Protein AF-0000000077168593 (afdb_homodimer)

InterPro domains:
  IPR015943 WD40/YVTN repeat-like-containing domain superfamily [G3DSA:2.130.10.10] (2-360)
  IPR019405 Lactonase, 7-bladed beta-propeller [PF10282] (5-291)
  IPR050282 Cycloisomerase 2 [PTHR30344] (2-359)

Secondary structure (DSSP, 8-state):
-EEEEEEEESSSSPEEEEEEEETTTTEEEEEEEEE--TT---SEEEE-TTSSEEEEEEBTEEEEEEEEETTEEEEEEEEE--SSTTTT-TTS--EEEEEEE-SSTT--EEEEEESTT--EEEEEEE-TTS-EEEEEEEEE--TT--EEEEEE-TTSSEEEEEETTTTEEEEEEEPTTT--EEEEEEEE-SSTT--EEEEEE-TTSSEEEEEETTTTEEEEEEEPTTT--EEEEEEEEESS-TT--GGG-EEEEEEEE-TTSSEEEEEEEES-TTS--EEEEEEE-TTS-EEEEEEEEE-SS-BTT---EEE-SS-SSEEEEEETTTTEEEEEEEETTEEEEEEEEE---TTEEEEEEE--/-EEEEEEEESSSSPEEEEEEEETTTTEEEEEEEEE--TT---SEEEE-TTSSEEEEEEBTEEEEEEEEETTEEEEEEEEE--SSTTTT-TTS--EEEEEEE-SSTT--EEEEEESTT--EEEEEEE-TTS-EEEEEEEEE--TT--EEEEEE-TTS-EEEEEETTTTEEEEEEEPTTT--EEEEEEEE-SSTT--EEEEEE-TTSSEEEEEETTTTEEEEEEEPTTT--EEEEEEEEESS-TT--GGG-EEEEEEEE-TTSSEEEEEEEES-TTS--EEEEEEE-TTS-EEEEEEEEE-SS-BTT---EEE-SS-SSEEEEEETTTTEEEEEEEETTEEEEEEEEE---TTEEEEEEE--

Solvent-accessible surface area (backbone atoms only — not comparable to full-atom values): 35058 Å² total; per-residue (Å²): 98,78,27,37,33,41,30,32,10,54,30,70,62,11,36,40,35,20,33,38,36,28,76,73,78,43,42,40,42,82,75,35,80,38,82,45,64,48,84,43,12,23,40,23,66,39,54,40,72,81,59,40,18,40,39,29,7,12,38,46,24,41,33,20,26,41,42,82,44,88,77,41,69,41,83,69,50,74,43,66,46,59,63,41,91,58,19,50,39,86,89,44,75,26,26,29,43,22,51,47,53,38,75,50,78,61,41,31,35,40,35,24,24,23,62,52,56,14,26,19,35,40,33,26,40,45,45,97,79,53,40,69,65,42,80,75,40,62,44,77,69,48,74,63,23,20,41,56,24,60,35,58,40,76,83,55,46,38,39,39,35,12,17,29,64,60,28,25,41,37,34,29,37,39,40,71,79,78,49,50,70,44,86,72,49,76,42,72,48,96,44,97,60,24,24,23,26,15,34,33,59,32,74,67,49,38,20,38,39,35,34,12,15,65,49,32,28,38,38,39,23,34,35,32,86,88,80,69,44,77,32,74,65,86,47,68,43,73,54,61,73,85,88,66,66,78,87,50,55,59,29,33,50,38,51,46,55,32,56,84,34,50,34,36,36,39,21,23,16,12,79,41,78,92,45,53,12,26,40,31,38,29,39,33,36,93,54,36,55,77,73,44,74,73,53,72,40,75,43,97,42,9,13,34,92,20,30,22,69,31,56,33,84,87,42,68,39,43,31,37,37,18,20,36,65,67,11,32,45,34,35,31,39,43,55,96,94,37,80,42,81,54,30,57,37,79,46,76,46,73,40,21,21,41,41,59,43,73,74,91,96,78,26,36,32,39,30,30,10,53,30,70,62,9,34,42,35,22,34,40,36,29,73,73,79,42,42,40,42,83,74,35,80,37,81,46,63,47,85,43,12,22,40,24,66,39,53,38,72,81,59,40,18,40,39,29,8,11,37,47,24,40,34,22,25,41,39,80,43,88,76,41,68,41,82,68,49,73,43,68,46,58,64,41,90,58,19,50,39,87,90,44,74,25,26,28,44,23,50,46,53,39,75,51,76,61,41,31,35,40,34,26,23,23,60,53,56,14,26,22,32,39,34,26,39,46,44,98,80,53,40,68,63,42,80,76,40,61,44,77,70,48,72,62,24,18,41,54,25,61,35,56,39,75,83,56,46,39,39,38,34,11,17,28,64,61,26,26,39,37,34,28,38,40,40,73,78,79,50,49,70,43,85,73,49,75,43,72,48,96,44,96,60,24,23,23,25,14,34,33,58,32,74,68,49,39,19,38,39,35,34,12,15,66,49,33,27,38,39,42,24,33,35,32,86,87,79,69,45,76,33,73,64,87,46,70,42,74,55,60,72,85,88,67,65,79,88,48,55,59,31,32,51,38,51,46,55,32,56,83,36,50,34,36,36,37,21,22,16,12,78,40,77,92,46,53,12,25,40,29,40,29,39,34,38,92,54,35,54,76,75,44,74,73,52,73,40,73,44,97,41,9,13,33,93,21,30,22,70,32,56,34,84,86,42,68,39,41,31,36,37,17,20,36,65,68,10,34,44,33,36,31,41,42,55,95,94,37,81,41,80,54,32,57,37,80,47,76,45,74,41,20,21,41,40,58,45,73,73,90

Sequence (720 aa):
MKHHLMVGTWTRPGRIYTVAFDDEALTLELVKKTDIPEAEPISWMTFSHDKKTIYGAAMKKWNSFAVNSPTEIVHQVSHPVAGHPMAANEDTNTRAIFVLAARKPPYNVYGNPFYKYAGFGNVFSVESDGRLAKNIQNYEYEPNTGIHGMVFDPTETYLYSADLQANKIWTHLKDPKTGELSLVDCLEAPDPGDHPRWVEMHPSGKYLYALMEAGNRLAVYVIDERTHKPVFTHITYPLLPPGLPPRNKYRGDVTFTTRSGEYLFATTRSNHFDVTGYITAFKLGPNGNIERQLFIHPTSTSGGHSNAVSPCDWSDEWLALCDDQLGFVEIYRFRDENLSRVARVDIPEQGFGMNAIWYDMKHHLMVGTWTRPGRIYTVAFDDEALTLELVKKTDIPEAEPISWMTFSHDKKTIYGAAMKKWNSFAVNSPTEIVHQVSHPVAGHPMAANEDTNTRAIFVLAARKPPYNVYGNPFYKYAGFGNVFSVESDGRLAKNIQNYEYEPNTGIHGMVFDPTETYLYSADLQANKIWTHLKDPKTGELSLVDCLEAPDPGDHPRWVEMHPSGKYLYALMEAGNRLAVYVIDERTHKPVFTHITYPLLPPGLPPRNKYRGDVTFTTRSGEYLFATTRSNHFDVTGYITAFKLGPNGNIERQLFIHPTSTSGGHSNAVSPCDWSDEWLALCDDQLGFVEIYRFRDENLSRVARVDIPEQGFGMNAIWYD

Organism: Emericella nidulans (strain FGSC A4 / ATCC 38163 / CBS 112.46 / NRRL 194 / M139) (NCBI:txid227321)

Nearest PDB structures (foldseek):
  1jof-assembly1_A  TM=9.873E-01  e=1.678E-53  Neurospora crassa
  4qrj-assembly2_B  TM=8.328E-01  e=6.358E-17  Bacteroides uniformis ATCC 8492
  3hfq-assembly2_B  TM=8.616E-01  e=7.645E-15  Lactiplantibacillus plantarum
  3fgb-assembly2_B  TM=7.876E-01  e=8.668E-16  Bacteroides thetaiotaomicron
  6nau-assembly3_C  TM=8.948E-01  e=1.690E-13  Klebsiella pneumoniae subsp. pneumoniae

Structure (mmCIF, N/CA/C/O backbone):
data_AF-0000000077168593-model_v1
#
loop_
_entity.id
_entity.type
_entity.pdbx_description
1 polymer 'Carboxy-cis,cis-muconate cyclase, putative (AFU_orthologue AFUA_6G11580)'
#
loop_
_atom_site.group_PDB
_atom_site.id
_atom_site.type_symbol
_atom_site.label_atom_id
_atom_site.label_alt_id
_atom_site.label_comp_id
_atom_site.label_asym_id
_atom_site.label_entity_id
_atom_site.label_seq_id
_atom_site.pdbx_PDB_ins_code
_atom_site.Cartn_x
_atom_site.Cartn_y
_atom_site.Cartn_z
_atom_site.occupancy
_atom_site.B_iso_or_equiv
_atom_site.auth_seq_id
_atom_site.auth_comp_id
_atom_site.auth_asym_id
_atom_site.auth_atom_id
_atom_site.pdbx_PDB_model_num
ATOM 1 N N . MET A 1 1 ? 23.125 27.938 19.172 1 91.62 1 MET A N 1
ATOM 2 C CA . MET A 1 1 ? 22.453 28.781 18.188 1 91.62 1 MET A CA 1
ATOM 3 C C . MET A 1 1 ? 21 29.016 18.594 1 91.62 1 MET A C 1
ATOM 5 O O . MET A 1 1 ? 20.359 28.141 19.188 1 91.62 1 MET A O 1
ATOM 9 N N . LYS A 1 2 ? 20.516 30.203 18.328 1 96.56 2 LYS A N 1
ATOM 10 C CA . LYS A 1 2 ? 19.141 30.562 18.672 1 96.56 2 LYS A CA 1
ATOM 11 C C . LYS A 1 2 ? 18.203 30.344 17.484 1 96.56 2 LYS A C 1
ATOM 13 O O . LYS A 1 2 ? 18.562 30.656 16.344 1 96.56 2 LYS A O 1
ATOM 18 N N . HIS A 1 3 ? 17.125 29.734 17.828 1 98.5 3 HIS A N 1
ATOM 19 C CA . HIS A 1 3 ? 16.047 29.531 16.875 1 98.5 3 HIS A CA 1
ATOM 20 C C . HIS A 1 3 ? 14.75 30.156 17.359 1 98.5 3 HIS A C 1
ATOM 22 O O . HIS A 1 3 ? 14.461 30.125 18.562 1 98.5 3 HIS A O 1
ATOM 28 N N . HIS A 1 4 ? 14 30.734 16.484 1 98.69 4 HIS A N 1
ATOM 29 C CA . HIS A 1 4 ? 12.766 31.406 16.859 1 98.69 4 HIS A CA 1
ATOM 30 C C . HIS A 1 4 ? 11.547 30.672 16.312 1 98.69 4 HIS A C 1
ATOM 32 O O . HIS A 1 4 ? 11.594 30.094 15.234 1 98.69 4 HIS A O 1
ATOM 38 N N . LEU A 1 5 ? 10.5 30.672 17.094 1 98.31 5 LEU A N 1
ATOM 39 C CA . LEU A 1 5 ? 9.195 30.141 16.719 1 98.31 5 LEU A CA 1
ATOM 40 C C . LEU A 1 5 ? 8.102 31.172 16.953 1 98.31 5 LEU A C 1
ATOM 42 O O . LEU A 1 5 ? 8.203 32 17.875 1 98.31 5 LEU A O 1
ATOM 46 N N . MET A 1 6 ? 7.113 31.125 16.156 1 98.19 6 MET A N 1
ATOM 47 C CA . MET A 1 6 ? 5.938 31.984 16.312 1 98.19 6 MET A CA 1
ATOM 48 C C . MET A 1 6 ? 4.691 31.141 16.578 1 98.19 6 MET A C 1
ATOM 50 O O . MET A 1 6 ? 4.527 30.078 15.977 1 98.19 6 MET A O 1
ATOM 54 N N . VAL A 1 7 ? 3.854 31.594 17.453 1 96.56 7 VAL A N 1
ATOM 55 C CA . VAL A 1 7 ? 2.625 30.922 17.859 1 96.56 7 VAL A CA 1
ATOM 56 C C . VAL A 1 7 ? 1.486 31.938 17.953 1 96.56 7 VAL A C 1
ATOM 58 O O . VAL A 1 7 ? 1.656 33 18.516 1 96.56 7 VAL A O 1
ATOM 61 N N . GLY A 1 8 ? 0.312 31.594 17.422 1 93.69 8 GLY A N 1
ATOM 62 C CA . GLY A 1 8 ? -0.843 32.469 17.5 1 93.69 8 GLY A CA 1
ATOM 63 C C . GLY A 1 8 ? -1.812 32.094 18.594 1 93.69 8 GLY A C 1
ATOM 64 O O . GLY A 1 8 ? -1.571 31.141 19.344 1 93.69 8 GLY A O 1
ATOM 65 N N . THR A 1 9 ? -2.84 32.938 18.75 1 92.06 9 THR A N 1
ATOM 66 C CA . THR A 1 9 ? -3.965 32.656 19.641 1 92.06 9 THR A CA 1
ATOM 67 C C . THR A 1 9 ? -5.219 32.344 18.828 1 92.06 9 THR A C 1
ATOM 69 O O . THR A 1 9 ? -5.473 32.969 17.797 1 92.06 9 THR A O 1
ATOM 72 N N . TRP A 1 10 ? -6.059 31.438 19.359 1 90.38 10 TRP A N 1
ATOM 73 C CA . TRP A 1 10 ? -7.238 31.094 18.562 1 90.38 10 TRP A CA 1
ATOM 74 C C . TRP A 1 10 ? -8.484 31.75 19.141 1 90.38 10 TRP A C 1
ATOM 76 O O . TRP A 1 10 ? -9.562 31.703 18.531 1 90.38 10 TRP A O 1
ATOM 86 N N . THR A 1 11 ? -8.367 32.375 20.25 1 91.5 11 THR A N 1
ATOM 87 C CA . THR A 1 11 ? -9.438 33.219 20.766 1 91.5 11 THR A CA 1
ATOM 88 C C . THR A 1 11 ? -8.961 34.656 20.922 1 91.5 11 THR A C 1
ATOM 90 O O . THR A 1 11 ? -7.754 34.938 20.938 1 91.5 11 THR A O 1
ATOM 93 N N . ARG A 1 12 ? -9.883 35.531 20.953 1 92.62 12 ARG A N 1
ATOM 94 C CA . ARG A 1 12 ? -9.562 36.938 21.125 1 92.62 12 ARG A CA 1
ATOM 95 C C . ARG A 1 12 ? -8.852 37.188 22.453 1 92.62 12 ARG A C 1
ATOM 97 O O . ARG A 1 12 ? -9.141 36.531 23.453 1 92.62 12 ARG A O 1
ATOM 104 N N . PRO A 1 13 ? -7.988 38.25 22.5 1 93.44 13 PRO A N 1
ATOM 105 C CA . PRO A 1 13 ? -7.496 39.094 21.422 1 93.44 13 PRO A CA 1
ATOM 106 C C . PRO A 1 13 ? -6.48 38.406 20.531 1 93.44 13 PRO A C 1
ATOM 108 O O . PRO A 1 13 ? -5.77 37.5 20.984 1 93.44 13 PRO A O 1
ATOM 111 N N . GLY A 1 14 ? -6.453 38.844 19.281 1 94.12 14 GLY A N 1
ATOM 112 C CA . GLY A 1 14 ? -5.457 38.312 18.359 1 94.12 14 GLY A CA 1
ATOM 113 C C . GLY A 1 14 ? -4.035 38.688 18.734 1 94.12 14 GLY A C 1
ATOM 114 O O . GLY A 1 14 ? -3.734 39.875 18.938 1 94.12 14 GLY A O 1
ATOM 115 N N . ARG A 1 15 ? -3.152 37.688 18.828 1 96.12 15 ARG A N 1
ATOM 116 C CA . ARG A 1 15 ? -1.741 37.906 19.125 1 96.12 15 ARG A CA 1
ATOM 117 C C . ARG A 1 15 ? -0.868 36.875 18.438 1 96.12 15 ARG A C 1
ATOM 119 O O . ARG A 1 15 ? -1.32 35.75 18.156 1 96.12 15 ARG A O 1
ATOM 126 N N . ILE A 1 16 ? 0.319 37.281 18.125 1 97.5 16 ILE A N 1
ATOM 127 C CA . ILE A 1 16 ? 1.388 36.375 17.75 1 97.5 16 ILE A CA 1
ATOM 128 C C . ILE A 1 16 ? 2.535 36.469 18.75 1 97.5 16 ILE A C 1
ATOM 130 O O . ILE A 1 16 ? 3.062 37.562 19 1 97.5 16 ILE A O 1
ATOM 134 N N . TYR A 1 17 ? 2.898 35.375 19.312 1 97.31 17 TYR A N 1
ATOM 135 C CA . TYR A 1 17 ? 4.02 35.281 20.25 1 97.31 17 TYR A CA 1
ATOM 136 C C . TYR A 1 17 ? 5.258 34.75 19.562 1 97.31 17 TYR A C 1
ATOM 138 O O . TYR A 1 17 ? 5.168 33.812 18.766 1 97.31 17 TYR A O 1
ATOM 146 N N . THR A 1 18 ? 6.406 35.344 19.859 1 98.38 18 THR A N 1
ATOM 147 C CA . THR A 1 18 ? 7.684 34.781 19.406 1 98.38 18 THR A CA 1
ATOM 148 C C . THR A 1 18 ? 8.484 34.25 20.594 1 98.38 18 THR A C 1
ATOM 150 O O . THR A 1 18 ? 8.688 34.938 21.578 1 98.38 18 THR A O 1
ATOM 153 N N . VAL A 1 19 ? 8.875 33.031 20.484 1 98.31 19 VAL A N 1
ATOM 154 C CA . VAL A 1 19 ? 9.75 32.438 21.484 1 98.31 19 VAL A CA 1
ATOM 155 C C . VAL A 1 19 ? 11.109 32.125 20.844 1 98.31 19 VAL A C 1
ATOM 157 O O . VAL A 1 19 ? 11.203 31.938 19.641 1 98.31 19 VAL A O 1
ATOM 160 N N . ALA A 1 20 ? 12.164 32.062 21.688 1 98.75 20 ALA A N 1
ATOM 161 C CA . ALA A 1 20 ? 13.523 31.781 21.25 1 98.75 20 ALA A CA 1
ATOM 162 C C . ALA A 1 20 ? 14.078 30.547 21.953 1 98.75 20 ALA A C 1
ATOM 164 O O . ALA A 1 20 ? 14.125 30.5 23.188 1 98.75 20 ALA A O 1
ATOM 165 N N . PHE A 1 21 ? 14.5 29.578 21.188 1 98.75 21 PHE A N 1
ATOM 166 C CA . PHE A 1 21 ? 15.109 28.344 21.672 1 98.75 21 PHE A CA 1
ATOM 167 C C . PHE A 1 21 ? 16.625 28.359 21.469 1 98.75 21 PHE A C 1
ATOM 169 O O . PHE A 1 21 ? 17.094 28.531 20.344 1 98.75 21 PHE A O 1
ATOM 176 N N . ASP A 1 22 ? 17.344 28.234 22.531 1 98.69 22 ASP A N 1
ATOM 177 C CA . ASP A 1 22 ? 18.781 28.047 22.484 1 98.69 22 ASP A CA 1
ATOM 178 C C . ASP A 1 22 ? 19.141 26.562 22.5 1 98.69 22 ASP A C 1
ATOM 180 O O . ASP A 1 22 ? 19.031 25.891 23.531 1 98.69 22 ASP A O 1
ATOM 184 N N . ASP A 1 23 ? 19.625 26.094 21.344 1 97.81 23 ASP A N 1
ATOM 185 C CA . ASP A 1 23 ? 19.797 24.656 21.219 1 97.81 23 ASP A CA 1
ATOM 186 C C . ASP A 1 23 ? 21.109 24.203 21.875 1 97.81 23 ASP A C 1
ATOM 188 O O . ASP A 1 23 ? 21.406 23 21.891 1 97.81 23 ASP A O 1
ATOM 192 N N . GLU A 1 24 ? 21.953 25.078 22.391 1 97.75 24 GLU A N 1
ATOM 193 C CA . GLU A 1 24 ? 23.125 24.75 23.188 1 97.75 24 GLU A CA 1
ATOM 194 C C . GLU A 1 24 ? 22.828 24.781 24.672 1 97.75 24 GLU A C 1
ATOM 196 O O . GLU A 1 24 ? 23.094 23.812 25.391 1 97.75 24 GLU A O 1
ATOM 201 N N . ALA A 1 25 ? 22.156 25.875 25.047 1 98.19 25 ALA A N 1
ATOM 202 C CA . ALA A 1 25 ? 21.828 26.031 26.469 1 98.19 25 ALA A CA 1
ATOM 203 C C . ALA A 1 25 ? 20.578 25.234 26.828 1 98.19 25 ALA A C 1
ATOM 205 O O . ALA A 1 25 ? 20.281 25.031 28 1 98.19 25 ALA A O 1
ATOM 206 N N . LEU A 1 26 ? 19.812 24.828 25.781 1 98.5 26 LEU A N 1
ATOM 207 C CA . LEU A 1 26 ? 18.562 24.109 25.938 1 98.5 26 LEU A CA 1
ATOM 208 C C . LEU A 1 26 ? 17.578 24.906 26.797 1 98.5 26 LEU A C 1
ATOM 210 O O . LEU A 1 26 ? 17.016 24.375 27.766 1 98.5 26 LEU A O 1
ATOM 214 N N . THR A 1 27 ? 17.391 26.156 26.484 1 98.56 27 THR A N 1
ATOM 215 C CA . THR A 1 27 ? 16.422 27.047 27.125 1 98.56 27 THR A CA 1
ATOM 216 C C . THR A 1 27 ? 15.445 27.625 26.094 1 98.56 27 THR A C 1
ATOM 218 O O . THR A 1 27 ? 15.742 27.656 24.891 1 98.56 27 THR A O 1
ATOM 221 N N . LEU A 1 28 ? 14.305 27.969 26.547 1 98.69 28 LEU A N 1
ATOM 222 C CA . LEU A 1 28 ? 13.234 28.562 25.75 1 98.69 28 LEU A CA 1
ATOM 223 C C . LEU A 1 28 ? 12.633 29.766 26.453 1 98.69 28 LEU A C 1
ATOM 225 O O . LEU A 1 28 ? 12.219 29.688 27.609 1 98.69 28 LEU A O 1
ATOM 229 N N . GLU A 1 29 ? 12.625 30.906 25.719 1 98.31 29 GLU A N 1
ATOM 230 C CA . GLU A 1 29 ? 12.156 32.156 26.344 1 98.31 29 GLU A CA 1
ATOM 231 C C . GLU A 1 29 ? 11.164 32.875 25.438 1 98.31 29 GLU A C 1
ATOM 233 O O . GLU A 1 29 ? 11.305 32.875 24.219 1 98.31 29 GLU A O 1
ATOM 238 N N . LEU A 1 30 ? 10.18 33.469 26.062 1 98.06 30 LEU A N 1
ATOM 239 C CA . LEU A 1 30 ? 9.312 34.406 25.344 1 98.06 30 LEU A CA 1
ATOM 240 C C . LEU A 1 30 ? 10.047 35.688 25.016 1 98.06 30 LEU A C 1
ATOM 242 O O . LEU A 1 30 ? 10.531 36.406 25.906 1 98.06 30 LEU A O 1
ATOM 246 N N . VAL A 1 31 ? 10.117 36.094 23.703 1 98.19 31 VAL A N 1
ATOM 247 C CA . VAL A 1 31 ? 10.961 37.25 23.375 1 98.19 31 VAL A CA 1
ATOM 248 C C . VAL A 1 31 ? 10.102 38.375 22.812 1 98.19 31 VAL A C 1
ATOM 250 O O . VAL A 1 31 ? 10.539 39.531 22.75 1 98.19 31 VAL A O 1
ATOM 253 N N . LYS A 1 32 ? 8.867 38.062 22.375 1 98.25 32 LYS A N 1
ATOM 254 C CA . LYS A 1 32 ? 8.023 39.125 21.844 1 98.25 32 LYS A CA 1
ATOM 255 C C . LYS A 1 32 ? 6.547 38.75 21.875 1 98.25 32 LYS A C 1
ATOM 257 O O . LYS A 1 32 ? 6.199 37.594 21.594 1 98.25 32 LYS A O 1
ATOM 262 N N . LYS A 1 33 ? 5.727 39.562 22.359 1 97.06 33 LYS A N 1
ATOM 263 C CA . LYS A 1 33 ? 4.277 39.562 22.188 1 97.06 33 LYS A CA 1
ATOM 264 C C . LYS A 1 33 ? 3.832 40.594 21.172 1 97.06 33 LYS A C 1
ATOM 266 O O . LYS A 1 33 ? 4.039 41.781 21.375 1 97.06 33 LYS A O 1
ATOM 271 N N . THR A 1 34 ? 3.221 40.219 20.062 1 97.56 34 THR A N 1
ATOM 272 C CA . THR A 1 34 ? 2.797 41.125 19 1 97.56 34 THR A CA 1
ATOM 273 C C . THR A 1 34 ? 1.273 41.188 18.922 1 97.56 34 THR A C 1
ATOM 275 O O . THR A 1 34 ? 0.621 40.156 18.656 1 97.56 34 THR A O 1
ATOM 278 N N . ASP A 1 35 ? 0.732 42.375 19.078 1 96.88 35 ASP A N 1
ATOM 279 C CA . ASP A 1 35 ? -0.706 42.562 18.906 1 96.88 35 ASP A CA 1
ATOM 280 C C . ASP A 1 35 ? -1.08 42.562 17.422 1 96.88 35 ASP A C 1
ATOM 282 O O . ASP A 1 35 ? -0.434 43.25 16.625 1 96.88 35 ASP A O 1
ATOM 286 N N . ILE A 1 36 ? -2.006 41.844 17.094 1 96.94 36 ILE A N 1
ATOM 287 C CA . ILE A 1 36 ? -2.594 41.844 15.758 1 96.94 36 ILE A CA 1
ATOM 288 C C . ILE A 1 36 ? -4.062 42.25 15.852 1 96.94 36 ILE A C 1
ATOM 290 O O . ILE A 1 36 ? -4.562 42.562 16.938 1 96.94 36 ILE A O 1
ATOM 294 N N . PRO A 1 37 ? -4.797 42.438 14.68 1 96.81 37 PRO A N 1
ATOM 295 C CA . PRO A 1 37 ? -6.195 42.844 14.828 1 96.81 37 PRO A CA 1
ATOM 296 C C . PRO A 1 37 ? -6.949 42 15.859 1 96.81 37 PRO A C 1
ATOM 298 O O . PRO A 1 37 ? -7 40.781 15.742 1 96.81 37 PRO A O 1
ATOM 301 N N . GLU A 1 38 ? -7.562 42.625 16.828 1 95.25 38 GLU A N 1
ATOM 302 C CA . GLU A 1 38 ? -8.133 42.031 18.031 1 95.25 38 GLU A CA 1
ATOM 303 C C . GLU A 1 38 ? -9.148 40.938 17.656 1 95.25 38 GLU A C 1
ATOM 305 O O . GLU A 1 38 ? -9.258 39.938 18.344 1 95.25 38 GLU A O 1
ATOM 310 N N . ALA A 1 39 ? -9.852 41.156 16.656 1 95.06 39 ALA A N 1
ATOM 311 C CA . ALA A 1 39 ? -10.961 40.281 16.297 1 95.06 39 ALA A CA 1
ATOM 312 C C . ALA A 1 39 ? -10.508 39.188 15.32 1 95.06 39 ALA A C 1
ATOM 314 O O . ALA A 1 39 ? -11.328 38.438 14.781 1 95.06 39 ALA A O 1
ATOM 315 N N . GLU A 1 40 ? -9.195 39.031 15.086 1 95.88 40 GLU A N 1
ATOM 316 C CA . GLU A 1 40 ? -8.695 38.094 14.086 1 95.88 40 GLU A CA 1
ATOM 317 C C . GLU A 1 40 ? -7.648 37.156 14.688 1 95.88 40 GLU A C 1
ATOM 319 O O . GLU A 1 40 ? -6.555 37 14.133 1 95.88 40 GLU A O 1
ATOM 324 N N . PRO A 1 41 ? -8.039 36.5 15.797 1 95.44 41 PRO A N 1
ATOM 325 C CA . PRO A 1 41 ? -7.125 35.469 16.312 1 95.44 41 PRO A CA 1
ATOM 326 C C . PRO A 1 41 ? -6.902 34.312 15.328 1 95.44 41 PRO A C 1
ATOM 328 O O . PRO A 1 41 ? -7.801 34 14.547 1 95.44 41 PRO A O 1
ATOM 331 N N . ILE A 1 42 ? -5.758 33.75 15.398 1 95.56 42 ILE A N 1
ATOM 332 C CA . ILE A 1 42 ? -5.316 32.812 14.359 1 95.56 42 ILE A CA 1
ATOM 333 C C . ILE A 1 42 ? -5.398 31.375 14.875 1 95.56 42 ILE A C 1
ATOM 335 O O . ILE A 1 42 ? -4.789 31.047 15.898 1 95.56 42 ILE A O 1
ATOM 339 N N . SER A 1 43 ? -6.105 30.531 14.164 1 90.88 43 SER A N 1
ATOM 340 C CA . SER A 1 43 ? -6.215 29.125 14.5 1 90.88 43 SER A CA 1
ATOM 341 C C . SER A 1 43 ? -5.012 28.344 13.984 1 90.88 43 SER A C 1
ATOM 343 O O . SER A 1 43 ? -4.578 27.375 14.617 1 90.88 43 SER A O 1
ATOM 345 N N . TRP A 1 44 ? -4.574 28.703 12.852 1 96.56 44 TRP A N 1
ATOM 346 C CA . TRP A 1 44 ? -3.445 28.031 12.203 1 96.56 44 TRP A CA 1
ATOM 347 C C . TRP A 1 44 ? -2.643 29.016 11.359 1 96.56 44 TRP A C 1
ATOM 349 O O . TRP A 1 44 ? -3.215 29.875 10.68 1 96.56 44 TRP A O 1
ATOM 359 N N . MET A 1 45 ? -1.372 28.938 11.461 1 97.06 45 MET A N 1
ATOM 360 C CA . MET A 1 45 ? -0.54 29.844 10.672 1 97.06 45 MET A CA 1
ATOM 361 C C . MET A 1 45 ? 0.571 29.078 9.961 1 97.06 45 MET A C 1
ATOM 363 O O . MET A 1 45 ? 0.939 27.984 10.383 1 97.06 45 MET A O 1
ATOM 367 N N . THR A 1 46 ? 1.036 29.562 8.883 1 98.25 46 THR A N 1
ATOM 368 C CA . THR A 1 46 ? 2.133 29.016 8.102 1 98.25 46 THR A CA 1
ATOM 369 C C . THR A 1 46 ? 2.99 30.125 7.504 1 98.25 46 THR A C 1
ATOM 371 O O . THR A 1 46 ? 2.545 31.266 7.398 1 98.25 46 THR A O 1
ATOM 374 N N . PHE A 1 47 ? 4.246 29.812 7.195 1 98.62 47 PHE A N 1
ATOM 375 C CA . PHE A 1 47 ? 5.137 30.766 6.539 1 98.62 47 PHE A CA 1
ATOM 376 C C . PHE A 1 47 ? 5.004 30.672 5.023 1 98.62 47 PHE A C 1
ATOM 378 O O . PHE A 1 47 ? 4.656 29.625 4.488 1 98.62 47 PHE A O 1
ATOM 385 N N . SER A 1 48 ? 5.336 31.844 4.418 1 98.62 48 SER A N 1
ATOM 386 C CA . SER A 1 48 ? 5.664 31.812 2.998 1 98.62 48 SER A CA 1
ATOM 387 C C . SER A 1 48 ? 6.926 30.984 2.744 1 98.62 48 SER A C 1
ATOM 389 O O . SER A 1 48 ? 7.652 30.656 3.682 1 98.62 48 SER A O 1
ATOM 391 N N . HIS A 1 49 ? 7.199 30.719 1.454 1 97.56 49 HIS A N 1
ATOM 392 C CA . HIS A 1 49 ? 8.32 29.891 1.04 1 97.56 49 HIS A CA 1
ATOM 393 C C . HIS A 1 49 ? 9.648 30.484 1.494 1 97.56 49 HIS A C 1
ATOM 395 O O . HIS A 1 49 ? 10.625 29.766 1.71 1 97.56 49 HIS A O 1
ATOM 401 N N . ASP A 1 50 ? 9.68 31.781 1.657 1 97.69 50 ASP A N 1
ATOM 402 C CA . ASP A 1 50 ? 10.914 32.469 2.023 1 97.69 50 ASP A CA 1
ATOM 403 C C . ASP A 1 50 ? 10.867 32.969 3.469 1 97.69 50 ASP A C 1
ATOM 405 O O . ASP A 1 50 ? 11.734 33.719 3.902 1 97.69 50 ASP A O 1
ATOM 409 N N . LYS A 1 51 ? 9.828 32.656 4.215 1 98 51 LYS A N 1
ATOM 410 C CA . LYS A 1 51 ? 9.609 32.938 5.633 1 98 51 LYS A CA 1
ATOM 411 C C . LYS A 1 51 ? 9.586 34.438 5.895 1 98 51 LYS A C 1
ATOM 413 O O . LYS A 1 51 ? 9.93 34.906 6.988 1 98 51 LYS A O 1
ATOM 418 N N . LYS A 1 52 ? 9.141 35.156 4.906 1 98.62 52 LYS A N 1
ATOM 419 C CA . LYS A 1 52 ? 9.039 36.625 5.062 1 98.62 52 LYS A CA 1
ATOM 420 C C . LYS A 1 52 ? 7.605 37.031 5.355 1 98.62 52 LYS A C 1
ATOM 422 O O . LYS A 1 52 ? 7.348 38.188 5.676 1 98.62 52 LYS A O 1
ATOM 427 N N . THR A 1 53 ? 6.777 36.156 5.238 1 98.88 53 THR A N 1
ATOM 428 C CA . THR A 1 53 ? 5.367 36.438 5.492 1 98.88 53 THR A CA 1
ATOM 429 C C . THR A 1 53 ? 4.723 35.281 6.262 1 98.88 53 THR A C 1
ATOM 431 O O . THR A 1 53 ? 4.992 34.094 5.98 1 98.88 53 THR A O 1
ATOM 434 N N . ILE A 1 54 ? 3.904 35.594 7.262 1 98.81 54 ILE A N 1
ATOM 435 C CA . ILE A 1 54 ? 3.035 34.625 7.93 1 98.81 54 ILE A CA 1
ATOM 436 C C . ILE A 1 54 ? 1.617 34.75 7.379 1 98.81 54 ILE A C 1
ATOM 438 O O . ILE A 1 54 ? 1.098 35.844 7.207 1 98.81 54 ILE A O 1
ATOM 442 N N . TYR A 1 55 ? 1.057 33.656 7.004 1 98.88 55 TYR A N 1
ATOM 443 C CA . TYR A 1 55 ? -0.363 33.562 6.676 1 98.88 55 TYR A CA 1
ATOM 444 C C . TYR A 1 55 ? -1.151 32.938 7.812 1 98.88 55 TYR A C 1
ATOM 446 O O . TYR A 1 55 ? -0.688 31.984 8.438 1 98.88 55 TYR A O 1
ATOM 454 N N . GLY A 1 56 ? -2.35 33.5 8.086 1 98.5 56 GLY A N 1
ATOM 455 C CA . GLY A 1 56 ? -3.127 33 9.211 1 98.5 56 GLY A CA 1
ATOM 456 C C . GLY A 1 56 ? -4.582 32.75 8.859 1 98.5 56 GLY A C 1
ATOM 457 O O . GLY A 1 56 ? -5.172 33.469 8.062 1 98.5 56 GLY A O 1
ATOM 458 N N . ALA A 1 57 ? -5.137 31.703 9.367 1 98 57 ALA A N 1
ATOM 459 C CA . ALA A 1 57 ? -6.574 31.453 9.406 1 98 57 ALA A CA 1
ATOM 460 C C . ALA A 1 57 ? -7.207 32.094 10.641 1 98 57 ALA A C 1
ATOM 462 O O . ALA A 1 57 ? -7.043 31.578 11.758 1 98 57 ALA A O 1
ATOM 463 N N . ALA A 1 58 ? -8 33.156 10.438 1 96.56 58 ALA A N 1
ATOM 464 C CA . ALA A 1 58 ? -8.383 34 11.555 1 96.56 58 ALA A CA 1
ATOM 465 C C . ALA A 1 58 ? -9.891 34.25 11.562 1 96.56 58 ALA A C 1
ATOM 467 O O . ALA A 1 58 ? -10.352 35.281 11.055 1 96.56 58 ALA A O 1
ATOM 468 N N . MET A 1 59 ? -10.625 33.344 12.227 1 95.44 59 MET A N 1
ATOM 469 C CA . MET A 1 59 ? -12.07 33.5 12.383 1 95.44 59 MET A CA 1
ATOM 470 C C . MET A 1 59 ? -12.758 33.594 11.023 1 95.44 59 MET A C 1
ATOM 472 O O . MET A 1 59 ? -12.805 32.625 10.273 1 95.44 59 MET A O 1
ATOM 476 N N . LYS A 1 60 ? -13.125 34.844 10.633 1 96.69 60 LYS A N 1
ATOM 477 C CA . LYS A 1 60 ? -13.844 35.031 9.375 1 96.69 60 LYS A CA 1
ATOM 478 C C . LYS A 1 60 ? -12.906 35.531 8.273 1 96.69 60 LYS A C 1
ATOM 480 O O . LYS A 1 60 ? -13.359 35.906 7.195 1 96.69 60 LYS A O 1
ATOM 485 N N . LYS A 1 61 ? -11.609 35.5 8.617 1 97.44 61 LYS A N 1
ATOM 486 C CA . LYS A 1 61 ? -10.648 36.125 7.715 1 97.44 61 LYS A CA 1
ATOM 487 C C . LYS A 1 61 ? -9.438 35.219 7.484 1 97.44 61 LYS A C 1
ATOM 489 O O . LYS A 1 61 ? -9.133 34.344 8.305 1 97.44 61 LYS A O 1
ATOM 494 N N . TRP A 1 62 ? -8.859 35.469 6.297 1 98.5 62 TRP A N 1
ATOM 495 C CA . TRP A 1 62 ? -7.477 35.094 6.008 1 98.5 62 TRP A CA 1
ATOM 496 C C . TRP A 1 62 ? -6.551 36.312 6.098 1 98.5 62 TRP A C 1
ATOM 498 O O . TRP A 1 62 ? -6.836 37.344 5.512 1 98.5 62 TRP A O 1
ATOM 508 N N . ASN A 1 63 ? -5.461 36.156 6.863 1 98.44 63 ASN A N 1
ATOM 509 C CA . ASN A 1 63 ? -4.629 37.344 6.984 1 98.44 63 ASN A CA 1
ATOM 510 C C . ASN A 1 63 ? -3.158 37.031 6.715 1 98.44 63 ASN A C 1
ATOM 512 O O . ASN A 1 63 ? -2.775 35.875 6.625 1 98.44 63 ASN A O 1
ATOM 516 N N . SER A 1 64 ? -2.424 38.062 6.402 1 98.81 64 SER A N 1
ATOM 517 C CA . SER A 1 64 ? -0.98 37.969 6.203 1 98.81 64 SER A CA 1
ATOM 518 C C . SER A 1 64 ? -0.24 39 7.051 1 98.81 64 SER A C 1
ATOM 520 O O . SER A 1 64 ? -0.78 40.062 7.352 1 98.81 64 SER A O 1
ATOM 522 N N . PHE A 1 65 ? 0.958 38.719 7.441 1 98.88 65 PHE A N 1
ATOM 523 C CA . PHE A 1 65 ? 1.838 39.531 8.266 1 98.88 65 PHE A CA 1
ATOM 524 C C . PHE A 1 65 ? 3.252 39.562 7.699 1 98.88 65 PHE A C 1
ATOM 526 O O . PHE A 1 65 ? 3.828 38.5 7.43 1 98.88 65 PHE A O 1
ATOM 533 N N . ALA A 1 66 ? 3.82 40.688 7.574 1 98.81 66 ALA A N 1
ATOM 534 C CA . ALA A 1 66 ? 5.234 40.781 7.219 1 98.81 66 ALA A CA 1
ATOM 535 C C . ALA A 1 66 ? 6.125 40.438 8.406 1 98.81 66 ALA A C 1
ATOM 537 O O . ALA A 1 66 ? 5.871 40.875 9.531 1 98.81 66 ALA A O 1
ATOM 538 N N . VAL A 1 67 ? 7.098 39.625 8.117 1 98.75 67 VAL A N 1
ATOM 539 C CA . VAL A 1 67 ? 8.078 39.281 9.133 1 98.75 67 VAL A CA 1
ATOM 540 C C . VAL A 1 67 ? 9.406 39.969 8.828 1 98.75 67 VAL A C 1
ATOM 542 O O . VAL A 1 67 ? 10.266 39.406 8.141 1 98.75 67 VAL A O 1
ATOM 545 N N . ASN A 1 68 ? 9.672 41.031 9.453 1 98.31 68 ASN A N 1
ATOM 546 C CA . ASN A 1 68 ? 10.906 41.781 9.234 1 98.31 68 ASN A CA 1
ATOM 547 C C . ASN A 1 68 ? 12.055 41.25 10.062 1 98.31 68 ASN A C 1
ATOM 549 O O . ASN A 1 68 ? 13.219 41.344 9.672 1 98.31 68 ASN A O 1
ATOM 553 N N . SER A 1 69 ? 11.734 40.75 11.18 1 97.88 69 SER A N 1
ATOM 554 C CA . SER A 1 69 ? 12.586 40.031 12.117 1 97.88 69 SER A CA 1
ATOM 555 C C . SER A 1 69 ? 11.758 39.156 13.07 1 97.88 69 SER A C 1
ATOM 557 O O . SER A 1 69 ? 10.531 39.25 13.086 1 97.88 69 SER A O 1
ATOM 559 N N . PRO A 1 70 ? 12.367 38.344 13.836 1 97.06 70 PRO A N 1
ATOM 560 C CA . PRO A 1 70 ? 11.594 37.5 14.766 1 97.06 70 PRO A CA 1
ATOM 561 C C . PRO A 1 70 ? 10.75 38.344 15.734 1 97.06 70 PRO A C 1
ATOM 563 O O . PRO A 1 70 ? 9.766 37.812 16.281 1 97.06 70 PRO A O 1
ATOM 566 N N . THR A 1 71 ? 11.109 39.562 15.922 1 97.5 71 THR A N 1
ATOM 567 C CA . THR A 1 71 ? 10.375 40.344 16.906 1 97.5 71 THR A CA 1
ATOM 568 C C . THR A 1 71 ? 9.641 41.5 16.219 1 97.5 71 THR A C 1
ATOM 570 O O . THR A 1 71 ? 9.125 42.406 16.875 1 97.5 71 THR A O 1
ATOM 573 N N . GLU A 1 72 ? 9.664 41.531 14.938 1 98.5 72 GLU A N 1
ATOM 574 C CA . GLU A 1 72 ? 8.938 42.562 14.203 1 98.5 72 GLU A CA 1
ATOM 575 C C . GLU A 1 72 ? 8.023 41.938 13.148 1 98.5 72 GLU A C 1
ATOM 577 O O . GLU A 1 72 ? 8.43 41.781 12 1 98.5 72 GLU A O 1
ATOM 582 N N . ILE A 1 73 ? 6.836 41.719 13.555 1 98.56 73 ILE A N 1
ATOM 583 C CA . ILE A 1 73 ? 5.773 41.156 12.727 1 98.56 73 ILE A CA 1
ATOM 584 C C . ILE A 1 73 ? 4.664 42.219 12.547 1 98.56 73 ILE A C 1
ATOM 586 O O . ILE A 1 73 ? 4.129 42.719 13.523 1 98.56 73 ILE A O 1
ATOM 590 N N . VAL A 1 74 ? 4.309 42.5 11.273 1 98.62 74 VAL A N 1
ATOM 591 C CA . VAL A 1 74 ? 3.393 43.594 10.992 1 98.62 74 VAL A CA 1
ATOM 592 C C . VAL A 1 74 ? 2.229 43.094 10.141 1 98.62 74 VAL A C 1
ATOM 594 O O . VAL A 1 74 ? 2.439 42.5 9.078 1 98.62 74 VAL A O 1
ATOM 597 N N . HIS A 1 75 ? 1.022 43.375 10.641 1 98.62 75 HIS A N 1
ATOM 598 C CA . HIS A 1 75 ? -0.162 43 9.867 1 98.62 75 HIS A CA 1
ATOM 599 C C . HIS A 1 75 ? -0.16 43.688 8.508 1 98.62 75 HIS A C 1
ATOM 601 O O . HIS A 1 75 ? 0.105 44.906 8.414 1 98.62 75 HIS A O 1
ATOM 607 N N . GLN A 1 76 ? -0.497 42.969 7.449 1 98.56 76 GLN A N 1
ATOM 608 C CA . GLN A 1 76 ? -0.531 43.531 6.105 1 98.56 76 GLN A CA 1
ATOM 609 C C . GLN A 1 76 ? -1.967 43.688 5.617 1 98.56 76 GLN A C 1
ATOM 611 O O . GLN A 1 76 ? -2.389 44.812 5.277 1 98.56 76 GLN A O 1
ATOM 616 N N . VAL A 1 77 ? -2.709 42.625 5.547 1 98.62 77 VAL A N 1
ATOM 617 C CA . VAL A 1 77 ? -4.059 42.656 5 1 98.62 77 VAL A CA 1
ATOM 618 C C . VAL A 1 77 ? -4.875 41.5 5.543 1 98.62 77 VAL A C 1
ATOM 620 O O . VAL A 1 77 ? -4.316 40.5 6.051 1 98.62 77 VAL A O 1
ATOM 623 N N . SER A 1 78 ? -6.184 41.594 5.504 1 98.38 78 SER A N 1
ATOM 624 C CA . SER A 1 78 ? -7.148 40.562 5.805 1 98.38 78 SER A CA 1
ATOM 625 C C . SER A 1 78 ? -8.188 40.406 4.695 1 98.38 78 SER A C 1
ATOM 627 O O . SER A 1 78 ? -8.656 41.438 4.152 1 98.38 78 SER A O 1
ATOM 629 N N . HIS A 1 79 ? -8.469 39.188 4.281 1 98.44 79 HIS A N 1
ATOM 630 C CA . HIS A 1 79 ? -9.516 38.875 3.32 1 98.44 79 HIS A CA 1
ATOM 631 C C . HIS A 1 79 ? -10.594 38 3.947 1 98.44 79 HIS A C 1
ATOM 633 O O . HIS A 1 79 ? -10.273 37.094 4.73 1 98.44 79 HIS A O 1
ATOM 639 N N . PRO A 1 80 ? -11.828 38.188 3.627 1 98 80 PRO A N 1
ATOM 640 C CA . PRO A 1 80 ? -12.898 37.375 4.211 1 98 80 PRO A CA 1
ATOM 641 C C . PRO A 1 80 ? -12.93 35.969 3.646 1 98 80 PRO A C 1
ATOM 643 O O . PRO A 1 80 ? -12.555 35.75 2.49 1 98 80 PRO A O 1
ATOM 646 N N . VAL A 1 81 ? -13.375 35.062 4.535 1 97.94 81 VAL A N 1
ATOM 647 C CA . VAL A 1 81 ? -13.758 33.75 4.016 1 97.94 81 VAL A CA 1
ATOM 648 C C . VAL A 1 81 ? -14.82 33.906 2.93 1 97.94 81 VAL A C 1
ATOM 650 O O . VAL A 1 81 ? -15.641 34.812 2.992 1 97.94 81 VAL A O 1
ATOM 653 N N . ALA A 1 82 ? -14.781 33.031 1.867 1 97.88 82 ALA A N 1
ATOM 654 C CA . ALA A 1 82 ? -15.695 33.219 0.736 1 97.88 82 ALA A CA 1
ATOM 655 C C . ALA A 1 82 ? -16.203 31.859 0.238 1 97.88 82 ALA A C 1
ATOM 657 O O . ALA A 1 82 ? -15.875 30.812 0.812 1 97.88 82 ALA A O 1
ATOM 658 N N . GLY A 1 83 ? -16.969 31.891 -0.83 1 97.31 83 GLY A N 1
ATOM 659 C CA . GLY A 1 83 ? -17.641 30.719 -1.38 1 97.31 83 GLY A CA 1
ATOM 660 C C . GLY A 1 83 ? -19.125 30.703 -1.103 1 97.31 83 GLY A C 1
ATOM 661 O O . GLY A 1 83 ? -19.906 31.25 -1.882 1 97.31 83 GLY A O 1
ATOM 662 N N . HIS A 1 84 ? -19.516 30.172 -0.002 1 96.69 84 HIS A N 1
ATOM 663 C CA . HIS A 1 84 ? -20.922 30.25 0.384 1 96.69 84 HIS A CA 1
ATOM 664 C C . HIS A 1 84 ? -21.297 31.672 0.834 1 96.69 84 HIS A C 1
ATOM 666 O O . HIS A 1 84 ? -20.531 32.312 1.562 1 96.69 84 HIS A O 1
ATOM 672 N N . PRO A 1 85 ? -22.484 32.125 0.513 1 96.25 85 PRO A N 1
ATOM 673 C CA . PRO A 1 85 ? -22.875 33.5 0.835 1 96.25 85 PRO A CA 1
ATOM 674 C C . PRO A 1 85 ? -22.922 33.75 2.34 1 96.25 85 PRO A C 1
ATOM 676 O O . PRO A 1 85 ? -22.75 34.906 2.779 1 96.25 85 PRO A O 1
ATOM 679 N N . MET A 1 86 ? -23.062 32.719 3.104 1 96.94 86 MET A N 1
ATOM 680 C CA . MET A 1 86 ? -23.234 32.906 4.543 1 96.94 86 MET A CA 1
ATOM 681 C C . MET A 1 86 ? -21.906 32.656 5.277 1 96.94 86 MET A C 1
ATOM 683 O O . MET A 1 86 ? -21.828 32.844 6.492 1 96.94 86 MET A O 1
ATOM 687 N N . ALA A 1 87 ? -20.859 32.344 4.59 1 96.69 87 ALA A N 1
ATOM 688 C CA . ALA A 1 87 ? -19.609 31.953 5.227 1 96.69 87 ALA A CA 1
ATOM 689 C C . ALA A 1 87 ? -18.984 33.125 5.992 1 96.69 87 ALA A C 1
ATOM 691 O O . ALA A 1 87 ? -18.453 32.938 7.09 1 96.69 87 ALA A O 1
ATOM 692 N N . ALA A 1 88 ? -19.109 34.281 5.504 1 95.94 88 ALA A N 1
ATOM 693 C CA . ALA A 1 88 ? -18.453 35.469 6.109 1 95.94 88 ALA A CA 1
ATOM 694 C C . ALA A 1 88 ? -19.391 36.156 7.105 1 95.94 88 ALA A C 1
ATOM 696 O O . ALA A 1 88 ? -18.984 37.094 7.789 1 95.94 88 ALA A O 1
ATOM 697 N N . ASN A 1 89 ? -20.641 35.656 7.219 1 96 89 ASN A N 1
ATOM 698 C CA . ASN A 1 89 ? -21.625 36.25 8.117 1 96 89 ASN A CA 1
ATOM 699 C C . ASN A 1 89 ? -21.219 36.094 9.578 1 96 89 ASN A C 1
ATOM 701 O O . ASN A 1 89 ? -20.891 34.969 10.023 1 96 89 ASN A O 1
ATOM 705 N N . GLU A 1 90 ? -21.25 37.156 10.312 1 92.75 90 GLU A N 1
ATOM 706 C CA . GLU A 1 90 ? -20.812 37.188 11.703 1 92.75 90 GLU A CA 1
ATOM 707 C C . GLU A 1 90 ? -21.719 36.312 12.578 1 92.75 90 GLU A C 1
ATOM 709 O O . GLU A 1 90 ? -21.312 35.875 13.648 1 92.75 90 GLU A O 1
ATOM 714 N N . ASP A 1 91 ? -22.922 36.031 12.07 1 95.06 91 ASP A N 1
ATOM 715 C CA . ASP A 1 91 ? -23.906 35.312 12.875 1 95.06 91 ASP A CA 1
ATOM 716 C C . ASP A 1 91 ? -23.766 33.812 12.695 1 95.06 91 ASP A C 1
ATOM 718 O O . ASP A 1 91 ? -24.422 33.031 13.398 1 95.06 91 ASP A O 1
ATOM 722 N N . THR A 1 92 ? -22.953 33.406 11.758 1 96.31 92 THR A N 1
ATOM 723 C CA . THR A 1 92 ? -22.75 31.984 11.539 1 96.31 92 THR A CA 1
ATOM 724 C C . THR A 1 92 ? -21.484 31.5 12.242 1 96.31 92 THR A C 1
ATOM 726 O O . THR A 1 92 ? -20.656 32.312 12.672 1 96.31 92 THR A O 1
ATOM 729 N N . ASN A 1 93 ? -21.328 30.172 12.43 1 96.06 93 ASN A N 1
ATOM 730 C CA . ASN A 1 93 ? -20.172 29.656 13.164 1 96.06 93 ASN A CA 1
ATOM 731 C C . ASN A 1 93 ? -19.047 29.234 12.219 1 96.06 93 ASN A C 1
ATOM 733 O O . ASN A 1 93 ? -18.109 28.547 12.625 1 96.06 93 ASN A O 1
ATOM 737 N N . THR A 1 94 ? -19.219 29.562 10.859 1 96.31 94 THR A N 1
ATOM 738 C CA . THR A 1 94 ? -18.109 29.297 9.938 1 96.31 94 THR A CA 1
ATOM 739 C C . THR A 1 94 ? -16.812 29.938 10.445 1 96.31 94 THR A C 1
ATOM 741 O O . THR A 1 94 ? -16.828 31.078 10.93 1 96.31 94 THR A O 1
ATOM 744 N N . ARG A 1 95 ? -15.781 29.203 10.344 1 96.06 95 ARG A N 1
ATOM 745 C CA . ARG A 1 95 ? -14.508 29.703 10.844 1 96.06 95 ARG A CA 1
ATOM 746 C C . ARG A 1 95 ? -13.359 29.281 9.922 1 96.06 95 ARG A C 1
ATOM 748 O O . ARG A 1 95 ? -13.281 28.125 9.5 1 96.06 95 ARG A O 1
ATOM 755 N N . ALA A 1 96 ? -12.484 30.312 9.594 1 97.06 96 ALA A N 1
ATOM 756 C CA . ALA A 1 96 ? -11.219 29.938 8.977 1 97.06 96 ALA A CA 1
ATOM 757 C C . ALA A 1 96 ? -10.391 29.047 9.906 1 97.06 96 ALA A C 1
ATOM 759 O O . ALA A 1 96 ? -10.086 29.438 11.031 1 97.06 96 ALA A O 1
ATOM 760 N N . ILE A 1 97 ? -10.008 27.891 9.398 1 95.88 97 ILE A N 1
ATOM 761 C CA . ILE A 1 97 ? -9.43 26.938 10.336 1 95.88 97 ILE A CA 1
ATOM 762 C C . ILE A 1 97 ? -8.023 26.562 9.883 1 95.88 97 ILE A C 1
ATOM 764 O O . ILE A 1 97 ? -7.164 26.25 10.711 1 95.88 97 ILE A O 1
ATOM 768 N N . PHE A 1 98 ? -7.809 26.469 8.602 1 97.5 98 PHE A N 1
ATOM 769 C CA . PHE A 1 98 ? -6.539 25.938 8.102 1 97.5 98 PHE A CA 1
ATOM 770 C C . PHE A 1 98 ? -6.07 26.734 6.887 1 97.5 98 PHE A C 1
ATOM 772 O O . PHE A 1 98 ? -6.875 27.125 6.039 1 97.5 98 PHE A O 1
ATOM 779 N N . VAL A 1 99 ? -4.77 26.938 6.812 1 98.38 99 VAL A N 1
ATOM 780 C CA . VAL A 1 99 ? -4.164 27.594 5.66 1 98.38 99 VAL A CA 1
ATOM 781 C C . VAL A 1 99 ? -2.867 26.875 5.281 1 98.38 99 VAL A C 1
ATOM 783 O O . VAL A 1 99 ? -2.113 26.453 6.156 1 98.38 99 VAL A O 1
ATOM 786 N N . LEU A 1 100 ? -2.658 26.656 3.996 1 98.69 100 LEU A N 1
ATOM 787 C CA . LEU A 1 100 ? -1.462 26.062 3.4 1 98.69 100 LEU A CA 1
ATOM 788 C C . LEU A 1 100 ? -0.84 27.016 2.381 1 98.69 100 LEU A C 1
ATOM 790 O O . LEU A 1 100 ? -1.536 27.531 1.509 1 98.69 100 LEU A O 1
ATOM 794 N N . ALA A 1 101 ? 0.439 27.297 2.545 1 98.81 101 ALA A N 1
ATOM 795 C CA . ALA A 1 101 ? 1.153 28.125 1.582 1 98.81 101 ALA A CA 1
ATOM 796 C C . ALA A 1 101 ? 1.967 27.281 0.613 1 98.81 101 ALA A C 1
ATOM 798 O O . ALA A 1 101 ? 2.766 26.438 1.036 1 98.81 101 ALA A O 1
ATOM 799 N N . ALA A 1 102 ? 1.73 27.5 -0.694 1 98.69 102 ALA A N 1
ATOM 800 C CA . ALA A 1 102 ? 2.566 26.828 -1.685 1 98.69 102 ALA A CA 1
ATOM 801 C C . ALA A 1 102 ? 4.027 27.25 -1.545 1 98.69 102 ALA A C 1
ATOM 803 O O . ALA A 1 102 ? 4.32 28.391 -1.183 1 98.69 102 ALA A O 1
ATOM 804 N N . ARG A 1 103 ? 4.902 26.312 -1.855 1 97.88 103 ARG A N 1
ATOM 805 C CA . ARG A 1 103 ? 6.34 26.562 -1.783 1 97.88 103 ARG A CA 1
ATOM 806 C C . ARG A 1 103 ? 6.926 26.781 -3.172 1 97.88 103 ARG A C 1
ATOM 808 O O . ARG A 1 103 ? 8.07 27.219 -3.307 1 97.88 103 ARG A O 1
ATOM 815 N N . LYS A 1 104 ? 6.16 26.547 -4.16 1 97.94 104 LYS A N 1
ATOM 816 C CA . LYS A 1 104 ? 6.531 26.75 -5.555 1 97.94 104 LYS A CA 1
ATOM 817 C C . LYS A 1 104 ? 5.617 27.781 -6.215 1 97.94 104 LYS A C 1
ATOM 819 O O . LYS A 1 104 ? 4.484 27.984 -5.773 1 97.94 104 LYS A O 1
ATOM 824 N N . PRO A 1 105 ? 6.16 28.422 -7.273 1 97.31 105 PRO A N 1
ATOM 825 C CA . PRO A 1 105 ? 5.301 29.375 -7.969 1 97.31 105 PRO A CA 1
ATOM 826 C C . PRO A 1 105 ? 3.961 28.781 -8.383 1 97.31 105 PRO A C 1
ATOM 828 O O . PRO A 1 105 ? 3.893 27.594 -8.734 1 97.31 105 PRO A O 1
ATOM 831 N N . PRO A 1 106 ? 2.92 29.609 -8.383 1 97.88 106 PRO A N 1
ATOM 832 C CA . PRO A 1 106 ? 2.883 31.062 -8.148 1 97.88 106 PRO A CA 1
ATOM 833 C C . PRO A 1 106 ? 2.725 31.422 -6.676 1 97.88 106 PRO A C 1
ATOM 835 O O . PRO A 1 106 ? 2.242 32.5 -6.348 1 97.88 106 PRO A O 1
ATOM 838 N N . TYR A 1 107 ? 2.969 30.516 -5.801 1 98.56 107 TYR A N 1
ATOM 839 C CA . TYR A 1 107 ? 3.107 30.672 -4.359 1 98.56 107 TYR A CA 1
ATOM 840 C C . TYR A 1 107 ? 1.78 31.078 -3.725 1 98.56 107 TYR A C 1
ATOM 842 O O . TYR A 1 107 ? 1.751 31.859 -2.768 1 98.56 107 TYR A O 1
ATOM 850 N N . ASN A 1 108 ? 0.688 30.562 -4.391 1 98.88 108 ASN A N 1
ATOM 851 C CA . ASN A 1 108 ? -0.633 30.844 -3.844 1 98.88 108 ASN A CA 1
ATOM 852 C C . ASN A 1 108 ? -0.792 30.297 -2.434 1 98.88 108 ASN A C 1
ATOM 854 O O . ASN A 1 108 ? 0.017 29.469 -1.989 1 98.88 108 ASN A O 1
ATOM 858 N N . VAL A 1 109 ? -1.798 30.797 -1.759 1 98.94 109 VAL A N 1
ATOM 859 C CA . VAL A 1 109 ? -2.168 30.359 -0.417 1 98.94 109 VAL A CA 1
ATOM 860 C C . VAL A 1 109 ? -3.557 29.734 -0.446 1 98.94 109 VAL A C 1
ATOM 862 O O . VAL A 1 109 ? -4.484 30.281 -1.046 1 98.94 109 VAL A O 1
ATOM 865 N N . TYR A 1 110 ? -3.674 28.594 0.186 1 98.94 110 TYR A N 1
ATOM 866 C CA . TYR A 1 110 ? -4.898 27.797 0.167 1 98.94 110 TYR A CA 1
ATOM 867 C C . TYR A 1 110 ? -5.52 27.719 1.557 1 98.94 110 TYR A C 1
ATOM 869 O O . TYR A 1 110 ? -4.875 27.266 2.506 1 98.94 110 TYR A O 1
ATOM 877 N N . GLY A 1 111 ? -6.77 28.188 1.693 1 98.62 111 GLY A N 1
ATOM 878 C CA . GLY A 1 111 ? -7.438 28.219 2.982 1 98.62 111 GLY A CA 1
ATOM 879 C C . GLY A 1 111 ? -8.742 27.453 3 1 98.62 111 GLY A C 1
ATOM 880 O O . GLY A 1 111 ? -9.438 27.375 1.985 1 98.62 111 GLY A O 1
ATOM 881 N N . ASN A 1 112 ? -9.031 26.891 4.125 1 98.5 112 ASN A N 1
ATOM 882 C CA . ASN A 1 112 ? -10.281 26.156 4.301 1 98.5 112 ASN A CA 1
ATOM 883 C C . ASN A 1 112 ? -11 26.578 5.578 1 98.5 112 ASN A C 1
ATOM 885 O O . ASN A 1 112 ? -10.383 26.688 6.641 1 98.5 112 ASN A O 1
ATOM 889 N N . PRO A 1 113 ? -12.289 26.875 5.453 1 97.69 113 PRO A N 1
ATOM 890 C CA . PRO A 1 113 ? -13.109 27.062 6.652 1 97.69 113 PRO A CA 1
ATOM 891 C C . PRO A 1 113 ? -13.617 25.734 7.23 1 97.69 113 PRO A C 1
ATOM 893 O O . PRO A 1 113 ? -13.383 24.672 6.645 1 97.69 113 PRO A O 1
ATOM 896 N N . PHE A 1 114 ? -14.203 25.812 8.359 1 96.69 114 PHE A N 1
ATOM 897 C CA . PHE A 1 114 ? -14.766 24.688 9.078 1 96.69 114 PHE A CA 1
ATOM 898 C C . PHE A 1 114 ? -16.156 25.016 9.625 1 96.69 114 PHE A C 1
ATOM 900 O O . PHE A 1 114 ? -16.562 26.172 9.609 1 96.69 114 PHE A O 1
ATOM 907 N N . TYR A 1 115 ? -16.969 24.047 10.07 1 95.62 115 TYR A N 1
ATOM 908 C CA . TYR A 1 115 ? -18.312 24.109 10.633 1 95.62 115 TYR A CA 1
ATOM 909 C 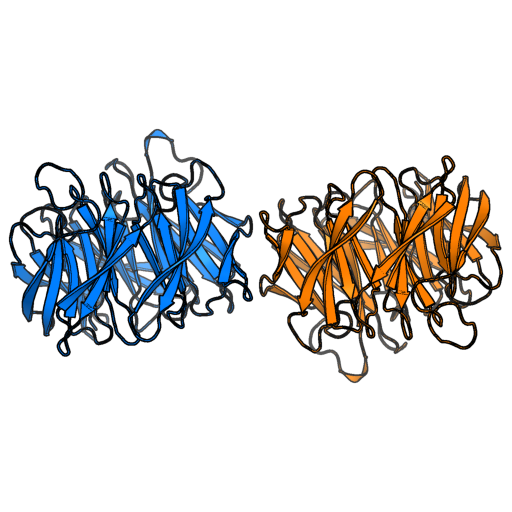C . TYR A 1 115 ? -19.344 24.375 9.547 1 95.62 115 TYR A C 1
ATOM 911 O O . TYR A 1 115 ? -19.328 23.734 8.492 1 95.62 115 TYR A O 1
ATOM 919 N N . LYS A 1 116 ? -20.312 25.297 9.781 1 96.25 116 LYS A N 1
ATOM 920 C CA . LYS A 1 116 ? -21.375 25.5 8.805 1 96.25 116 LYS A CA 1
ATOM 921 C C . LYS A 1 116 ? -20.891 26.375 7.637 1 96.25 116 LYS A C 1
ATOM 923 O O . LYS A 1 116 ? -20.062 27.25 7.82 1 96.25 116 LYS A O 1
ATOM 928 N N . TYR A 1 117 ? -21.438 26.062 6.465 1 97.19 117 TYR A N 1
ATOM 929 C CA . TYR A 1 117 ? -21.203 26.844 5.25 1 97.19 117 TYR A CA 1
ATOM 930 C C . TYR A 1 117 ? -19.734 26.766 4.84 1 97.19 117 TYR A C 1
ATOM 932 O O . TYR A 1 117 ? -19.172 27.75 4.332 1 97.19 117 TYR A O 1
ATOM 940 N N . ALA A 1 118 ? -19.094 25.625 5.156 1 96.81 118 ALA A N 1
ATOM 941 C CA . ALA A 1 118 ? -17.672 25.438 4.914 1 96.81 118 ALA A CA 1
ATOM 942 C C . ALA A 1 118 ? -17.422 24.594 3.664 1 96.81 118 ALA A C 1
ATOM 944 O O . ALA A 1 118 ? -16.391 23.938 3.537 1 96.81 118 ALA A O 1
ATOM 945 N N . GLY A 1 119 ? -18.281 24.609 2.676 1 97.5 119 GLY A N 1
ATOM 946 C CA . GLY A 1 119 ? -18.219 23.734 1.518 1 97.5 119 GLY A CA 1
ATOM 947 C C . GLY A 1 119 ? -17.297 24.234 0.427 1 97.5 119 GLY A C 1
ATOM 948 O O . GLY A 1 119 ? -17.266 23.688 -0.676 1 97.5 119 GLY A O 1
ATOM 949 N N . PHE A 1 120 ? -16.5 25.312 0.738 1 98.06 120 PHE A N 1
ATOM 950 C CA . PHE A 1 120 ? -15.602 25.875 -0.266 1 98.06 120 PHE A CA 1
ATOM 951 C C . PHE A 1 120 ? -14.219 26.125 0.32 1 98.06 120 PHE A C 1
ATOM 953 O O . PHE A 1 120 ? -14.086 26.547 1.468 1 98.06 120 PHE A O 1
ATOM 960 N N . GLY A 1 121 ? -13.195 25.781 -0.459 1 98.5 121 GLY A N 1
ATOM 961 C CA . GLY A 1 121 ? -11.859 26.297 -0.198 1 98.5 121 GLY A CA 1
ATOM 962 C C . GLY A 1 121 ? -11.555 27.578 -0.95 1 98.5 121 GLY A C 1
ATOM 963 O O . GLY A 1 121 ? -12.195 27.875 -1.965 1 98.5 121 GLY A O 1
ATOM 964 N N . ASN A 1 122 ? -10.648 28.406 -0.45 1 98.81 122 ASN A N 1
ATOM 965 C CA . ASN A 1 122 ? -10.242 29.656 -1.077 1 98.81 122 ASN A CA 1
ATOM 966 C C . ASN A 1 122 ? -8.789 29.609 -1.534 1 98.81 122 ASN A C 1
ATOM 968 O O . ASN A 1 122 ? -7.926 29.078 -0.829 1 98.81 122 ASN A O 1
ATOM 972 N N . VAL A 1 123 ? -8.602 30.125 -2.723 1 98.94 123 VAL A N 1
ATOM 973 C CA . VAL A 1 123 ? -7.242 30.281 -3.227 1 98.94 123 VAL A CA 1
ATOM 974 C C . VAL A 1 123 ? -6.906 31.766 -3.354 1 98.94 123 VAL A C 1
ATOM 976 O O . VAL A 1 123 ? -7.617 32.5 -4.027 1 98.94 123 VAL A O 1
ATOM 979 N N . PHE A 1 124 ? -5.785 32.188 -2.748 1 98.88 124 PHE A N 1
ATOM 980 C CA . PHE A 1 124 ? -5.348 33.562 -2.822 1 98.88 124 PHE A CA 1
ATOM 981 C C . PHE A 1 124 ? -4.039 33.688 -3.596 1 98.88 124 PHE A C 1
ATOM 983 O O . PHE A 1 124 ? -3.094 32.938 -3.34 1 98.88 124 PHE A O 1
ATOM 990 N N . SER A 1 125 ? -4.008 34.562 -4.488 1 98.81 125 SER A N 1
ATOM 991 C CA . SER A 1 125 ? -2.723 35 -5.023 1 98.81 125 SER A CA 1
ATOM 992 C C . SER A 1 125 ? -1.955 35.844 -4.008 1 98.81 125 SER A C 1
ATOM 994 O O . SER A 1 125 ? -2.518 36.281 -2.996 1 98.81 125 SER A O 1
ATOM 996 N N . VAL A 1 126 ? -0.68 36.031 -4.289 1 98.62 126 VAL A N 1
ATOM 997 C CA . VAL A 1 126 ? 0.147 36.812 -3.385 1 98.62 126 VAL A CA 1
ATOM 998 C C . VAL A 1 126 ? 0.88 37.906 -4.168 1 98.62 126 VAL A C 1
ATOM 1000 O O . VAL A 1 126 ? 1.183 37.719 -5.352 1 98.62 126 VAL A O 1
ATOM 1003 N N . GLU A 1 127 ? 1.128 39 -3.506 1 98.44 127 GLU A N 1
ATOM 1004 C CA . GLU A 1 127 ? 1.946 40.062 -4.082 1 98.44 127 GLU A CA 1
ATOM 1005 C C . GLU A 1 127 ? 3.432 39.719 -4.008 1 98.44 127 GLU A C 1
ATOM 1007 O O . GLU A 1 127 ? 3.812 38.719 -3.391 1 98.44 127 GLU A O 1
ATOM 1012 N N . SER A 1 128 ? 4.262 40.531 -4.609 1 97.44 128 SER A N 1
ATOM 1013 C CA . SER A 1 128 ? 5.699 40.312 -4.652 1 97.44 128 SER A CA 1
ATOM 1014 C C . SER A 1 128 ? 6.305 40.312 -3.25 1 97.44 128 SER A C 1
ATOM 1016 O O . SER A 1 128 ? 7.336 39.688 -3.006 1 97.44 128 SER A O 1
ATOM 1018 N N . ASP A 1 129 ? 5.664 41 -2.314 1 97.19 129 ASP A N 1
ATOM 1019 C CA . ASP A 1 129 ? 6.199 41.062 -0.958 1 97.19 129 ASP A CA 1
ATOM 1020 C C . ASP A 1 129 ? 5.59 39.969 -0.075 1 97.19 129 ASP A C 1
ATOM 1022 O O . ASP A 1 129 ? 5.777 39.969 1.143 1 97.19 129 ASP A O 1
ATOM 1026 N N . GLY A 1 130 ? 4.77 39.125 -0.615 1 97.88 130 GLY A N 1
ATOM 1027 C CA . GLY A 1 130 ? 4.223 37.969 0.077 1 97.88 130 GLY A CA 1
ATOM 1028 C C . GLY A 1 130 ? 2.824 38.219 0.614 1 97.88 130 GLY A C 1
ATOM 1029 O O . GLY A 1 130 ? 2.148 37.25 1.028 1 97.88 130 GLY A O 1
ATOM 1030 N N . ARG A 1 131 ? 2.334 39.469 0.718 1 98.44 131 ARG A N 1
ATOM 1031 C CA . ARG A 1 131 ? 1.015 39.719 1.281 1 98.44 131 ARG A CA 1
ATOM 1032 C C . ARG A 1 131 ? -0.082 39.094 0.432 1 98.44 131 ARG A C 1
ATOM 1034 O O . ARG A 1 131 ? 0.039 39.031 -0.793 1 98.44 131 ARG A O 1
ATOM 1041 N N . LEU A 1 132 ? -1.113 38.656 1.062 1 98.81 132 LEU A N 1
ATOM 1042 C CA . LEU A 1 132 ? -2.27 38.188 0.318 1 98.81 132 LEU A CA 1
ATOM 1043 C C . LEU A 1 132 ? -2.812 39.25 -0.61 1 98.81 132 LEU A C 1
ATOM 1045 O O . LEU A 1 132 ? -2.936 40.438 -0.213 1 98.81 132 LEU A O 1
ATOM 1049 N N . ALA A 1 133 ? -3.121 38.875 -1.843 1 98.75 133 ALA A N 1
ATOM 1050 C CA . ALA A 1 133 ? -3.562 39.875 -2.826 1 98.75 133 ALA A CA 1
ATOM 1051 C C . ALA A 1 133 ? -5.059 39.719 -3.105 1 98.75 133 ALA A C 1
ATOM 1053 O O . ALA A 1 133 ? -5.852 40.562 -2.686 1 98.75 133 ALA A O 1
ATOM 1054 N N . LYS A 1 134 ? -5.402 38.594 -3.811 1 98.31 134 LYS A N 1
ATOM 1055 C CA . LYS A 1 134 ? -6.789 38.438 -4.238 1 98.31 134 LYS A CA 1
ATOM 1056 C C . LYS A 1 134 ? -7.227 37 -4.129 1 98.31 134 LYS A C 1
ATOM 1058 O O . LYS A 1 134 ? -6.445 36.062 -4.406 1 98.31 134 LYS A O 1
ATOM 1063 N N . ASN A 1 135 ? -8.492 36.875 -3.629 1 98.75 135 ASN A N 1
ATOM 1064 C CA . ASN A 1 135 ? -9.125 35.562 -3.781 1 98.75 135 ASN A CA 1
ATOM 1065 C C . ASN A 1 135 ? -9.383 35.219 -5.246 1 98.75 135 ASN A C 1
ATOM 1067 O O . ASN A 1 135 ? -10.273 35.812 -5.871 1 98.75 135 ASN A O 1
ATOM 1071 N N . ILE A 1 136 ? -8.688 34.25 -5.793 1 98.88 136 ILE A N 1
ATOM 1072 C CA . ILE A 1 136 ? -8.781 34.031 -7.23 1 98.88 136 ILE A CA 1
ATOM 1073 C C . ILE A 1 136 ? -9.68 32.844 -7.512 1 98.88 136 ILE A C 1
ATOM 1075 O O . ILE A 1 136 ? -10.023 32.562 -8.664 1 98.88 136 ILE A O 1
ATOM 1079 N N . GLN A 1 137 ? -10.039 32.062 -6.527 1 98.88 137 GLN A N 1
ATOM 1080 C CA . GLN A 1 137 ? -10.906 30.922 -6.723 1 98.88 137 GLN A CA 1
ATOM 1081 C C . GLN A 1 137 ? -11.602 30.516 -5.426 1 98.88 137 GLN A C 1
ATOM 1083 O O . GLN A 1 137 ? -10.969 30.484 -4.367 1 98.88 137 GLN A O 1
ATOM 1088 N N . ASN A 1 138 ? -12.836 30.359 -5.441 1 98.81 138 ASN A N 1
ATOM 1089 C CA . ASN A 1 138 ? -13.594 29.531 -4.496 1 98.81 138 ASN A CA 1
ATOM 1090 C C . ASN A 1 138 ? -13.922 28.172 -5.082 1 98.81 138 ASN A C 1
ATOM 1092 O O . ASN A 1 138 ? -14.844 28.047 -5.891 1 98.81 138 ASN A O 1
ATOM 1096 N N . TYR A 1 139 ? -13.141 27.156 -4.738 1 98.62 139 TYR A N 1
ATOM 1097 C CA . TYR A 1 139 ? -13.414 25.844 -5.305 1 98.62 139 TYR A CA 1
ATOM 1098 C C . TYR A 1 139 ? -14.297 25.031 -4.375 1 98.62 139 TYR A C 1
ATOM 1100 O O . TYR A 1 139 ? -14.203 25.156 -3.15 1 98.62 139 TYR A O 1
ATOM 1108 N N . GLU A 1 140 ? -15.086 24.156 -4.898 1 97.94 140 GLU A N 1
ATOM 1109 C CA . GLU A 1 140 ? -16.188 23.516 -4.172 1 97.94 140 GLU A CA 1
ATOM 1110 C C . GLU A 1 140 ? -15.789 22.141 -3.676 1 97.94 140 GLU A C 1
ATOM 1112 O O . GLU A 1 140 ? -15.102 21.391 -4.383 1 97.94 140 GLU A O 1
ATOM 1117 N N . TYR A 1 141 ? -16.234 21.828 -2.451 1 98.12 141 TYR A N 1
ATOM 1118 C CA . TYR A 1 141 ? -16.312 20.469 -1.906 1 98.12 141 TYR A CA 1
ATOM 1119 C C . TYR A 1 141 ? -17.75 19.984 -1.86 1 98.12 141 TYR A C 1
ATOM 1121 O O . TYR A 1 141 ? -18.484 20.094 -2.85 1 98.12 141 TYR A O 1
ATOM 1129 N N . GLU A 1 142 ? -18.156 19.359 -0.715 1 96.69 142 GLU A N 1
ATOM 1130 C CA . GLU A 1 142 ? -19.547 19.047 -0.427 1 96.69 142 GLU A CA 1
ATOM 1131 C C . GLU A 1 142 ? -20.094 19.938 0.69 1 96.69 142 GLU A C 1
ATOM 1133 O O . GLU A 1 142 ? -19.328 20.547 1.441 1 96.69 142 GLU A O 1
ATOM 1138 N N . PRO A 1 143 ? -21.406 20.047 0.795 1 94.5 143 PRO A N 1
ATOM 1139 C CA . PRO A 1 143 ? -22 20.969 1.772 1 94.5 143 PRO A CA 1
ATOM 1140 C C . PRO A 1 143 ? -21.578 20.656 3.207 1 94.5 143 PRO A C 1
ATOM 1142 O O . PRO A 1 143 ? -21.438 21.562 4.027 1 94.5 143 PRO A O 1
ATOM 1145 N N . ASN A 1 144 ? -21.344 19.438 3.531 1 94.81 144 ASN A N 1
ATOM 1146 C CA . ASN A 1 144 ? -20.984 19.078 4.902 1 94.81 144 ASN A CA 1
ATOM 1147 C C . ASN A 1 144 ? -19.484 18.906 5.066 1 94.81 144 ASN A C 1
ATOM 1149 O O . ASN A 1 144 ? -19.031 18.203 5.965 1 94.81 144 ASN A O 1
ATOM 1153 N N . THR A 1 145 ? -18.734 19.531 4.289 1 97.44 145 THR A N 1
ATOM 1154 C CA . THR A 1 145 ? -17.266 19.438 4.328 1 97.44 145 THR A CA 1
ATOM 1155 C C . THR A 1 145 ? -16.719 20.219 5.512 1 97.44 145 THR A C 1
ATOM 1157 O O . THR A 1 145 ? -17.219 21.297 5.852 1 97.44 145 THR A O 1
ATOM 1160 N N . GLY A 1 146 ? -15.656 19.656 6.094 1 97.94 146 GLY A N 1
ATOM 1161 C CA . GLY A 1 146 ? -14.797 20.281 7.082 1 97.94 146 GLY A CA 1
ATOM 1162 C C . GLY A 1 146 ? -13.344 19.875 6.961 1 97.94 146 GLY A C 1
ATOM 1163 O O . GLY A 1 146 ? -12.898 18.938 7.617 1 97.94 146 GLY A O 1
ATOM 1164 N N . ILE A 1 147 ? -12.586 20.656 6.188 1 98.19 147 ILE A N 1
ATOM 1165 C CA . ILE A 1 147 ? -11.172 20.375 5.945 1 98.19 147 ILE A CA 1
ATOM 1166 C C . ILE A 1 147 ? -10.336 20.938 7.09 1 98.19 147 ILE A C 1
ATOM 1168 O O . ILE A 1 147 ? -10.492 22.109 7.477 1 98.19 147 ILE A O 1
ATOM 1172 N N . HIS A 1 148 ? -9.398 20.125 7.582 1 96.44 148 HIS A N 1
ATOM 1173 C CA . HIS A 1 148 ? -8.57 20.578 8.695 1 96.44 148 HIS A CA 1
ATOM 1174 C C . HIS A 1 148 ? -7.09 20.375 8.414 1 96.44 148 HIS A C 1
ATOM 1176 O O . HIS A 1 148 ? -6.238 20.781 9.203 1 96.44 148 HIS A O 1
ATOM 1182 N N . GLY A 1 149 ? -6.707 19.719 7.367 1 97.56 149 GLY A N 1
ATOM 1183 C CA . GLY A 1 149 ? -5.332 19.516 6.949 1 97.56 149 GLY A CA 1
ATOM 1184 C C . GLY A 1 149 ? -5.195 19.188 5.473 1 97.56 149 GLY A C 1
ATOM 1185 O O . GLY A 1 149 ? -6 18.438 4.926 1 97.56 149 GLY A O 1
ATOM 1186 N N . MET A 1 150 ? -4.191 19.828 4.898 1 98.75 150 MET A N 1
ATOM 1187 C CA . MET A 1 150 ? -3.873 19.578 3.496 1 98.75 150 MET A CA 1
ATOM 1188 C C . MET A 1 150 ? -2.367 19.422 3.299 1 98.75 150 MET A C 1
ATOM 1190 O O . MET A 1 150 ? -1.577 19.938 4.09 1 98.75 150 MET A O 1
ATOM 1194 N N . VAL A 1 151 ? -2.029 18.766 2.215 1 98.88 151 VAL A N 1
ATOM 1195 C CA . VAL A 1 151 ? -0.615 18.641 1.874 1 98.88 151 VAL A CA 1
ATOM 1196 C C . VAL A 1 151 ? -0.456 18.5 0.361 1 98.88 151 VAL A C 1
ATOM 1198 O O . VAL A 1 151 ? -1.248 17.828 -0.295 1 98.88 151 VAL A O 1
ATOM 1201 N N . PHE A 1 152 ? 0.487 19.25 -0.204 1 98.88 152 PHE A N 1
ATOM 1202 C CA . PHE A 1 152 ? 0.862 19.062 -1.601 1 98.88 152 PHE A CA 1
ATOM 1203 C C . PHE A 1 152 ? 1.806 17.875 -1.751 1 98.88 152 PHE A C 1
ATOM 1205 O O . PHE A 1 152 ? 2.58 17.578 -0.842 1 98.88 152 PHE A O 1
ATOM 1212 N N . ASP A 1 153 ? 1.715 17.234 -2.891 1 98.75 153 ASP A N 1
ATOM 1213 C CA . ASP A 1 153 ? 2.811 16.328 -3.248 1 98.75 153 ASP A CA 1
ATOM 1214 C C . ASP A 1 153 ? 4.105 17.109 -3.463 1 98.75 153 ASP A C 1
ATOM 1216 O O . ASP A 1 153 ? 4.09 18.344 -3.58 1 98.75 153 ASP A O 1
ATOM 1220 N N . PRO A 1 154 ? 5.223 16.438 -3.547 1 98.12 154 PRO A N 1
ATOM 1221 C CA . PRO A 1 154 ? 6.516 17.125 -3.572 1 98.12 154 PRO A CA 1
ATOM 1222 C C . PRO A 1 154 ? 6.645 18.109 -4.746 1 98.12 154 PRO A C 1
ATOM 1224 O O . PRO A 1 154 ? 7.355 19.109 -4.645 1 98.12 154 PRO A O 1
ATOM 1227 N N . THR A 1 155 ? 5.941 17.891 -5.844 1 98.38 155 THR A N 1
ATOM 1228 C CA . THR A 1 155 ? 6.02 18.75 -7.012 1 98.38 155 THR A CA 1
ATOM 1229 C C . THR A 1 155 ? 4.973 19.859 -6.938 1 98.38 155 THR A C 1
ATOM 1231 O O . THR A 1 155 ? 4.934 20.75 -7.793 1 98.38 155 THR A O 1
ATOM 1234 N N . GLU A 1 156 ? 4.094 19.75 -5.934 1 98.62 156 GLU A N 1
ATOM 1235 C CA . GLU A 1 156 ? 2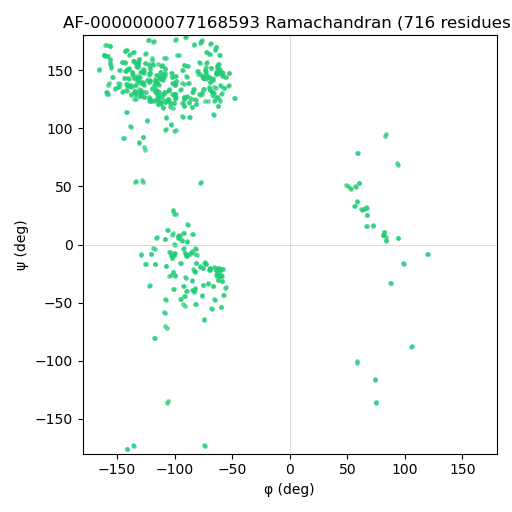.947 20.641 -5.742 1 98.62 156 GLU A CA 1
ATOM 1236 C C . GLU A 1 156 ? 2.023 20.625 -6.957 1 98.62 156 GLU A C 1
ATOM 1238 O O . GLU A 1 156 ? 1.532 21.656 -7.387 1 98.62 156 GLU A O 1
ATOM 1243 N N . THR A 1 157 ? 1.896 19.453 -7.512 1 98.81 157 THR A N 1
ATOM 1244 C CA . THR A 1 157 ? 0.989 19.234 -8.633 1 98.81 157 THR A CA 1
ATOM 1245 C C . THR A 1 157 ? -0.378 18.766 -8.141 1 98.81 157 THR A C 1
ATOM 1247 O O . THR A 1 157 ? -1.407 19.125 -8.719 1 98.81 157 THR A O 1
ATOM 1250 N N . TYR A 1 158 ? -0.377 18 -7.121 1 98.94 158 TYR A N 1
ATOM 1251 C CA . TYR A 1 158 ? -1.606 17.484 -6.531 1 98.94 158 TYR A CA 1
ATOM 1252 C C . TYR A 1 158 ? -1.72 17.875 -5.066 1 98.94 158 TYR A C 1
ATOM 1254 O O . TYR A 1 158 ? -0.725 17.891 -4.336 1 98.94 158 TYR A O 1
ATOM 1262 N N . LEU A 1 159 ? -2.928 18.234 -4.637 1 98.94 159 LEU A N 1
ATOM 1263 C CA . LEU A 1 159 ? -3.262 18.625 -3.271 1 98.94 159 LEU A CA 1
ATOM 1264 C C . LEU A 1 159 ? -4.188 17.594 -2.627 1 98.94 159 LEU A C 1
ATOM 1266 O O . LEU A 1 159 ? -5.234 17.266 -3.188 1 98.94 159 LEU A O 1
ATOM 1270 N N . TYR A 1 160 ? -3.764 17.047 -1.505 1 98.94 160 TYR A N 1
ATOM 1271 C CA . TYR A 1 160 ? -4.582 16.125 -0.735 1 98.94 160 TYR A CA 1
ATOM 1272 C C . TYR A 1 160 ? -5.145 16.781 0.513 1 98.94 160 TYR A C 1
ATOM 1274 O O . TYR A 1 160 ? -4.418 17.484 1.233 1 98.94 160 TYR A O 1
ATOM 1282 N N . SER A 1 161 ? -6.453 16.609 0.789 1 98.94 161 SER A N 1
ATOM 1283 C CA . SER A 1 161 ? -7.121 17.281 1.894 1 98.94 161 SER A CA 1
ATOM 1284 C C . SER A 1 161 ? -7.895 16.297 2.764 1 98.94 161 SER A C 1
ATOM 1286 O O . SER A 1 161 ? -8.664 15.484 2.254 1 98.94 161 SER A O 1
ATOM 1288 N N . ALA A 1 162 ? -7.684 16.359 4.023 1 98.88 162 ALA A N 1
ATOM 1289 C CA . ALA A 1 162 ? -8.438 15.57 4.992 1 98.88 162 ALA A CA 1
ATOM 1290 C C . ALA A 1 162 ? -9.734 16.266 5.379 1 98.88 162 ALA A C 1
ATOM 1292 O O . ALA A 1 162 ? -9.719 17.359 5.945 1 98.88 162 ALA A O 1
ATOM 1293 N N . ASP A 1 163 ? -10.836 15.664 5.121 1 98.81 163 ASP A N 1
ATOM 1294 C CA . ASP A 1 163 ? -12.156 16.188 5.449 1 98.81 163 ASP A CA 1
ATOM 1295 C C . ASP A 1 163 ? -12.742 15.484 6.676 1 98.81 163 ASP A C 1
ATOM 1297 O O . ASP A 1 163 ? -13.32 14.406 6.559 1 98.81 163 ASP A O 1
ATOM 1301 N N . LEU A 1 164 ? -12.672 16.172 7.742 1 98.56 164 LEU A N 1
ATOM 1302 C CA . LEU A 1 164 ? -13.102 15.625 9.016 1 98.56 164 LEU A CA 1
ATOM 1303 C C . LEU A 1 164 ? -14.602 15.352 9.016 1 98.56 164 LEU A C 1
ATOM 1305 O O . LEU A 1 164 ? -15.047 14.258 9.352 1 98.56 164 LEU A O 1
ATOM 1309 N N . GLN A 1 165 ? -15.336 16.234 8.609 1 98.12 165 GLN A N 1
ATOM 1310 C CA . GLN A 1 165 ? -16.781 16.156 8.75 1 98.12 165 GLN A CA 1
ATOM 1311 C C . GLN A 1 165 ? -17.391 15.195 7.727 1 98.12 165 GLN A C 1
ATOM 1313 O O . GLN A 1 165 ? -18.234 14.367 8.07 1 98.12 165 GLN A O 1
ATOM 1318 N N . ALA A 1 166 ? -16.906 15.305 6.473 1 98.31 166 ALA A N 1
ATOM 1319 C CA . ALA A 1 166 ? -17.453 14.445 5.422 1 98.31 166 ALA A CA 1
ATOM 1320 C C . ALA A 1 166 ? -16.828 13.055 5.465 1 98.31 166 ALA A C 1
ATOM 1322 O O . ALA A 1 166 ? -17.281 12.141 4.77 1 98.31 166 ALA A O 1
ATOM 1323 N N . ASN A 1 167 ? -15.82 12.867 6.258 1 98.69 167 ASN A N 1
ATOM 1324 C CA . ASN A 1 167 ? -15.125 11.594 6.41 1 98.69 167 ASN A CA 1
ATOM 1325 C C . ASN A 1 167 ? -14.523 11.117 5.09 1 98.69 167 ASN A C 1
ATOM 1327 O O . ASN A 1 167 ? -14.766 9.984 4.664 1 98.69 167 ASN A O 1
ATOM 1331 N N . LYS A 1 168 ? -13.727 12.055 4.48 1 98.69 168 LYS A N 1
ATOM 1332 C CA . LYS A 1 168 ? -13.18 11.797 3.152 1 98.69 168 LYS A CA 1
ATOM 1333 C C . LYS A 1 168 ? -11.766 12.359 3.023 1 98.69 168 LYS A C 1
ATOM 1335 O O . LYS A 1 168 ? -11.336 13.156 3.857 1 98.69 168 LYS A O 1
ATOM 1340 N N . ILE A 1 169 ? -11.094 11.945 1.988 1 98.88 169 ILE A N 1
ATOM 1341 C CA . ILE A 1 169 ? -9.844 12.531 1.52 1 98.88 169 ILE A CA 1
ATOM 1342 C C . ILE A 1 169 ? -10.016 13.031 0.087 1 98.88 169 ILE A C 1
ATOM 1344 O O . ILE A 1 169 ? -10.344 12.258 -0.813 1 98.88 169 ILE A O 1
ATOM 1348 N N . TRP A 1 170 ? -9.75 14.305 -0.145 1 98.88 170 TRP A N 1
ATOM 1349 C CA . TRP A 1 170 ? -9.906 14.914 -1.461 1 98.88 170 TRP A CA 1
ATOM 1350 C C . TRP A 1 170 ? -8.562 15 -2.182 1 98.88 170 TRP A C 1
ATOM 1352 O O . TRP A 1 170 ? -7.523 15.172 -1.549 1 98.88 170 TRP A O 1
ATOM 1362 N N . THR A 1 171 ? -8.641 14.828 -3.502 1 98.94 171 THR A N 1
ATOM 1363 C CA . THR A 1 171 ? -7.496 15.078 -4.379 1 98.94 171 THR A CA 1
ATOM 1364 C C . THR A 1 171 ? -7.836 16.141 -5.418 1 98.94 171 THR A C 1
ATOM 1366 O O . THR A 1 171 ? -8.828 16.016 -6.145 1 98.94 171 THR A O 1
ATOM 1369 N N . HIS A 1 172 ? -7.035 17.188 -5.469 1 98.94 172 HIS A N 1
ATOM 1370 C CA . HIS A 1 172 ? -7.176 18.234 -6.477 1 98.94 172 HIS A CA 1
ATOM 1371 C C . HIS A 1 172 ? -5.902 18.391 -7.301 1 98.94 172 HIS A C 1
ATOM 1373 O O . HIS A 1 172 ? -4.809 18.062 -6.828 1 98.94 172 HIS A O 1
ATOM 1379 N N . LEU A 1 173 ? -6.051 18.812 -8.5 1 98.88 173 LEU A N 1
ATOM 1380 C CA . LEU A 1 173 ? -4.957 19.156 -9.398 1 98.88 173 LEU A CA 1
ATOM 1381 C C . LEU A 1 173 ? -4.738 20.672 -9.43 1 98.88 173 LEU A C 1
ATOM 1383 O O . LEU A 1 173 ? -5.695 21.438 -9.555 1 98.88 173 LEU A O 1
ATOM 1387 N N . LYS A 1 174 ? -3.504 21.094 -9.25 1 98.88 174 LYS A N 1
ATOM 1388 C CA . LYS A 1 174 ? -3.137 22.5 -9.281 1 98.88 174 LYS A CA 1
ATOM 1389 C C . LYS A 1 174 ? -2.715 22.922 -10.688 1 98.88 174 LYS A C 1
ATOM 1391 O O . LYS A 1 174 ? -1.833 22.312 -11.289 1 98.88 174 LYS A O 1
ATOM 1396 N N . ASP A 1 175 ? -3.328 23.938 -11.211 1 98.75 175 ASP A N 1
ATOM 1397 C CA . ASP A 1 175 ? -2.844 24.562 -12.438 1 98.75 175 ASP A CA 1
ATOM 1398 C C . ASP A 1 175 ? -1.481 25.203 -12.227 1 98.75 175 ASP A C 1
ATOM 1400 O O . ASP A 1 175 ? -1.337 26.094 -11.375 1 98.75 175 ASP A O 1
ATOM 1404 N N . PRO A 1 176 ? -0.508 24.875 -12.969 1 97.38 176 PRO A N 1
ATOM 1405 C CA . PRO A 1 176 ? 0.843 25.375 -12.695 1 97.38 176 PRO A CA 1
ATOM 1406 C C . PRO A 1 176 ? 0.997 26.859 -12.977 1 97.38 176 PRO A C 1
ATOM 1408 O O . PRO A 1 176 ? 1.91 27.5 -12.453 1 97.38 176 PRO A O 1
ATOM 1411 N N . LYS A 1 177 ? 0.181 27.469 -13.773 1 97.75 177 LYS A N 1
ATOM 1412 C CA . LYS A 1 177 ? 0.292 28.875 -14.125 1 97.75 177 LYS A CA 1
ATOM 1413 C C . LYS A 1 177 ? -0.509 29.75 -13.156 1 97.75 177 LYS A C 1
ATOM 1415 O O . LYS A 1 177 ? 0.003 30.75 -12.641 1 97.75 177 LYS A O 1
ATOM 1420 N N . THR A 1 178 ? -1.741 29.281 -12.875 1 98.44 178 THR A N 1
ATOM 1421 C CA . THR A 1 178 ? -2.625 30.141 -12.102 1 98.44 178 THR A CA 1
ATOM 1422 C C . THR A 1 178 ? -2.637 29.734 -10.633 1 98.44 178 THR A C 1
ATOM 1424 O O . THR A 1 178 ? -2.984 30.531 -9.766 1 98.44 178 THR A O 1
ATOM 1427 N N . GLY A 1 179 ? -2.357 28.469 -10.344 1 98.69 179 GLY A N 1
ATOM 1428 C CA . GLY A 1 179 ? -2.441 27.922 -9 1 98.69 179 GLY A CA 1
ATOM 1429 C C . GLY A 1 179 ? -3.846 27.5 -8.617 1 98.69 179 GLY A C 1
ATOM 1430 O O . GLY A 1 179 ? -4.07 27.016 -7.5 1 98.69 179 GLY A O 1
ATOM 1431 N N . GLU A 1 180 ? -4.797 27.594 -9.523 1 98.88 180 GLU A N 1
ATOM 1432 C CA . GLU A 1 180 ? -6.176 27.188 -9.258 1 98.88 180 GLU A CA 1
ATOM 1433 C C . GLU A 1 180 ? -6.301 25.672 -9.195 1 98.88 180 GLU A C 1
ATOM 1435 O O . GLU A 1 180 ? -5.465 24.953 -9.742 1 98.88 180 GLU A O 1
ATOM 1440 N N . LEU A 1 181 ? -7.348 25.234 -8.5 1 98.88 181 LEU A N 1
ATOM 1441 C CA . LEU A 1 181 ? -7.496 23.812 -8.25 1 98.88 181 LEU A CA 1
ATOM 1442 C C . LEU A 1 181 ? -8.672 23.234 -9.039 1 98.88 181 LEU A C 1
ATOM 1444 O O . LEU A 1 181 ? -9.711 23.891 -9.172 1 98.88 181 LEU A O 1
ATOM 1448 N N . SER A 1 182 ? -8.516 22.078 -9.539 1 98.88 182 SER A N 1
ATOM 1449 C CA . SER A 1 182 ? -9.594 21.281 -10.133 1 98.88 182 SER A CA 1
ATOM 1450 C C . SER A 1 182 ? -9.719 19.922 -9.461 1 98.88 182 SER A C 1
ATOM 1452 O O . SER A 1 182 ? -8.711 19.297 -9.125 1 98.88 182 SER A O 1
ATOM 1454 N N . LEU A 1 183 ? -10.914 19.469 -9.281 1 98.75 183 LEU A N 1
ATOM 1455 C CA . LEU A 1 183 ? -11.172 18.219 -8.586 1 98.75 183 LEU A CA 1
ATOM 1456 C C . LEU A 1 183 ? -10.688 17.031 -9.414 1 98.75 183 LEU A C 1
ATOM 1458 O O . LEU A 1 183 ? -10.977 16.938 -10.609 1 98.75 183 LEU A O 1
ATOM 1462 N N . VAL A 1 184 ? -9.977 16.109 -8.805 1 98.69 184 VAL A N 1
ATOM 1463 C CA . VAL A 1 184 ? -9.539 14.859 -9.414 1 98.69 184 VAL A CA 1
ATOM 1464 C C . VAL A 1 184 ? -10.328 13.695 -8.836 1 98.69 184 VAL A C 1
ATOM 1466 O O . VAL A 1 184 ? -10.789 12.82 -9.57 1 98.69 184 VAL A O 1
ATOM 1469 N N . ASP A 1 185 ? -10.406 13.695 -7.52 1 98.44 185 ASP A N 1
ATOM 1470 C CA . ASP A 1 185 ? -11.016 12.547 -6.859 1 98.44 185 ASP A CA 1
ATOM 1471 C C . ASP A 1 185 ? -11.453 12.898 -5.441 1 98.44 185 ASP A C 1
ATOM 1473 O O . ASP A 1 185 ? -11.07 13.938 -4.906 1 98.44 185 ASP A O 1
ATOM 1477 N N . CYS A 1 186 ? -12.32 12.102 -4.879 1 98.19 186 CYS A N 1
ATOM 1478 C CA . CYS A 1 186 ? -12.781 12.148 -3.492 1 98.19 186 CYS A CA 1
ATOM 1479 C C . CYS A 1 186 ? -12.961 10.742 -2.932 1 98.19 186 CYS A C 1
ATOM 1481 O O . CYS A 1 186 ? -13.852 10.008 -3.365 1 98.19 186 CYS A O 1
ATOM 1483 N N . LEU A 1 187 ? -12.203 10.359 -1.982 1 98.38 187 LEU A N 1
ATOM 1484 C CA . LEU A 1 187 ? -12.148 9 -1.453 1 98.38 187 LEU A CA 1
ATOM 1485 C C . LEU A 1 187 ? -12.773 8.93 -0.063 1 98.38 187 LEU A C 1
ATOM 1487 O O . LEU A 1 187 ? -12.445 9.742 0.809 1 98.38 187 LEU A O 1
ATOM 1491 N N . GLU A 1 188 ? -13.664 7.969 0.199 1 98.38 188 GLU A N 1
ATOM 1492 C CA . GLU A 1 188 ? -14.195 7.746 1.539 1 98.38 188 GLU A CA 1
ATOM 1493 C C . GLU A 1 188 ? -13.117 7.23 2.482 1 98.38 188 GLU A C 1
ATOM 1495 O O . GLU A 1 188 ? -12.25 6.445 2.08 1 98.38 188 GLU A O 1
ATOM 1500 N N . ALA A 1 189 ? -13.148 7.684 3.707 1 98.56 189 ALA A N 1
ATOM 1501 C CA . ALA A 1 189 ? -12.281 7.074 4.707 1 98.56 189 ALA A CA 1
ATOM 1502 C C . ALA A 1 189 ? -12.617 5.598 4.902 1 98.56 189 ALA A C 1
ATOM 1504 O O . ALA A 1 189 ? -13.727 5.16 4.582 1 98.56 189 ALA A O 1
ATOM 1505 N N . PRO A 1 190 ? -11.703 4.781 5.359 1 97.94 190 PRO A N 1
ATOM 1506 C CA . PRO A 1 190 ? -11.891 3.332 5.438 1 97.94 190 PRO A CA 1
ATOM 1507 C C . PRO A 1 190 ? -13.031 2.938 6.379 1 97.94 190 PRO A C 1
ATOM 1509 O O . PRO A 1 190 ? -13.672 1.901 6.176 1 97.94 190 PRO A O 1
ATOM 1512 N N . ASP A 1 191 ? -13.297 3.693 7.406 1 98.19 191 ASP A N 1
ATOM 1513 C CA . ASP A 1 191 ? -14.312 3.391 8.406 1 98.19 191 ASP A CA 1
ATOM 1514 C C . ASP A 1 191 ? -15.219 4.598 8.648 1 98.19 191 ASP A C 1
ATOM 1516 O O . ASP A 1 191 ? -14.75 5.734 8.695 1 98.19 191 ASP A O 1
ATOM 1520 N N . PRO A 1 192 ? -16.469 4.359 8.883 1 97.94 192 PRO A N 1
ATOM 1521 C CA . PRO A 1 192 ? -17.375 5.477 9.141 1 97.94 192 PRO A CA 1
ATOM 1522 C C . PRO A 1 192 ? -16.984 6.277 10.383 1 97.94 192 PRO A C 1
ATOM 1524 O O . PRO A 1 192 ? -17.359 7.449 10.508 1 97.94 192 PRO A O 1
ATOM 1527 N N . GLY A 1 193 ? -16.219 5.738 11.297 1 98 193 GLY A N 1
ATOM 1528 C CA . GLY A 1 193 ? -15.82 6.414 12.523 1 98 193 GLY A CA 1
ATOM 1529 C C . GLY A 1 193 ? -14.445 7.047 12.43 1 98 193 GLY A C 1
ATOM 1530 O O . GLY A 1 193 ? -13.906 7.523 13.43 1 98 193 GLY A O 1
ATOM 1531 N N . ASP A 1 194 ? -13.82 7.074 11.328 1 98.5 194 ASP A N 1
ATOM 1532 C CA . ASP A 1 194 ? -12.453 7.559 11.18 1 98.5 194 ASP A CA 1
ATOM 1533 C C . ASP A 1 194 ? -12.391 9.086 11.266 1 98.5 194 ASP A C 1
ATOM 1535 O O . ASP A 1 194 ? -11.82 9.633 12.211 1 98.5 194 ASP A O 1
ATOM 1539 N N . HIS A 1 195 ? -13 9.812 10.336 1 98.62 195 HIS A N 1
ATOM 1540 C CA . HIS A 1 195 ? -13.016 11.266 10.281 1 98.62 195 HIS A CA 1
ATOM 1541 C C . HIS A 1 195 ? -11.602 11.836 10.211 1 98.62 195 HIS A C 1
ATOM 1543 O O . HIS A 1 195 ? -11.117 12.43 11.172 1 98.62 195 HIS A O 1
ATOM 1549 N N . PRO A 1 196 ? -11.031 11.773 8.984 1 98.88 196 PRO A N 1
ATOM 1550 C CA . PRO A 1 196 ? -9.656 12.258 8.828 1 98.88 196 PRO A CA 1
ATOM 1551 C C . PRO A 1 196 ? -9.508 13.742 9.117 1 98.88 196 PRO A C 1
ATOM 1553 O O . PRO A 1 196 ? -10.211 14.562 8.516 1 98.88 196 PRO A O 1
ATOM 1556 N N . ARG A 1 197 ? -8.594 14.062 9.992 1 98.69 197 ARG A N 1
ATOM 1557 C CA . ARG A 1 197 ? -8.344 15.453 10.359 1 98.69 197 ARG A CA 1
ATOM 1558 C C . ARG A 1 197 ? -7.121 16 9.641 1 98.69 197 ARG A C 1
ATOM 1560 O O . ARG A 1 197 ? -7.074 17.188 9.289 1 98.69 197 ARG A O 1
ATOM 1567 N N . TRP A 1 198 ? -6.121 15.164 9.508 1 98.75 198 TRP A N 1
ATOM 1568 C CA . TRP A 1 198 ? -4.828 15.625 9.023 1 98.75 198 TRP A CA 1
ATOM 1569 C C . TRP A 1 198 ? -4.242 14.641 8.016 1 98.75 198 TRP A C 1
ATOM 1571 O O . TRP A 1 198 ? -4.496 13.438 8.086 1 98.75 198 TRP A O 1
ATOM 1581 N N . VAL A 1 199 ? -3.475 15.219 7.062 1 98.88 199 VAL A N 1
ATOM 1582 C CA . VAL A 1 199 ? -2.727 14.383 6.121 1 98.88 199 VAL A CA 1
ATOM 1583 C C . VAL A 1 199 ? -1.29 14.891 6.016 1 98.88 199 VAL A C 1
ATOM 1585 O O . VAL A 1 199 ? -1.04 16.094 6.125 1 98.88 199 VAL A O 1
ATOM 1588 N N . GLU A 1 200 ? -0.433 14 5.887 1 98.88 200 GLU A N 1
ATOM 1589 C CA . GLU A 1 200 ? 0.983 14.234 5.625 1 98.88 200 GLU A CA 1
ATOM 1590 C C . GLU A 1 200 ? 1.508 13.305 4.539 1 98.88 200 GLU A C 1
ATOM 1592 O O . GLU A 1 200 ? 1.019 12.18 4.387 1 98.88 200 GLU A O 1
ATOM 1597 N N . MET A 1 201 ? 2.395 13.805 3.723 1 98.81 201 MET A N 1
ATOM 1598 C CA . MET A 1 201 ? 2.941 13 2.637 1 98.81 201 MET A CA 1
ATOM 1599 C C . MET A 1 201 ? 4.445 12.812 2.803 1 98.81 201 MET A C 1
ATOM 1601 O O . MET A 1 201 ? 5.152 13.742 3.184 1 98.81 201 MET A O 1
ATOM 1605 N N . HIS A 1 202 ? 4.867 11.641 2.578 1 98.94 202 HIS A N 1
ATOM 1606 C CA . HIS A 1 202 ? 6.301 11.383 2.549 1 98.94 202 HIS A CA 1
ATOM 1607 C C . HIS A 1 202 ? 6.984 12.18 1.443 1 98.94 202 HIS A C 1
ATOM 1609 O O . HIS A 1 202 ? 6.414 12.375 0.367 1 98.94 202 HIS A O 1
ATOM 1615 N N . PRO A 1 203 ? 8.266 12.586 1.65 1 98.44 203 PRO A N 1
ATOM 1616 C CA . PRO A 1 203 ? 8.945 13.406 0.646 1 98.44 203 PRO A CA 1
ATOM 1617 C C . PRO A 1 203 ? 9.109 12.688 -0.691 1 98.44 203 PRO A C 1
ATOM 1619 O O . PRO A 1 203 ? 9.312 13.336 -1.723 1 98.44 203 PRO A O 1
ATOM 1622 N N . SER A 1 204 ? 9.031 11.359 -0.725 1 98.62 204 SER A N 1
ATOM 1623 C CA . SER A 1 204 ? 9.117 10.617 -1.977 1 98.62 204 SER A CA 1
ATOM 1624 C C . SER A 1 204 ? 7.879 10.844 -2.84 1 98.62 204 SER A C 1
ATOM 1626 O O . SER A 1 204 ? 7.895 10.555 -4.039 1 98.62 204 SER A O 1
ATOM 1628 N N . GLY A 1 205 ? 6.848 11.258 -2.232 1 98.81 205 GLY A N 1
ATOM 1629 C CA . GLY A 1 205 ? 5.582 11.43 -2.926 1 98.81 205 GLY A CA 1
ATOM 1630 C C . GLY A 1 205 ? 4.805 10.133 -3.09 1 98.81 205 GLY A C 1
ATOM 1631 O O . GLY A 1 205 ? 3.758 10.109 -3.738 1 98.81 205 GLY A O 1
ATOM 1632 N N . LYS A 1 206 ? 5.25 9.062 -2.465 1 98.88 206 LYS A N 1
ATOM 1633 C CA . LYS A 1 206 ? 4.688 7.754 -2.764 1 98.88 206 LYS A CA 1
ATOM 1634 C C . LYS A 1 206 ? 3.688 7.328 -1.692 1 98.88 206 LYS A C 1
ATOM 1636 O O . LYS A 1 206 ? 2.838 6.465 -1.935 1 98.88 206 LYS A O 1
ATOM 1641 N N . TYR A 1 207 ? 3.793 7.863 -0.499 1 98.94 207 TYR A N 1
ATOM 1642 C CA . TYR A 1 207 ? 2.916 7.473 0.599 1 98.94 207 TYR A CA 1
ATOM 1643 C C . TYR A 1 207 ? 2.254 8.688 1.229 1 98.94 207 TYR A C 1
ATOM 1645 O O . TYR A 1 207 ? 2.885 9.742 1.383 1 98.94 207 TYR A O 1
ATOM 1653 N N . LEU A 1 208 ? 1.029 8.57 1.542 1 98.94 208 LEU A N 1
ATOM 1654 C CA . LEU A 1 208 ? 0.204 9.531 2.258 1 98.94 208 LEU A CA 1
ATOM 1655 C C . LEU A 1 208 ? -0.275 8.961 3.588 1 98.94 208 LEU A C 1
ATOM 1657 O O . LEU A 1 208 ? -0.679 7.797 3.656 1 98.94 208 LEU A O 1
ATOM 1661 N N . TYR A 1 209 ? -0.121 9.727 4.633 1 99 209 TYR A N 1
ATOM 1662 C CA . TYR A 1 209 ? -0.579 9.359 5.969 1 99 209 TYR A CA 1
ATOM 1663 C C . TYR A 1 209 ? -1.785 10.195 6.383 1 99 209 TYR A C 1
ATOM 1665 O O . TYR A 1 209 ? -1.726 11.43 6.379 1 99 209 TYR A O 1
ATOM 1673 N N . ALA A 1 210 ? -2.861 9.562 6.695 1 98.94 210 ALA A N 1
ATOM 1674 C CA . ALA A 1 210 ? -4.059 10.266 7.156 1 98.94 210 ALA A CA 1
ATOM 1675 C C . ALA A 1 210 ? -4.312 10.008 8.641 1 98.94 210 ALA A C 1
ATOM 1677 O O . ALA A 1 210 ? -4.488 8.859 9.055 1 98.94 210 ALA A O 1
ATOM 1678 N N . LEU A 1 211 ? -4.285 11.031 9.406 1 98.94 211 LEU A N 1
ATOM 1679 C CA . LEU A 1 211 ? -4.598 10.938 10.828 1 98.94 211 LEU A CA 1
ATOM 1680 C C . LEU A 1 211 ? -6.098 11.094 11.062 1 98.94 211 LEU A C 1
ATOM 1682 O O . LEU A 1 211 ? -6.691 12.102 10.672 1 98.94 211 LEU A O 1
ATOM 1686 N N . MET A 1 212 ? -6.66 10.078 11.68 1 98.88 212 MET A N 1
ATOM 1687 C CA . MET A 1 212 ? -8.094 10.047 11.969 1 98.88 212 MET A CA 1
ATOM 1688 C C . MET A 1 212 ? -8.383 10.625 13.352 1 98.88 212 MET A C 1
ATOM 1690 O O . MET A 1 212 ? -7.922 10.094 14.359 1 98.88 212 MET A O 1
ATOM 1694 N N . GLU A 1 213 ? -9.172 11.695 13.344 1 98.38 213 GLU A N 1
ATOM 1695 C CA . GLU A 1 213 ? -9.445 12.344 14.625 1 98.38 213 GLU A CA 1
ATOM 1696 C C . GLU A 1 213 ? -10.305 11.461 15.523 1 98.38 213 GLU A C 1
ATOM 1698 O O . GLU A 1 213 ? -9.922 11.156 16.656 1 98.38 213 GLU A O 1
ATOM 1703 N N . ALA A 1 214 ? -11.461 11.047 14.992 1 97.38 214 ALA A N 1
ATOM 1704 C CA . ALA A 1 214 ? -12.406 10.273 15.797 1 97.38 214 ALA A CA 1
ATOM 1705 C C . ALA A 1 214 ? -11.93 8.836 15.977 1 97.38 214 ALA A C 1
ATOM 1707 O O . ALA A 1 214 ? -12.078 8.258 17.047 1 97.38 214 ALA A O 1
ATOM 1708 N N . GLY A 1 215 ? -11.305 8.297 14.992 1 96.88 215 GLY A N 1
ATOM 1709 C CA . GLY A 1 215 ? -10.852 6.918 15.031 1 96.88 215 GLY A CA 1
ATOM 1710 C C . GLY A 1 215 ? -9.586 6.73 15.852 1 96.88 215 GLY A C 1
ATOM 1711 O O . GLY A 1 215 ? -9.242 5.609 16.219 1 96.88 215 GLY A O 1
ATOM 1712 N N . ASN A 1 216 ? -8.875 7.801 16.078 1 97.94 216 ASN A N 1
ATOM 1713 C CA . ASN A 1 216 ? -7.621 7.801 16.812 1 97.94 216 ASN A CA 1
ATOM 1714 C C . ASN A 1 216 ? -6.637 6.777 16.25 1 97.94 216 ASN A C 1
ATOM 1716 O O . ASN A 1 216 ? -6.066 5.984 17 1 97.94 216 ASN A O 1
ATOM 1720 N N . ARG A 1 217 ? -6.461 6.77 15.047 1 98.62 217 ARG A N 1
ATOM 1721 C CA . ARG A 1 217 ? -5.512 5.91 14.344 1 98.62 217 ARG A CA 1
ATOM 1722 C C . ARG A 1 217 ? -4.914 6.625 13.133 1 98.62 217 ARG A C 1
ATOM 1724 O O . ARG A 1 217 ? -5.438 7.648 12.695 1 98.62 217 ARG A O 1
ATOM 1731 N N . LEU A 1 218 ? -3.801 6.164 12.766 1 98.94 218 LEU A N 1
ATOM 1732 C CA . LEU A 1 218 ? -3.137 6.609 11.539 1 98.94 218 LEU A CA 1
ATOM 1733 C C . LEU A 1 218 ? -3.344 5.609 10.414 1 98.94 218 LEU A C 1
ATOM 1735 O O . LEU A 1 218 ? -3.027 4.426 10.562 1 98.94 218 LEU A O 1
ATOM 1739 N N . ALA A 1 219 ? -3.938 6.039 9.289 1 98.94 219 ALA A N 1
ATOM 1740 C CA . ALA A 1 219 ? -4.133 5.191 8.117 1 98.94 219 ALA A CA 1
ATOM 1741 C C . ALA A 1 219 ? -3.068 5.465 7.059 1 98.94 219 ALA A C 1
ATOM 1743 O O . ALA A 1 219 ? -2.748 6.621 6.777 1 98.94 219 ALA A O 1
ATOM 1744 N N . VAL A 1 220 ? -2.559 4.414 6.457 1 98.94 220 VAL A N 1
ATOM 1745 C CA . VAL A 1 220 ? -1.475 4.52 5.488 1 98.94 220 VAL A CA 1
ATOM 1746 C C . VAL A 1 220 ? -2.02 4.297 4.078 1 98.94 220 VAL A C 1
ATOM 1748 O O . VAL A 1 220 ? -2.701 3.301 3.82 1 98.94 220 VAL A O 1
ATOM 1751 N N . TYR A 1 221 ? -1.791 5.211 3.211 1 98.94 221 TYR A N 1
ATOM 1752 C CA . TYR A 1 221 ? -2.158 5.113 1.803 1 98.94 221 TYR A CA 1
ATOM 1753 C C . TYR A 1 221 ? -0.919 5.102 0.915 1 98.94 221 TYR A C 1
ATOM 1755 O O . TYR A 1 221 ? 0.08 5.754 1.225 1 98.94 221 TYR A O 1
ATOM 1763 N N . VAL A 1 222 ? -0.95 4.387 -0.18 1 98.94 222 VAL A N 1
ATOM 1764 C CA . VAL A 1 222 ? 0.021 4.516 -1.262 1 98.94 222 VAL A CA 1
ATOM 1765 C C . VAL A 1 222 ? -0.593 5.301 -2.418 1 98.94 222 VAL A C 1
ATOM 1767 O O . VAL A 1 222 ? -1.804 5.234 -2.646 1 98.94 222 VAL A O 1
ATOM 1770 N N . ILE A 1 223 ? 0.244 6.043 -3.098 1 98.88 223 ILE A N 1
ATOM 1771 C CA . ILE A 1 223 ? -0.235 6.84 -4.223 1 98.88 223 ILE A CA 1
ATOM 1772 C C . ILE A 1 223 ? -0.077 6.047 -5.52 1 98.88 223 ILE A C 1
ATOM 1774 O O . ILE A 1 223 ? 1.02 5.586 -5.84 1 98.88 223 ILE A O 1
ATOM 1778 N N . ASP A 1 224 ? -1.229 5.871 -6.191 1 98.5 224 ASP A N 1
ATOM 1779 C CA . ASP A 1 224 ? -1.145 5.312 -7.535 1 98.5 224 ASP A CA 1
ATOM 1780 C C . ASP A 1 224 ? -0.357 6.234 -8.461 1 98.5 224 ASP A C 1
ATOM 1782 O O . ASP A 1 224 ? -0.77 7.367 -8.719 1 98.5 224 ASP A O 1
ATOM 1786 N N . GLU A 1 225 ? 0.698 5.789 -9 1 96.75 225 GLU A N 1
ATOM 1787 C CA . GLU A 1 225 ? 1.594 6.652 -9.758 1 96.75 225 GLU A CA 1
ATOM 1788 C C . GLU A 1 225 ? 0.954 7.09 -11.07 1 96.75 225 GLU A C 1
ATOM 1790 O O . GLU A 1 225 ? 1.369 8.086 -11.672 1 96.75 225 GLU A O 1
ATOM 1795 N N . ARG A 1 226 ? -0.025 6.363 -11.57 1 96.88 226 ARG A N 1
ATOM 1796 C CA . ARG A 1 226 ? -0.666 6.691 -12.836 1 96.88 226 ARG A CA 1
ATOM 1797 C C . ARG A 1 226 ? -1.77 7.727 -12.641 1 96.88 226 ARG A C 1
ATOM 1799 O O . ARG A 1 226 ? -1.908 8.656 -13.445 1 96.88 226 ARG A O 1
ATOM 1806 N N . THR A 1 227 ? -2.521 7.629 -11.586 1 98 227 THR A N 1
ATOM 1807 C CA . THR A 1 227 ? -3.699 8.469 -11.406 1 98 227 THR A CA 1
ATOM 1808 C C . THR A 1 227 ? -3.449 9.531 -10.336 1 98 227 THR A C 1
ATOM 1810 O O . THR A 1 227 ? -4.199 10.5 -10.234 1 98 227 THR A O 1
ATOM 1813 N N . HIS A 1 228 ? -2.383 9.32 -9.438 1 98.56 228 HIS A N 1
ATOM 1814 C CA . HIS A 1 228 ? -1.998 10.18 -8.32 1 98.56 228 HIS A CA 1
ATOM 1815 C C . HIS A 1 228 ? -3.062 10.172 -7.23 1 98.56 228 HIS A C 1
ATOM 1817 O O . HIS A 1 228 ? -3.123 11.094 -6.414 1 98.56 228 HIS A O 1
ATOM 1823 N N . LYS A 1 229 ? -3.969 9.172 -7.309 1 98.75 229 LYS A N 1
ATOM 1824 C CA . LYS A 1 229 ? -4.98 8.984 -6.273 1 98.75 229 LYS A CA 1
ATOM 1825 C C . LYS A 1 229 ? -4.461 8.102 -5.145 1 98.75 229 LYS A C 1
ATOM 1827 O O . LYS A 1 229 ? -3.744 7.129 -5.398 1 98.75 229 LYS A O 1
ATOM 1832 N N . PRO A 1 230 ? -4.797 8.477 -3.898 1 98.88 230 PRO A N 1
ATOM 1833 C CA . PRO A 1 230 ? -4.406 7.598 -2.793 1 98.88 230 PRO A CA 1
ATOM 1834 C C . PRO A 1 230 ? -5.18 6.281 -2.787 1 98.88 230 PRO A C 1
ATOM 1836 O O . PRO A 1 230 ? -6.379 6.262 -3.08 1 98.88 230 PRO A O 1
ATOM 1839 N N . VAL A 1 231 ? -4.48 5.223 -2.484 1 98.94 231 VAL A N 1
ATOM 1840 C CA . VAL A 1 231 ? -5.074 3.902 -2.312 1 98.94 231 VAL A CA 1
ATOM 1841 C C . VAL A 1 231 ? -4.781 3.383 -0.907 1 98.94 231 VAL A C 1
ATOM 1843 O O . VAL A 1 231 ? -3.621 3.297 -0.5 1 98.94 231 VAL A O 1
ATOM 1846 N N . PHE A 1 232 ? -5.887 3.006 -0.179 1 98.88 232 PHE A N 1
ATOM 1847 C CA . PHE A 1 232 ? -5.75 2.541 1.196 1 98.88 232 PHE A CA 1
ATOM 1848 C C . PHE A 1 232 ? -5.016 1.206 1.247 1 98.88 232 PHE A C 1
ATOM 1850 O O . PHE A 1 232 ? -5.387 0.262 0.547 1 98.88 232 PHE A O 1
ATOM 1857 N N . THR A 1 233 ? -3.994 1.055 2.107 1 98.81 233 THR A N 1
ATOM 1858 C CA . THR A 1 233 ? -3.158 -0.14 2.162 1 98.81 233 THR A CA 1
ATOM 1859 C C . THR A 1 233 ? -3.738 -1.162 3.135 1 98.81 233 THR A C 1
ATOM 1861 O O . THR A 1 233 ? -3.23 -2.281 3.242 1 98.81 233 THR A O 1
ATOM 1864 N N . HIS A 1 234 ? -4.758 -0.754 3.912 1 98.69 234 HIS A N 1
ATOM 1865 C CA . HIS A 1 234 ? -5.328 -1.581 4.969 1 98.69 234 HIS A CA 1
ATOM 1866 C C . HIS A 1 234 ? -4.383 -1.681 6.16 1 98.69 234 HIS A C 1
ATOM 1868 O O . HIS A 1 234 ? -4.465 -2.631 6.945 1 98.69 234 HIS A O 1
ATOM 1874 N N . ILE A 1 235 ? -3.418 -0.815 6.246 1 98.62 235 ILE A N 1
ATOM 1875 C CA . ILE A 1 235 ? -2.514 -0.707 7.383 1 98.62 235 ILE A CA 1
ATOM 1876 C C . ILE A 1 235 ? -2.867 0.528 8.211 1 98.62 235 ILE A C 1
ATOM 1878 O O . ILE A 1 235 ? -3.01 1.626 7.664 1 98.62 235 ILE A O 1
ATOM 1882 N N . THR A 1 236 ? -3.125 0.32 9.445 1 98.62 236 THR A N 1
ATOM 1883 C CA . THR A 1 236 ? -3.375 1.404 10.383 1 98.62 236 THR A CA 1
ATOM 1884 C C . THR A 1 236 ? -2.553 1.216 11.656 1 98.62 236 THR A C 1
ATOM 1886 O O . THR A 1 236 ? -2.098 0.108 11.945 1 98.62 236 THR A O 1
ATOM 1889 N N . TYR A 1 237 ? -2.287 2.223 12.344 1 98.75 237 TYR A N 1
ATOM 1890 C CA . TYR A 1 237 ? -1.594 2.209 13.625 1 98.75 237 TYR A CA 1
ATOM 1891 C C . TYR A 1 237 ? -2.387 2.965 14.688 1 98.75 237 TYR A C 1
ATOM 1893 O O . TYR A 1 237 ? -2.955 4.023 14.406 1 98.75 237 TYR A O 1
ATOM 1901 N N . PRO A 1 238 ? -2.41 2.42 15.8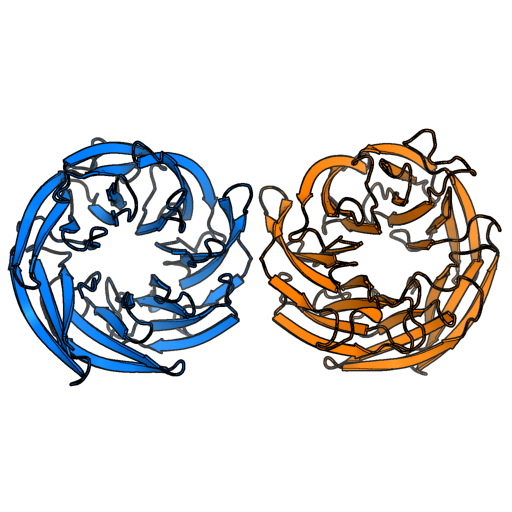75 1 98.56 238 PRO A N 1
ATOM 1902 C CA . PRO A 1 238 ? -3.07 3.152 16.953 1 98.56 238 PRO A CA 1
ATOM 1903 C C . PRO A 1 238 ? -2.291 4.395 17.391 1 98.56 238 PRO A C 1
ATOM 1905 O O . PRO A 1 238 ? -1.059 4.375 17.422 1 98.56 238 PRO A O 1
ATOM 1908 N N . LEU A 1 239 ? -3.033 5.398 17.734 1 98.5 239 LEU A N 1
ATOM 1909 C CA . LEU A 1 239 ? -2.387 6.605 18.234 1 98.5 239 LEU A CA 1
ATOM 1910 C C . LEU A 1 239 ? -2.449 6.668 19.75 1 98.5 239 LEU A C 1
ATOM 1912 O O . LEU A 1 239 ? -1.875 7.566 20.375 1 98.5 239 LEU A O 1
ATOM 1916 N N . LEU A 1 240 ? -3.205 5.719 20.344 1 98 240 LEU A N 1
ATOM 1917 C CA . LEU A 1 240 ? -3.395 5.613 21.781 1 98 240 LEU A CA 1
ATOM 1918 C C . LEU A 1 240 ? -2.93 4.254 22.297 1 98 240 LEU A C 1
ATOM 1920 O O . LEU A 1 240 ? -2.996 3.258 21.578 1 98 240 LEU A O 1
ATOM 1924 N N . PRO A 1 241 ? -2.395 4.27 23.594 1 96.81 241 PRO A N 1
ATOM 1925 C CA . PRO A 1 241 ? -2.188 2.945 24.188 1 96.81 241 PRO A CA 1
ATOM 1926 C C . PRO A 1 241 ? -3.492 2.176 24.375 1 96.81 241 PRO A C 1
ATOM 1928 O O . PRO A 1 241 ? -4.562 2.781 24.484 1 96.81 241 PRO A O 1
ATOM 1931 N N . PRO A 1 242 ? -3.33 0.877 24.375 1 94.19 242 PRO A N 1
ATOM 1932 C CA . PRO A 1 242 ? -4.543 0.081 24.578 1 94.19 242 PRO A CA 1
ATOM 1933 C C . PRO A 1 242 ? -5.102 0.216 25.984 1 94.19 242 PRO A C 1
ATOM 1935 O O . PRO A 1 242 ? -4.359 0.509 26.938 1 94.19 242 PRO A O 1
ATOM 1938 N N . GLY A 1 243 ? -6.387 0.049 26.094 1 92.5 243 GLY A N 1
ATOM 1939 C CA . GLY A 1 243 ? -7.004 -0.126 27.391 1 92.5 243 GLY A CA 1
ATOM 1940 C C . GLY A 1 243 ? -7.512 1.172 27.984 1 92.5 243 GLY A C 1
ATOM 1941 O O . GLY A 1 243 ? -7.977 1.195 29.125 1 92.5 243 GLY A O 1
ATOM 1942 N N . LEU A 1 244 ? -7.434 2.256 27.203 1 92.12 244 LEU A N 1
ATOM 1943 C CA . LEU A 1 244 ? -7.938 3.52 27.734 1 92.12 244 LEU A CA 1
ATOM 1944 C C . LEU A 1 244 ? -9.461 3.543 27.734 1 92.12 244 LEU A C 1
ATOM 1946 O O . LEU A 1 244 ? -10.094 3.049 26.797 1 92.12 244 LEU A O 1
ATOM 1950 N N . PRO A 1 245 ? -10.055 4.152 28.688 1 89.06 245 PRO A N 1
ATOM 1951 C CA . PRO A 1 245 ? -11.516 4.188 28.75 1 89.06 245 PRO A CA 1
ATOM 1952 C C . PRO A 1 245 ? -12.133 5.113 27.703 1 89.06 245 PRO A C 1
ATOM 1954 O O . PRO A 1 245 ? -11.578 6.176 27.406 1 89.06 245 PRO A O 1
ATOM 1957 N N . PRO A 1 246 ? -13.344 4.762 27.188 1 83.12 246 PRO A N 1
ATOM 1958 C CA . PRO A 1 246 ? -14.023 5.57 26.172 1 83.12 246 PRO A CA 1
ATOM 1959 C C . PRO A 1 246 ? -14.383 6.965 26.672 1 83.12 246 PRO A C 1
ATOM 1961 O O . PRO A 1 246 ? -14.508 7.898 25.875 1 83.12 246 PRO A O 1
ATOM 1964 N N . ARG A 1 247 ? -14.562 7.098 27.922 1 78.94 247 ARG A N 1
ATOM 1965 C CA . ARG A 1 247 ? -14.945 8.383 28.5 1 78.94 247 ARG A CA 1
ATOM 1966 C C . ARG A 1 247 ? -13.898 9.445 28.219 1 78.94 247 ARG A C 1
ATOM 1968 O O . ARG A 1 247 ? -14.188 10.648 28.266 1 78.94 247 ARG A O 1
ATOM 1975 N N . ASN A 1 248 ? -12.641 9.164 27.938 1 82.44 248 ASN A N 1
ATOM 1976 C CA . ASN A 1 248 ? -11.547 10.117 27.797 1 82.44 248 ASN A CA 1
ATOM 1977 C C . ASN A 1 248 ? -11.641 10.914 26.5 1 82.44 248 ASN A C 1
ATOM 1979 O O . ASN A 1 248 ? -11.047 11.992 26.391 1 82.44 248 ASN A O 1
ATOM 1983 N N . LYS A 1 249 ? -12.406 10.516 25.594 1 89.62 249 LYS A N 1
ATOM 1984 C CA . LYS A 1 249 ? -12.766 11.211 24.359 1 89.62 249 LYS A CA 1
ATOM 1985 C C . LYS A 1 249 ? -11.523 11.734 23.641 1 89.62 249 LYS A C 1
ATOM 1987 O O . LYS A 1 249 ? -11.438 12.922 23.328 1 89.62 249 LYS A O 1
ATOM 1992 N N . TYR A 1 250 ? -10.609 10.906 23.453 1 96.25 250 TYR A N 1
ATOM 1993 C CA . TYR A 1 250 ? -9.398 11.258 22.719 1 96.25 250 TYR A CA 1
ATOM 1994 C C . TYR A 1 250 ? -9.719 11.594 21.266 1 96.25 250 TYR A C 1
ATOM 1996 O O . TYR A 1 250 ? -10.68 11.062 20.703 1 96.25 250 TYR A O 1
ATOM 2004 N N . ARG A 1 251 ? -8.977 12.477 20.734 1 97.31 251 ARG A N 1
ATOM 2005 C CA . ARG A 1 251 ? -9.062 12.891 19.344 1 97.31 251 ARG A CA 1
ATOM 2006 C C . ARG A 1 251 ? -7.676 13.047 18.734 1 97.31 251 ARG A C 1
ATOM 2008 O O . ARG A 1 251 ? -6.816 13.734 19.281 1 97.31 251 ARG A O 1
ATOM 2015 N N . GLY A 1 252 ? -7.488 12.406 17.578 1 97.94 252 GLY A N 1
ATOM 2016 C CA . GLY A 1 252 ? -6.254 12.664 16.844 1 97.94 252 GLY A CA 1
ATOM 2017 C C . GLY A 1 252 ? -6.066 14.125 16.484 1 97.94 252 GLY A C 1
ATOM 2018 O O . GLY A 1 252 ? -7.039 14.828 16.203 1 97.94 252 GLY A O 1
ATOM 2019 N N . ASP A 1 253 ? -4.801 14.594 16.438 1 97.69 253 ASP A N 1
ATOM 2020 C CA . ASP A 1 253 ? -4.562 16.016 16.234 1 97.69 253 ASP A CA 1
ATOM 2021 C C . ASP A 1 253 ? -3.801 16.266 14.93 1 97.69 253 ASP A C 1
ATOM 2023 O O . ASP A 1 253 ? -4.406 16.516 13.891 1 97.69 253 ASP A O 1
ATOM 2027 N N . VAL A 1 254 ? -2.445 16.078 14.922 1 98.38 254 VAL A N 1
ATOM 2028 C CA . VAL A 1 254 ? -1.706 16.344 13.688 1 98.38 254 VAL A CA 1
ATOM 2029 C C . VAL A 1 254 ? -0.642 15.266 13.492 1 98.38 254 VAL A C 1
ATOM 2031 O O . VAL A 1 254 ? -0.344 14.5 14.414 1 98.38 254 VAL A O 1
ATOM 2034 N N . THR A 1 255 ? -0.138 15.172 12.297 1 98.81 255 THR A N 1
ATOM 2035 C CA . THR A 1 255 ? 0.985 14.305 11.953 1 98.81 255 THR A CA 1
ATOM 2036 C C . THR A 1 255 ? 1.924 15 10.969 1 98.81 255 THR A C 1
ATOM 2038 O O . THR A 1 255 ? 1.473 15.719 10.07 1 98.81 255 THR A O 1
ATOM 2041 N N . PHE A 1 256 ? 3.248 14.859 11.234 1 98.75 256 PHE A N 1
ATOM 2042 C CA . PHE A 1 256 ? 4.273 15.469 10.398 1 98.75 256 PHE A CA 1
ATOM 2043 C C . PHE A 1 256 ? 5.488 14.555 10.281 1 98.75 256 PHE A C 1
ATOM 2045 O O . PHE A 1 256 ? 5.879 13.906 11.25 1 98.75 256 PHE A O 1
ATOM 2052 N N . THR A 1 257 ? 6.078 14.562 9.102 1 98.81 257 THR A N 1
ATOM 2053 C CA . THR A 1 257 ? 7.387 13.93 8.953 1 98.81 257 THR A CA 1
ATOM 2054 C C . THR A 1 257 ? 8.484 14.836 9.5 1 98.81 257 THR A C 1
ATOM 2056 O O . THR A 1 257 ? 8.297 16.047 9.617 1 98.81 257 THR A O 1
ATOM 2059 N N . THR A 1 258 ? 9.586 14.227 9.867 1 98.56 258 THR A N 1
ATOM 2060 C CA . THR A 1 258 ? 10.797 15.008 10.07 1 98.56 258 THR A CA 1
ATOM 2061 C C . THR A 1 258 ? 11.32 15.555 8.742 1 98.56 258 THR A C 1
ATOM 2063 O O . THR A 1 258 ? 10.812 15.203 7.68 1 98.56 258 THR A O 1
ATOM 2066 N N . ARG A 1 259 ? 12.336 16.375 8.867 1 97.5 259 ARG A N 1
ATOM 2067 C CA . ARG A 1 259 ? 12.891 17.031 7.688 1 97.5 259 ARG A CA 1
ATOM 2068 C C . ARG A 1 259 ? 13.359 16 6.668 1 97.5 259 ARG A C 1
ATOM 2070 O O . ARG A 1 259 ? 13.086 16.141 5.473 1 97.5 259 ARG A O 1
ATOM 2077 N N . SER A 1 260 ? 14.023 14.977 7.113 1 97.81 260 SER A N 1
ATOM 2078 C CA . SER A 1 260 ? 14.602 13.969 6.23 1 97.81 260 SER A CA 1
ATOM 2079 C C . SER A 1 260 ? 13.531 13.039 5.672 1 97.81 260 SER A C 1
ATOM 2081 O O . SER A 1 260 ? 13.766 12.328 4.695 1 97.81 260 SER A O 1
ATOM 2083 N N . GLY A 1 261 ? 12.438 12.984 6.309 1 98.38 261 GLY A N 1
ATOM 2084 C CA . GLY A 1 261 ? 11.422 12 5.953 1 98.38 261 GLY A CA 1
ATOM 2085 C C . GLY A 1 261 ? 11.688 10.633 6.539 1 98.38 261 GLY A C 1
ATOM 2086 O O . GLY A 1 261 ? 11.016 9.656 6.184 1 98.38 261 GLY A O 1
ATOM 2087 N N . GLU A 1 262 ? 12.641 10.508 7.461 1 98.62 262 GLU A N 1
ATOM 2088 C CA . GLU A 1 262 ? 12.992 9.219 8.039 1 98.62 262 GLU A CA 1
ATOM 2089 C C . GLU A 1 262 ? 12.031 8.836 9.164 1 98.62 262 GLU A C 1
ATOM 2091 O O . GLU A 1 262 ? 11.93 7.664 9.523 1 98.62 262 GLU A O 1
ATOM 2096 N N . TYR A 1 263 ? 11.383 9.867 9.758 1 98.88 263 TYR A N 1
ATOM 2097 C CA . TYR A 1 263 ? 10.453 9.609 10.852 1 98.88 263 TYR A CA 1
ATOM 2098 C C . TYR A 1 263 ? 9.156 10.398 10.664 1 98.88 263 TYR A C 1
ATOM 2100 O O . TYR A 1 263 ? 9.125 11.383 9.922 1 98.88 263 TYR A O 1
ATOM 2108 N N . LEU A 1 264 ? 8.109 9.93 11.258 1 98.94 264 LEU A N 1
ATOM 2109 C CA . LEU A 1 264 ? 6.785 10.539 11.289 1 98.94 264 LEU A CA 1
ATOM 2110 C C . LEU A 1 264 ? 6.262 10.625 12.719 1 98.94 264 LEU A C 1
ATOM 2112 O O . LEU A 1 264 ? 6.363 9.664 13.484 1 98.94 264 LEU A O 1
ATOM 2116 N N . PHE A 1 265 ? 5.781 11.773 13.086 1 98.94 265 PHE A N 1
ATOM 2117 C CA . PHE A 1 265 ? 5.188 11.969 14.398 1 98.94 265 PHE A CA 1
ATOM 2118 C C . PHE A 1 265 ? 3.688 12.211 14.289 1 98.94 265 PHE A C 1
ATOM 2120 O O . PHE A 1 265 ? 3.221 12.789 13.305 1 98.94 265 PHE A O 1
ATOM 2127 N N . ALA A 1 266 ? 2.98 11.797 15.266 1 98.88 266 ALA A N 1
ATOM 2128 C CA . ALA A 1 266 ? 1.546 12.047 15.383 1 98.88 266 ALA A CA 1
ATOM 2129 C C . ALA A 1 266 ? 1.145 12.297 16.828 1 98.88 266 ALA A C 1
ATOM 2131 O O . ALA A 1 266 ? 1.759 11.758 17.75 1 98.88 266 ALA A O 1
ATOM 2132 N N . THR A 1 267 ? 0.119 13.117 17 1 98.62 267 THR A N 1
ATOM 2133 C CA . THR A 1 267 ? -0.294 13.461 18.359 1 98.62 267 THR A CA 1
ATOM 2134 C C . THR A 1 267 ? -1.802 13.297 18.516 1 98.62 267 THR A C 1
ATOM 2136 O O . THR A 1 267 ? -2.543 13.297 17.531 1 98.62 267 THR A O 1
ATOM 2139 N N . THR A 1 268 ? -2.199 13.117 19.719 1 97.81 268 THR A N 1
ATOM 2140 C CA . THR A 1 268 ? -3.6 13.133 20.125 1 97.81 268 THR A CA 1
ATOM 2141 C C . THR A 1 268 ? -3.826 14.133 21.25 1 97.81 268 THR A C 1
ATOM 2143 O O . THR A 1 268 ? -2.871 14.594 21.875 1 97.81 268 THR A O 1
ATOM 2146 N N . ARG A 1 269 ? -5.086 14.469 21.469 1 96.94 269 ARG A N 1
ATOM 2147 C CA . ARG A 1 269 ? -5.52 15.336 22.562 1 96.94 269 ARG A CA 1
ATOM 2148 C C . ARG A 1 269 ? -6.836 14.859 23.156 1 96.94 269 ARG A C 1
ATOM 2150 O O . ARG A 1 269 ? -7.445 13.914 22.656 1 96.94 269 ARG A O 1
ATOM 2157 N N . SER A 1 270 ? -7.156 15.43 24.297 1 94.81 270 SER A N 1
ATOM 2158 C CA . SER A 1 270 ? -8.43 15.148 24.953 1 94.81 270 SER A CA 1
ATOM 2159 C C . SER A 1 270 ? -9.023 16.406 25.578 1 94.81 270 SER A C 1
ATOM 2161 O O . SER A 1 270 ? -8.289 17.328 25.953 1 94.81 270 SER A O 1
ATOM 2163 N N . ASN A 1 271 ? -10.367 16.438 25.656 1 88.44 271 ASN A N 1
ATOM 2164 C CA . ASN A 1 271 ? -11.031 17.562 26.312 1 88.44 271 ASN A CA 1
ATOM 2165 C C . ASN A 1 271 ? -11.117 17.375 27.812 1 88.44 271 ASN A C 1
ATOM 2167 O O . ASN A 1 271 ? -11.523 18.281 28.547 1 88.44 271 ASN A O 1
ATOM 2171 N N . HIS A 1 272 ? -10.703 16.25 28.234 1 91.38 272 HIS A N 1
ATOM 2172 C CA . HIS A 1 272 ? -10.641 15.992 29.672 1 91.38 272 HIS A CA 1
ATOM 2173 C C . HIS A 1 272 ? -9.273 16.344 30.234 1 91.38 272 HIS A C 1
ATOM 2175 O O . HIS A 1 272 ? -8.258 15.773 29.828 1 91.38 272 HIS A O 1
ATOM 2181 N N . PHE A 1 273 ? -9.297 17.141 31.234 1 91.44 273 PHE A N 1
ATOM 2182 C CA . PHE A 1 273 ? -8.039 17.703 31.719 1 91.44 273 PHE A CA 1
ATOM 2183 C C . PHE A 1 273 ? -7.367 16.781 32.719 1 91.44 273 PHE A C 1
ATOM 2185 O O . PHE A 1 273 ? -6.203 16.969 33.062 1 91.44 273 PHE A O 1
ATOM 2192 N N . ASP A 1 274 ? -8.023 15.727 33.125 1 93.5 274 ASP A N 1
ATOM 2193 C CA . ASP A 1 274 ? -7.469 14.797 34.094 1 93.5 274 ASP A CA 1
ATOM 2194 C C . ASP A 1 274 ? -6.676 13.688 33.406 1 93.5 274 ASP A C 1
ATOM 2196 O O . ASP A 1 274 ? -6.172 12.773 34.062 1 93.5 274 ASP A O 1
ATOM 2200 N N . VAL A 1 275 ? -6.582 13.766 32.062 1 95.25 275 VAL A N 1
ATOM 2201 C CA . VAL A 1 275 ? -5.797 12.797 31.297 1 95.25 275 VAL A CA 1
ATOM 2202 C C . VAL A 1 275 ? -4.734 13.516 30.484 1 95.25 275 VAL A C 1
ATOM 2204 O O . VAL A 1 275 ? -4.684 14.75 30.453 1 95.25 275 VAL A O 1
ATOM 2207 N N . THR A 1 276 ? -3.896 12.828 29.812 1 95.75 276 THR A N 1
ATOM 2208 C CA . THR A 1 276 ? -2.883 13.398 28.938 1 95.75 276 THR A CA 1
ATOM 2209 C C . THR A 1 276 ? -3.199 13.086 27.469 1 95.75 276 THR A C 1
ATOM 2211 O O . THR A 1 276 ? -3.99 12.188 27.188 1 95.75 276 THR A O 1
ATOM 2214 N N . GLY A 1 277 ? -2.717 13.93 26.609 1 96.44 277 GLY A N 1
ATOM 2215 C CA . GLY A 1 277 ? -2.598 13.492 25.219 1 96.44 277 GLY A CA 1
ATOM 2216 C C . GLY A 1 277 ? -1.451 12.523 25 1 96.44 277 GLY A C 1
ATOM 2217 O O . GLY A 1 277 ? -0.821 12.07 25.953 1 96.44 277 GLY A O 1
ATOM 2218 N N . TYR A 1 278 ? -1.214 12.227 23.766 1 97.94 278 TYR A N 1
ATOM 2219 C CA . TYR A 1 278 ? -0.143 11.289 23.438 1 97.94 278 TYR A CA 1
ATOM 2220 C C . TYR A 1 278 ? 0.607 11.727 22.188 1 97.94 278 TYR A C 1
ATOM 2222 O O . TYR A 1 278 ? 0.048 12.414 21.328 1 97.94 278 TYR A O 1
ATOM 2230 N N . ILE A 1 279 ? 1.874 11.375 22.141 1 98.56 279 ILE A N 1
ATOM 2231 C CA . ILE A 1 279 ? 2.729 11.547 20.969 1 98.56 279 ILE A CA 1
ATOM 2232 C C . ILE A 1 279 ? 3.352 10.211 20.578 1 98.56 279 ILE A C 1
ATOM 2234 O O . ILE A 1 279 ? 3.783 9.445 21.438 1 98.56 279 ILE A O 1
ATOM 2238 N N . THR A 1 280 ? 3.273 9.891 19.328 1 98.62 280 THR A N 1
ATOM 2239 C CA . THR A 1 280 ? 3.883 8.68 18.797 1 98.62 280 THR A CA 1
ATOM 2240 C C . THR A 1 280 ? 4.805 9 17.625 1 98.62 280 THR A C 1
ATOM 2242 O O . THR A 1 280 ? 4.727 10.086 17.047 1 98.62 280 THR A O 1
ATOM 2245 N N . ALA A 1 281 ? 5.77 8.102 17.391 1 98.81 281 ALA A N 1
ATOM 2246 C CA . ALA A 1 281 ? 6.699 8.227 16.281 1 98.81 281 ALA A CA 1
ATOM 2247 C C . ALA A 1 281 ? 6.781 6.93 15.477 1 98.81 281 ALA A C 1
ATOM 2249 O O . ALA A 1 281 ? 6.57 5.844 16.031 1 98.81 281 ALA A O 1
ATOM 2250 N N . PHE A 1 282 ? 7.016 7.074 14.258 1 98.88 282 PHE A N 1
ATOM 2251 C CA . PHE A 1 282 ? 7.172 5.961 13.336 1 98.88 282 PHE A CA 1
ATOM 2252 C C . PHE A 1 282 ? 8.477 6.082 12.555 1 98.88 282 PHE A C 1
ATOM 2254 O O . PHE A 1 282 ? 8.859 7.18 12.148 1 98.88 282 PHE A O 1
ATOM 2261 N N . LYS A 1 283 ? 9.156 4.984 12.391 1 98.88 283 LYS A N 1
ATOM 2262 C CA . LYS A 1 283 ? 10.266 4.914 11.445 1 98.88 283 LYS A CA 1
ATOM 2263 C C . LYS A 1 283 ? 9.773 4.609 10.039 1 98.88 283 LYS A C 1
ATOM 2265 O O . LYS A 1 283 ? 8.984 3.684 9.836 1 98.88 283 LYS A O 1
ATOM 2270 N N . LEU A 1 284 ? 10.211 5.359 9.078 1 98.81 284 LEU A N 1
ATOM 2271 C CA . LEU A 1 284 ? 9.758 5.211 7.695 1 98.81 284 LEU A CA 1
ATOM 2272 C C . LEU A 1 284 ? 10.859 4.617 6.82 1 98.81 284 LEU A C 1
ATOM 2274 O O . LEU A 1 284 ? 12.047 4.871 7.051 1 98.81 284 LEU A O 1
ATOM 2278 N N . GLY A 1 285 ? 10.422 3.854 5.848 1 98.38 285 GLY A N 1
ATOM 2279 C CA . GLY A 1 285 ? 11.344 3.432 4.805 1 98.38 285 GLY A CA 1
ATOM 2280 C C . GLY A 1 285 ? 11.641 4.523 3.795 1 98.38 285 GLY A C 1
ATOM 2281 O O . GLY A 1 285 ? 11.016 5.586 3.818 1 98.38 285 GLY A O 1
ATOM 2282 N N . PRO A 1 286 ? 12.547 4.242 2.875 1 98 286 PRO A N 1
ATOM 2283 C CA . PRO A 1 286 ? 12.984 5.27 1.929 1 98 286 PRO A CA 1
ATOM 2284 C C . PRO A 1 286 ? 11.852 5.754 1.022 1 98 286 PRO A C 1
ATOM 2286 O O . PRO A 1 286 ? 11.883 6.898 0.555 1 98 286 PRO A O 1
ATOM 2289 N N . ASN A 1 287 ? 10.859 4.891 0.819 1 98.44 287 ASN A N 1
ATOM 2290 C CA . ASN A 1 287 ? 9.75 5.285 -0.037 1 98.44 287 ASN A CA 1
ATOM 2291 C C . ASN A 1 287 ? 8.586 5.844 0.779 1 98.44 287 ASN A C 1
ATOM 2293 O O . ASN A 1 287 ? 7.66 6.438 0.223 1 98.44 287 ASN A O 1
ATOM 2297 N N . GLY A 1 288 ? 8.594 5.605 2.074 1 98.81 288 GLY A N 1
ATOM 2298 C CA . GLY A 1 288 ? 7.57 6.188 2.93 1 98.81 288 GLY A CA 1
ATOM 2299 C C . GLY A 1 288 ? 6.734 5.148 3.656 1 98.81 288 GLY A C 1
ATOM 2300 O O . GLY A 1 288 ? 5.895 5.492 4.488 1 98.81 288 GLY A O 1
ATOM 2301 N N . ASN A 1 289 ? 6.926 3.846 3.279 1 98.75 289 ASN A N 1
ATOM 2302 C CA . ASN A 1 289 ? 6.258 2.814 4.07 1 98.75 289 ASN A CA 1
ATOM 2303 C C . ASN A 1 289 ? 6.684 2.865 5.535 1 98.75 289 ASN A C 1
ATOM 2305 O O . ASN A 1 289 ? 7.848 3.135 5.836 1 98.75 289 ASN A O 1
ATOM 2309 N N . ILE A 1 290 ? 5.734 2.549 6.457 1 98.75 290 ILE A N 1
ATOM 2310 C CA . ILE A 1 290 ? 6.078 2.518 7.875 1 98.75 290 ILE A CA 1
ATOM 2311 C C . ILE A 1 290 ? 6.746 1.188 8.211 1 98.75 290 ILE A C 1
ATOM 2313 O O . ILE A 1 290 ? 6.152 0.123 8.031 1 98.75 290 ILE A O 1
ATOM 2317 N N . GLU A 1 291 ? 7.945 1.282 8.703 1 97.88 291 GLU A N 1
ATOM 2318 C CA . GLU A 1 291 ? 8.688 0.084 9.094 1 97.88 291 GLU A CA 1
ATOM 2319 C C . GLU A 1 291 ? 8.305 -0.37 10.492 1 97.88 291 GLU A C 1
ATOM 2321 O O . GLU A 1 291 ? 8.18 -1.569 10.75 1 97.88 291 GLU A O 1
ATOM 2326 N N . ARG A 1 292 ? 8.133 0.561 11.383 1 97.62 292 ARG A N 1
ATOM 2327 C CA . ARG A 1 292 ? 7.75 0.214 12.75 1 97.62 292 ARG A CA 1
ATOM 2328 C C . ARG A 1 292 ? 7.266 1.442 13.508 1 97.62 292 ARG A C 1
ATOM 2330 O O . ARG A 1 292 ? 7.703 2.562 13.234 1 97.62 292 ARG A O 1
ATOM 2337 N N . GLN A 1 293 ? 6.367 1.291 14.469 1 98.5 293 GLN A N 1
ATOM 2338 C CA . GLN A 1 293 ? 5.984 2.289 15.469 1 98.5 293 GLN A CA 1
ATOM 2339 C C . GLN A 1 293 ? 6.926 2.258 16.672 1 98.5 293 GLN A C 1
ATOM 2341 O O . GLN A 1 293 ? 7.152 1.2 17.25 1 98.5 293 GLN A O 1
ATOM 2346 N N . LEU A 1 294 ? 7.465 3.352 16.969 1 98.69 294 LEU A N 1
ATOM 2347 C CA . LEU A 1 294 ? 8.539 3.381 17.969 1 98.69 294 LEU A CA 1
ATOM 2348 C C . LEU A 1 294 ? 7.977 3.379 19.375 1 98.69 294 LEU A C 1
ATOM 2350 O O . LEU A 1 294 ? 8.43 2.607 20.234 1 98.69 294 LEU A O 1
ATOM 2354 N N . PHE A 1 295 ? 7.023 4.301 19.672 1 98.56 295 PHE A N 1
ATOM 2355 C CA . PHE A 1 295 ? 6.457 4.445 21.016 1 98.56 295 PHE A CA 1
ATOM 2356 C C . PHE A 1 295 ? 5.137 5.203 20.953 1 98.56 295 PHE A C 1
ATOM 2358 O O . PHE A 1 295 ? 4.785 5.781 19.922 1 98.56 295 PHE A O 1
ATOM 2365 N N . ILE A 1 296 ? 4.418 5.109 21.953 1 98.31 296 ILE A N 1
ATOM 2366 C CA . ILE A 1 296 ? 3.316 5.996 22.312 1 98.31 296 ILE A CA 1
ATOM 2367 C C . ILE A 1 296 ? 3.549 6.57 23.703 1 98.31 296 ILE A C 1
ATOM 2369 O O . ILE A 1 296 ? 3.408 5.863 24.703 1 98.31 296 ILE A O 1
ATOM 2373 N N . HIS A 1 297 ? 3.902 7.84 23.797 1 98.25 297 HIS A N 1
ATOM 2374 C CA . HIS A 1 297 ? 4.23 8.5 25.062 1 98.25 297 HIS A CA 1
ATOM 2375 C C . HIS A 1 297 ? 3.158 9.508 25.438 1 98.25 297 HIS A C 1
ATOM 2377 O O . HIS A 1 297 ? 2.607 10.195 24.578 1 98.25 297 HIS A O 1
ATOM 2383 N N . PRO A 1 298 ? 2.924 9.602 26.703 1 97.12 298 PRO A N 1
ATOM 2384 C CA . PRO A 1 298 ? 2.033 10.68 27.125 1 97.12 298 PRO A CA 1
ATOM 2385 C C . PRO A 1 298 ? 2.672 12.062 26.984 1 97.12 298 PRO A C 1
ATOM 2387 O O . PRO A 1 298 ? 3.879 12.211 27.188 1 97.12 298 PRO A O 1
ATOM 2390 N N . THR A 1 299 ? 1.858 13.039 26.625 1 97.06 299 THR A N 1
ATOM 2391 C CA . THR A 1 299 ? 2.309 14.422 26.656 1 97.06 299 THR A CA 1
ATOM 2392 C C . THR A 1 299 ? 2.027 15.055 28.016 1 97.06 299 THR A C 1
ATOM 2394 O O . THR A 1 299 ? 1.456 14.406 28.906 1 97.06 299 THR A O 1
ATOM 2397 N N . SER A 1 300 ? 2.396 16.281 28.219 1 95.62 300 SER A N 1
ATOM 2398 C CA . SER A 1 300 ? 2.402 16.906 29.531 1 95.62 300 SER A CA 1
ATOM 2399 C C . SER A 1 300 ? 0.982 17.156 30.031 1 95.62 300 SER A C 1
ATOM 2401 O O . SER A 1 300 ? 0.735 17.156 31.25 1 95.62 300 SER A O 1
ATOM 2403 N N . THR A 1 301 ? 0.134 17.422 29.156 1 94.69 301 THR A N 1
ATOM 2404 C CA . THR A 1 301 ? -1.278 17.641 29.453 1 94.69 301 THR A CA 1
ATOM 2405 C C . THR A 1 301 ? -2.16 16.906 28.438 1 94.69 301 THR A C 1
ATOM 2407 O O . THR A 1 301 ? -1.66 16.141 27.609 1 94.69 301 THR A O 1
ATOM 2410 N N . SER A 1 302 ? -3.473 17.172 28.531 1 94.31 302 SER A N 1
ATOM 2411 C CA . SER A 1 302 ? -4.387 16.578 27.562 1 94.31 302 SER A CA 1
ATOM 2412 C C . SER A 1 302 ? -4.25 17.25 26.188 1 94.31 302 SER A C 1
ATOM 2414 O O . SER A 1 302 ? -4.707 16.703 25.188 1 94.31 302 SER A O 1
ATOM 2416 N N . GLY A 1 303 ? -3.621 18.438 26.172 1 92.12 303 GLY A N 1
ATOM 2417 C CA . GLY A 1 303 ? -3.537 19.25 24.969 1 92.12 303 GLY A CA 1
ATOM 2418 C C . GLY A 1 303 ? -4.711 20.188 24.797 1 92.12 303 GLY A C 1
ATOM 2419 O O . GLY A 1 303 ? -4.566 21.281 24.234 1 92.12 303 GLY A O 1
ATOM 2420 N N . GLY A 1 304 ? -5.918 19.734 25.266 1 90.62 304 GLY A N 1
ATOM 2421 C CA . GLY A 1 304 ? -7.125 20.531 25.062 1 90.62 304 GLY A CA 1
ATOM 2422 C C . GLY A 1 304 ? -7.621 20.484 23.625 1 90.62 304 GLY A C 1
ATOM 2423 O O . GLY A 1 304 ? -7.957 19.422 23.109 1 90.62 304 GLY A O 1
ATOM 2424 N N . HIS A 1 305 ? -7.586 21.719 22.984 1 87.56 305 HIS A N 1
ATOM 2425 C CA . HIS A 1 305 ? -8.016 21.781 21.594 1 87.56 305 HIS A CA 1
ATOM 2426 C C . HIS A 1 305 ? -6.879 21.406 20.641 1 87.56 305 HIS A C 1
ATOM 2428 O O . HIS A 1 305 ? -7.121 21.031 19.5 1 87.56 305 HIS A O 1
ATOM 2434 N N . SER A 1 306 ? -5.641 21.547 21.219 1 88.25 306 SER A N 1
ATOM 2435 C CA . SER A 1 306 ? -4.508 21.25 20.344 1 88.25 306 SER A CA 1
ATOM 2436 C C . SER A 1 306 ? -3.336 20.688 21.141 1 88.25 306 SER A C 1
ATOM 2438 O O . SER A 1 306 ? -3.059 21.125 22.25 1 88.25 306 SER A O 1
ATOM 2440 N N . ASN A 1 307 ? -2.732 19.781 20.641 1 94.25 307 ASN A N 1
ATOM 2441 C CA . ASN A 1 307 ? -1.459 19.188 21.047 1 94.25 307 ASN A CA 1
ATOM 2442 C C . ASN A 1 307 ? -0.539 18.984 19.844 1 94.25 307 ASN A C 1
ATOM 2444 O O . ASN A 1 307 ? -0.011 17.891 19.641 1 94.25 307 ASN A O 1
ATOM 2448 N N . ALA A 1 308 ? -0.346 20.062 19.141 1 95.94 308 ALA A N 1
ATOM 2449 C CA . ALA A 1 308 ? 0.247 20 17.812 1 95.94 308 ALA A CA 1
ATOM 2450 C C . ALA A 1 308 ? 1.768 19.906 17.891 1 95.94 308 ALA A C 1
ATOM 2452 O O . ALA A 1 308 ? 2.418 20.75 18.5 1 95.94 308 ALA A O 1
ATOM 2453 N N . VAL A 1 309 ? 2.291 18.906 17.281 1 97.69 309 VAL A N 1
ATOM 2454 C CA . VAL A 1 309 ? 3.736 18.75 17.156 1 97.69 309 VAL A CA 1
ATOM 2455 C C . VAL A 1 309 ? 4.234 19.438 15.891 1 97.69 309 VAL A C 1
ATOM 2457 O O . VAL A 1 309 ? 3.539 19.453 14.875 1 97.69 309 VAL A O 1
ATOM 2460 N N . SER A 1 310 ? 5.379 20 15.992 1 98.06 310 SER A N 1
ATOM 2461 C CA . SER A 1 310 ? 5.996 20.688 14.867 1 98.06 310 SER A CA 1
ATOM 2462 C C . SER A 1 310 ? 7.484 20.375 14.766 1 98.06 310 SER A C 1
ATOM 2464 O O . SER A 1 310 ? 8.305 21.016 15.43 1 98.06 310 SER A O 1
ATOM 2466 N N . PRO A 1 311 ? 7.895 19.484 13.875 1 98.56 311 PRO A N 1
ATOM 2467 C CA . PRO A 1 311 ? 9.32 19.266 13.633 1 98.56 311 PRO A CA 1
ATOM 2468 C C . PRO A 1 311 ? 10 20.469 12.992 1 98.56 311 PRO A C 1
ATOM 2470 O O . PRO A 1 311 ? 9.406 21.141 12.141 1 98.56 311 PRO A O 1
ATOM 2473 N N . CYS A 1 312 ? 11.273 20.719 13.414 1 98.31 312 CYS A N 1
ATOM 2474 C CA . CYS A 1 312 ? 11.992 21.797 12.766 1 98.31 312 CYS A CA 1
ATOM 2475 C C . CYS A 1 312 ? 12.344 21.453 11.328 1 98.31 312 CYS A C 1
ATOM 2477 O O . CYS A 1 312 ? 12.281 20.281 10.938 1 98.31 312 CYS A O 1
ATOM 2479 N N . ASP A 1 313 ? 12.695 22.438 10.523 1 97 313 ASP A N 1
ATOM 2480 C CA . ASP A 1 313 ? 12.875 22.172 9.102 1 97 313 ASP A CA 1
ATOM 2481 C C . ASP A 1 313 ? 14.359 22.172 8.734 1 97 313 ASP A C 1
ATOM 2483 O O . ASP A 1 313 ? 14.711 22.188 7.551 1 97 313 ASP A O 1
ATOM 2487 N N . TRP A 1 314 ? 15.328 22.141 9.727 1 96.56 314 TRP A N 1
ATOM 2488 C CA . TRP A 1 314 ? 16.75 22.141 9.391 1 96.56 314 TRP A CA 1
ATOM 2489 C C . TRP A 1 314 ? 17.438 20.906 9.945 1 96.56 314 TRP A C 1
ATOM 2491 O O . TRP A 1 314 ? 18.625 20.672 9.68 1 96.56 314 TRP A O 1
ATOM 2501 N N . SER A 1 315 ? 16.719 20.156 10.75 1 97.12 315 SER A N 1
ATOM 2502 C CA . SER A 1 315 ? 17.25 18.922 11.344 1 97.12 315 SER A CA 1
ATOM 2503 C C . SER A 1 315 ? 16.141 17.969 11.727 1 97.12 315 SER A C 1
ATOM 2505 O O . SER A 1 315 ? 14.953 18.297 11.609 1 97.12 315 SER A O 1
ATOM 2507 N N . ASP A 1 316 ? 16.48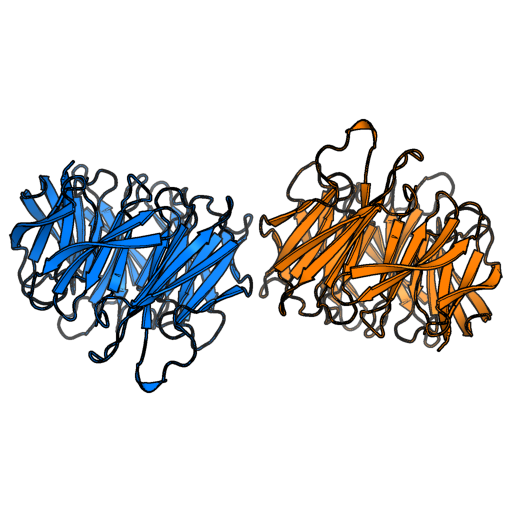4 16.781 12.086 1 98.19 316 ASP A N 1
ATOM 2508 C CA . ASP A 1 316 ? 15.492 15.836 12.602 1 98.19 316 ASP A CA 1
ATOM 2509 C C . ASP A 1 316 ? 15.469 15.836 14.125 1 98.19 316 ASP A C 1
ATOM 2511 O O . ASP A 1 316 ? 14.727 15.07 14.742 1 98.19 316 ASP A O 1
ATOM 2515 N N . GLU A 1 317 ? 16.203 16.703 14.695 1 98.19 317 GLU A N 1
ATOM 2516 C CA . GLU A 1 317 ? 16.531 16.578 16.109 1 98.19 317 GLU A CA 1
ATOM 2517 C C . GLU A 1 317 ? 15.516 17.297 16.984 1 98.19 317 GLU A C 1
ATOM 2519 O O . GLU A 1 317 ? 15.312 16.938 18.141 1 98.19 317 GLU A O 1
ATOM 2524 N N . TRP A 1 318 ? 14.852 18.375 16.438 1 98.69 318 TRP A N 1
ATOM 2525 C CA . TRP A 1 318 ? 14.078 19.25 17.312 1 98.69 318 TRP A CA 1
ATOM 2526 C C . TRP A 1 318 ? 12.609 19.266 16.906 1 98.69 318 TRP A C 1
ATOM 2528 O O . TRP A 1 318 ? 12.289 19.438 15.719 1 98.69 318 TRP A O 1
ATOM 2538 N N . LEU A 1 319 ? 11.758 19.156 17.875 1 98.62 319 LEU A N 1
ATOM 2539 C CA . LEU A 1 319 ? 10.312 19.281 17.719 1 98.62 319 LEU A CA 1
ATOM 2540 C C . LEU A 1 319 ? 9.727 20.25 18.734 1 98.62 319 LEU A C 1
ATOM 2542 O O . LEU A 1 319 ? 10.133 20.25 19.906 1 98.62 319 LEU A O 1
ATOM 2546 N N . ALA A 1 320 ? 8.82 21.031 18.297 1 98.5 320 ALA A N 1
ATOM 2547 C CA . ALA A 1 320 ? 8.023 21.844 19.219 1 98.5 320 ALA A CA 1
ATOM 2548 C C . ALA A 1 320 ? 6.641 21.234 19.438 1 98.5 320 ALA A C 1
ATOM 2550 O O . ALA A 1 320 ? 6.078 20.609 18.531 1 98.5 320 ALA A O 1
ATOM 2551 N N . LEU A 1 321 ? 6.145 21.344 20.594 1 97.56 321 LEU A N 1
ATOM 2552 C CA . LEU A 1 321 ? 4.789 20.922 20.938 1 97.56 321 LEU A CA 1
ATOM 2553 C C . LEU A 1 321 ? 4.047 22.047 21.672 1 97.56 321 LEU A C 1
ATOM 2555 O O . LEU A 1 321 ? 4.57 22.609 22.625 1 97.56 321 LEU A O 1
ATOM 2559 N N . CYS A 1 322 ? 2.869 22.375 21.188 1 93.88 322 CYS A N 1
ATOM 2560 C CA . CYS A 1 322 ? 2.049 23.391 21.812 1 93.88 322 CYS A CA 1
ATOM 2561 C C . CYS A 1 322 ? 0.846 22.781 22.516 1 93.88 322 CYS A C 1
ATOM 2563 O O . CYS A 1 322 ? 0.386 21.703 22.141 1 93.88 322 CYS A O 1
ATOM 2565 N N . ASP A 1 323 ? 0.434 23.453 23.516 1 88.12 323 ASP A N 1
ATOM 2566 C CA . ASP A 1 323 ? -0.748 23.094 24.281 1 88.12 323 ASP A CA 1
ATOM 2567 C C . ASP A 1 323 ? -1.602 24.312 24.594 1 88.12 323 ASP A C 1
ATOM 2569 O O . ASP A 1 323 ? -1.072 25.406 24.828 1 88.12 323 ASP A O 1
ATOM 2573 N N . ASP A 1 324 ? -2.941 24.062 24.641 1 86.25 324 ASP A N 1
ATOM 2574 C CA . ASP A 1 324 ? -3.783 25.219 24.984 1 86.25 324 ASP A CA 1
ATOM 2575 C C . ASP A 1 324 ? -4.555 24.969 26.281 1 86.25 324 ASP A C 1
ATOM 2577 O O . ASP A 1 324 ? -5.344 25.812 26.703 1 86.25 324 ASP A O 1
ATOM 2581 N N . GLN A 1 325 ? -4.391 23.797 26.812 1 87.12 325 GLN A N 1
ATOM 2582 C CA . GLN A 1 325 ? -4.977 23.594 28.141 1 87.12 325 GLN A CA 1
ATOM 2583 C C . GLN A 1 325 ? -4.387 24.578 29.156 1 87.12 325 GLN A C 1
ATOM 2585 O O . GLN A 1 325 ? -5.125 25.25 29.859 1 87.12 325 GLN A O 1
ATOM 2590 N N . LEU A 1 326 ? -3.055 24.578 29.219 1 89.88 326 LEU A N 1
ATOM 2591 C CA . LEU A 1 326 ? -2.34 25.469 30.125 1 89.88 326 LEU A CA 1
ATOM 2592 C C . LEU A 1 326 ? -1.714 26.625 29.359 1 89.88 326 LEU A C 1
ATOM 2594 O O . LEU A 1 326 ? -1.528 27.719 29.906 1 89.88 326 LEU A O 1
ATOM 2598 N N . GLY A 1 327 ? -1.41 26.391 28.094 1 93 327 GLY A N 1
ATOM 2599 C CA . GLY A 1 327 ? -0.676 27.375 27.297 1 93 327 GLY A CA 1
ATOM 2600 C C . GLY A 1 327 ? 0.826 27.281 27.5 1 93 327 GLY A C 1
ATOM 2601 O O . GLY A 1 327 ? 1.367 27.875 28.438 1 93 327 GLY A O 1
ATOM 2602 N N . PHE A 1 328 ? 1.495 26.594 26.688 1 95.31 328 PHE A N 1
ATOM 2603 C CA . PHE A 1 328 ? 2.949 26.5 26.719 1 95.31 328 PHE A CA 1
ATOM 2604 C C . PHE A 1 328 ? 3.504 26.062 25.375 1 95.31 328 PHE A C 1
ATOM 2606 O O . PHE A 1 328 ? 2.75 25.656 24.484 1 95.31 328 PHE A O 1
ATOM 2613 N N . VAL A 1 329 ? 4.762 26.281 25.188 1 97.12 329 VAL A N 1
ATOM 2614 C CA . VAL A 1 329 ? 5.566 25.641 24.156 1 97.12 329 VAL A CA 1
ATOM 2615 C C . VAL A 1 329 ? 6.633 24.766 24.797 1 97.12 329 VAL A C 1
ATOM 2617 O O . VAL A 1 329 ? 7.305 25.188 25.75 1 97.12 329 VAL A O 1
ATOM 2620 N N . GLU A 1 330 ? 6.684 23.562 24.344 1 98.06 330 GLU A N 1
ATOM 2621 C CA . GLU A 1 330 ? 7.754 22.656 24.734 1 98.06 330 GLU A CA 1
ATOM 2622 C C . GLU A 1 330 ? 8.648 22.312 23.547 1 98.06 330 GLU A C 1
ATOM 2624 O O . GLU A 1 330 ? 8.164 22.172 22.422 1 98.06 330 GLU A O 1
ATOM 2629 N N . ILE A 1 331 ? 9.945 22.172 23.891 1 98.75 331 ILE A N 1
ATOM 2630 C CA . ILE A 1 331 ? 10.875 21.672 22.891 1 98.75 331 ILE A CA 1
ATOM 2631 C C . ILE A 1 331 ? 11.336 20.266 23.281 1 98.75 331 ILE A C 1
ATOM 2633 O O . ILE A 1 331 ? 11.742 20.031 24.406 1 98.75 331 ILE A O 1
ATOM 2637 N N . TYR A 1 332 ? 11.227 19.406 22.312 1 98.75 332 TYR A N 1
ATOM 2638 C CA . TYR A 1 332 ? 11.688 18.031 22.469 1 98.75 332 TYR A CA 1
ATOM 2639 C C . TYR A 1 332 ? 12.906 17.766 21.594 1 98.75 332 TYR A C 1
ATOM 2641 O O . TYR A 1 332 ? 12.977 18.234 20.453 1 98.75 332 TYR A O 1
ATOM 2649 N N . ARG A 1 333 ? 13.844 16.969 22.156 1 98.62 333 ARG A N 1
ATOM 2650 C CA . ARG A 1 333 ? 14.969 16.422 21.391 1 98.62 333 ARG A CA 1
ATOM 2651 C C . ARG A 1 333 ? 14.711 14.984 20.984 1 98.62 333 ARG A C 1
ATOM 2653 O O . ARG A 1 333 ? 14.328 14.156 21.812 1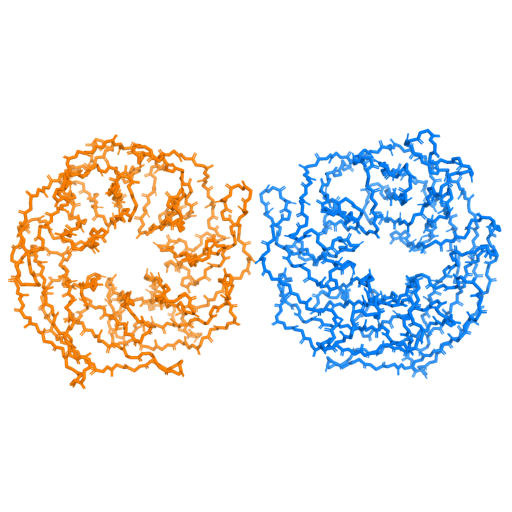 98.62 333 ARG A O 1
ATOM 2660 N N . PHE A 1 334 ? 14.836 14.734 19.75 1 98.62 334 PHE A N 1
ATOM 2661 C CA . PHE A 1 334 ? 14.734 13.391 19.188 1 98.62 334 PHE A CA 1
ATOM 2662 C C . PHE A 1 334 ? 16.094 12.875 18.75 1 98.62 334 PHE A C 1
ATOM 2664 O O . PHE A 1 334 ? 16.672 13.359 17.781 1 98.62 334 PHE A O 1
ATOM 2671 N N . ARG A 1 335 ? 16.625 11.906 19.469 1 97.12 335 ARG A N 1
ATOM 2672 C CA . ARG A 1 335 ? 17.953 11.328 19.234 1 97.12 335 ARG A CA 1
ATOM 2673 C C . ARG A 1 335 ? 17.953 9.836 19.547 1 97.12 335 ARG A C 1
ATOM 2675 O O . ARG A 1 335 ? 17.453 9.414 20.594 1 97.12 335 ARG A O 1
ATOM 2682 N N . ASP A 1 336 ? 18.5 9.094 18.625 1 97.06 336 ASP A N 1
ATOM 2683 C CA . ASP A 1 336 ? 18.594 7.645 18.797 1 97.06 336 ASP A CA 1
ATOM 2684 C C . ASP A 1 336 ? 17.219 7.023 19.047 1 97.06 336 ASP A C 1
ATOM 2686 O O . ASP A 1 336 ? 17.078 6.172 19.938 1 97.06 336 ASP A O 1
ATOM 2690 N N . GLU A 1 337 ? 16.172 7.613 18.438 1 98 337 GLU A N 1
ATOM 2691 C CA . GLU A 1 337 ? 14.781 7.16 18.469 1 98 337 GLU A CA 1
ATOM 2692 C C . GLU A 1 337 ? 14.188 7.297 19.875 1 98 337 GLU A C 1
ATOM 2694 O O . GLU A 1 337 ? 13.289 6.539 20.25 1 98 337 GLU A O 1
ATOM 2699 N N . ASN A 1 338 ? 14.828 8.258 20.578 1 97.75 338 ASN A N 1
ATOM 2700 C CA . ASN A 1 338 ? 14.281 8.664 21.875 1 97.75 338 ASN A CA 1
ATOM 2701 C C . ASN A 1 338 ? 13.828 10.117 21.859 1 97.75 338 ASN A C 1
ATOM 2703 O O . ASN A 1 338 ? 14.484 10.977 21.266 1 97.75 338 ASN A O 1
ATOM 2707 N N . LEU A 1 339 ? 12.727 10.336 22.5 1 98.06 339 LEU A N 1
ATOM 2708 C CA . LEU A 1 339 ? 12.156 11.672 22.594 1 98.06 339 LEU A CA 1
ATOM 2709 C C . LEU A 1 339 ? 12.211 12.203 24.016 1 98.06 339 LEU A C 1
ATOM 2711 O O . LEU A 1 339 ? 11.688 11.562 24.938 1 98.06 339 LEU A O 1
ATOM 2715 N N . SER A 1 340 ? 12.875 13.391 24.203 1 97.88 340 SER A N 1
ATOM 2716 C CA . SER A 1 340 ? 13.016 13.977 25.531 1 97.88 340 SER A CA 1
ATOM 2717 C C . SER A 1 340 ? 12.703 15.469 25.516 1 97.88 340 SER A C 1
ATOM 2719 O O . SER A 1 340 ? 13.234 16.203 24.688 1 97.88 340 SER A O 1
ATOM 2721 N N . ARG A 1 341 ? 11.891 15.859 26.453 1 98.25 341 ARG A N 1
ATOM 2722 C CA . ARG A 1 341 ? 11.664 17.297 26.594 1 98.25 341 ARG A CA 1
ATOM 2723 C C . ARG A 1 341 ? 12.906 17.984 27.125 1 98.25 341 ARG A C 1
ATOM 2725 O O . ARG A 1 341 ? 13.477 17.562 28.141 1 98.25 341 ARG A O 1
ATOM 2732 N N . VAL A 1 342 ? 13.289 19.188 26.5 1 98.56 342 VAL A N 1
ATOM 2733 C CA . VAL A 1 342 ? 14.547 19.797 26.922 1 98.56 342 VAL A CA 1
ATOM 2734 C C . VAL A 1 342 ? 14.305 21.25 27.344 1 98.56 342 VAL A C 1
ATOM 2736 O O . VAL A 1 342 ? 15.156 21.859 27.969 1 98.56 342 VAL A O 1
ATOM 2739 N N . ALA A 1 343 ? 13.203 21.812 26.984 1 98.75 343 ALA A N 1
ATOM 2740 C CA . ALA A 1 343 ? 12.883 23.203 27.328 1 98.75 343 ALA A CA 1
ATOM 2741 C C . ALA A 1 343 ? 11.375 23.438 27.328 1 98.75 343 ALA A C 1
ATOM 2743 O O . ALA A 1 343 ? 10.633 22.688 26.672 1 98.75 343 ALA A O 1
ATOM 2744 N N . ARG A 1 344 ? 10.984 24.406 28.062 1 98.06 344 ARG A N 1
ATOM 2745 C CA . ARG A 1 344 ? 9.57 24.781 28.141 1 98.06 344 ARG A CA 1
ATOM 2746 C C . ARG A 1 344 ? 9.414 26.25 28.5 1 98.06 344 ARG A C 1
ATOM 2748 O O . ARG A 1 344 ? 10.227 26.812 29.234 1 98.06 344 ARG A O 1
ATOM 2755 N N . VAL A 1 345 ? 8.438 26.875 27.953 1 97.81 345 VAL A N 1
ATOM 2756 C CA . VAL A 1 345 ? 8 28.203 28.375 1 97.81 345 VAL A CA 1
ATOM 2757 C C . VAL A 1 345 ? 6.48 28.234 28.5 1 97.81 345 VAL A C 1
ATOM 2759 O O . VAL A 1 345 ? 5.77 27.734 27.625 1 97.81 345 VAL A O 1
ATOM 2762 N N . ASP A 1 346 ? 6.02 28.703 29.609 1 96.31 346 ASP A N 1
ATOM 2763 C CA . ASP A 1 346 ? 4.586 28.844 29.844 1 96.31 346 ASP A CA 1
ATOM 2764 C C . ASP A 1 346 ? 4.098 30.219 29.391 1 96.31 346 ASP A C 1
ATOM 2766 O O . ASP A 1 346 ? 4.699 31.234 29.719 1 96.31 346 ASP A O 1
ATOM 2770 N N . ILE A 1 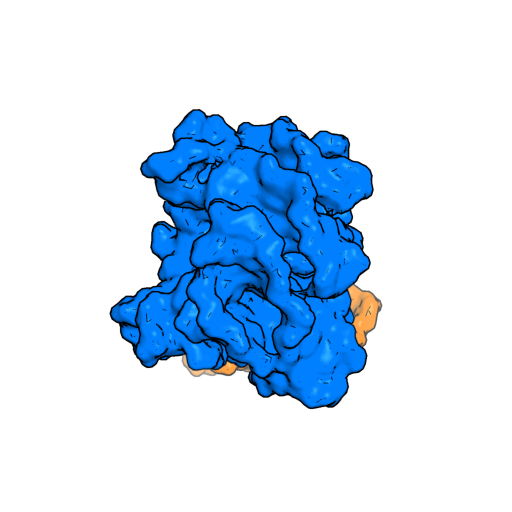347 ? 3.109 30.203 28.594 1 94.5 347 ILE A N 1
ATOM 2771 C CA . ILE A 1 347 ? 2.424 31.406 28.141 1 94.5 347 ILE A CA 1
ATOM 2772 C C . ILE A 1 347 ? 0.926 31.281 28.406 1 94.5 347 ILE A C 1
ATOM 2774 O O . ILE A 1 347 ? 0.147 30.969 27.5 1 94.5 347 ILE A O 1
ATOM 2778 N N . PRO A 1 348 ? 0.506 31.594 29.594 1 90.44 348 PRO A N 1
ATOM 2779 C CA . PRO A 1 348 ? -0.871 31.328 30.016 1 90.44 348 PRO A CA 1
ATOM 2780 C C . PRO A 1 348 ? -1.864 32.344 29.453 1 90.44 348 PRO A C 1
ATOM 2782 O O . PRO A 1 348 ? -2.578 33 30.219 1 90.44 348 PRO A O 1
ATOM 2785 N N . GLU A 1 349 ? -1.938 32.594 28.281 1 88.31 349 GLU A N 1
ATOM 2786 C CA . GLU A 1 349 ? -2.926 33.406 27.578 1 88.31 349 GLU A CA 1
ATOM 2787 C C . GLU A 1 349 ? -4.09 32.562 27.078 1 88.31 349 GLU A C 1
ATOM 2789 O O . GLU A 1 349 ? -3.885 31.453 26.594 1 88.31 349 GLU A O 1
ATOM 2794 N N . GLN A 1 350 ? -5.223 33.156 27.266 1 83.81 350 GLN A N 1
ATOM 2795 C CA . GLN A 1 350 ? -6.395 32.438 26.766 1 83.81 350 GLN A CA 1
ATOM 2796 C C . GLN A 1 350 ? -6.301 32.188 25.266 1 83.81 350 GLN A C 1
ATOM 2798 O O . GLN A 1 350 ? -5.98 33.125 24.5 1 83.81 350 GLN A O 1
ATOM 2803 N N . GLY A 1 351 ? -6.52 30.984 24.891 1 85 351 GLY A N 1
ATOM 2804 C CA . GLY A 1 351 ? -6.543 30.641 23.484 1 85 351 GLY A CA 1
ATOM 2805 C C . GLY A 1 351 ? -5.164 30.438 22.891 1 85 351 GLY A C 1
ATOM 2806 O O . GLY A 1 351 ? -5.016 30.312 21.672 1 85 351 GLY A O 1
ATOM 2807 N N . PHE A 1 352 ? -4.191 30.438 23.719 1 85.06 352 PHE A N 1
ATOM 2808 C CA . PHE A 1 352 ? -2.826 30.266 23.234 1 85.06 352 PHE A CA 1
ATOM 2809 C C . PHE A 1 352 ? -2.643 28.859 22.641 1 85.06 352 PHE A C 1
ATOM 2811 O O . PHE A 1 352 ? -3.131 27.875 23.203 1 85.06 352 PHE A O 1
ATOM 2818 N N . GLY A 1 353 ? -1.951 28.828 21.406 1 80.81 353 GLY A N 1
ATOM 2819 C CA . GLY A 1 353 ? -1.137 27.672 21.062 1 80.81 353 GLY A CA 1
ATOM 2820 C C . GLY A 1 353 ? -1.88 26.656 20.234 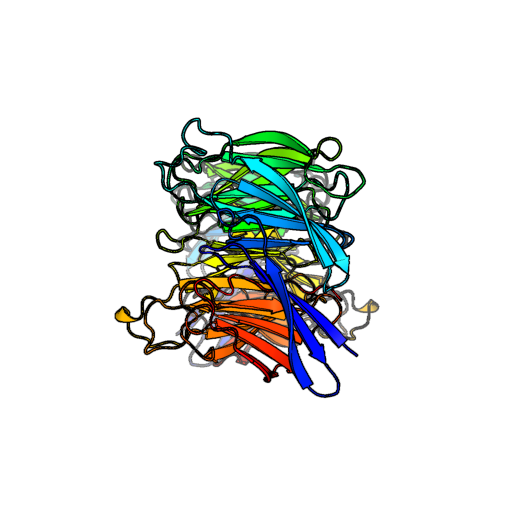1 80.81 353 GLY A C 1
ATOM 2821 O O . GLY A 1 353 ? -2.01 25.484 20.625 1 80.81 353 GLY A O 1
ATOM 2822 N N . MET A 1 354 ? -2.26 26.938 18.938 1 84.75 354 MET A N 1
ATOM 2823 C CA . MET A 1 354 ? -2.77 25.875 18.062 1 84.75 354 MET A CA 1
ATOM 2824 C C . MET A 1 354 ? -1.63 25.203 17.312 1 84.75 354 MET A C 1
ATOM 2826 O O . MET A 1 354 ? -1.621 23.969 17.172 1 84.75 354 MET A O 1
ATOM 2830 N N . ASN A 1 355 ? -0.633 26.016 16.844 1 92.94 355 ASN A N 1
ATOM 2831 C CA . ASN A 1 355 ? 0.586 25.438 16.297 1 92.94 355 ASN A CA 1
ATOM 2832 C C . ASN A 1 355 ? 1.766 26.391 16.391 1 92.94 355 ASN A C 1
ATOM 2834 O O . ASN A 1 355 ? 1.574 27.609 16.469 1 92.94 355 ASN A O 1
ATOM 2838 N N . ALA A 1 356 ? 2.916 25.891 16.469 1 97.06 356 ALA A N 1
ATOM 2839 C CA . ALA A 1 356 ? 4.172 26.641 16.422 1 97.06 356 ALA A CA 1
ATOM 2840 C C . ALA A 1 356 ? 4.867 26.469 15.078 1 97.06 356 ALA A C 1
ATOM 2842 O O . ALA A 1 356 ? 4.984 25.359 14.562 1 97.06 356 ALA A O 1
ATOM 2843 N N . ILE A 1 357 ? 5.324 27.609 14.484 1 98.12 357 ILE A N 1
ATOM 2844 C CA . ILE A 1 357 ? 6.039 27.531 13.219 1 98.12 357 ILE A CA 1
ATOM 2845 C C . ILE A 1 357 ? 7.48 28 13.406 1 98.12 357 ILE A C 1
ATOM 2847 O O . ILE A 1 357 ? 7.727 29.047 14 1 98.12 357 ILE A O 1
ATOM 2851 N N . TRP A 1 358 ? 8.398 27.234 12.945 1 98.5 358 TRP A N 1
ATOM 2852 C CA . TRP A 1 358 ? 9.828 27.516 13.086 1 98.5 358 TRP A CA 1
ATOM 2853 C C . TRP A 1 358 ? 10.273 28.578 12.086 1 98.5 358 TRP A C 1
ATOM 2855 O O . TRP A 1 358 ? 10.102 28.406 10.875 1 98.5 358 TRP A O 1
ATOM 2865 N N . TYR A 1 359 ? 10.938 29.594 12.523 1 98.12 359 TYR A N 1
ATOM 2866 C CA . TYR A 1 359 ? 11.406 30.688 11.68 1 98.12 359 TYR A CA 1
ATOM 2867 C C . TYR A 1 359 ? 12.82 30.438 11.18 1 98.12 359 TYR A C 1
ATOM 2869 O O . TYR A 1 359 ? 13.117 30.625 10 1 98.12 359 TYR A O 1
ATOM 2877 N N . ASP A 1 360 ? 13.719 30.125 12.117 1 94.75 360 ASP A N 1
ATOM 2878 C CA . ASP A 1 360 ? 15.117 29.891 11.773 1 94.75 360 ASP A CA 1
ATOM 2879 C C . ASP A 1 360 ? 15.703 28.766 12.625 1 94.75 360 ASP A C 1
ATOM 2881 O O . ASP A 1 360 ? 15.109 28.359 13.625 1 94.75 360 ASP A O 1
ATOM 2885 N N . MET B 1 1 ? -1.869 -40.594 7.957 1 91.5 1 MET B N 1
ATOM 2886 C CA . MET B 1 1 ? -2.777 -40.531 6.816 1 91.5 1 MET B CA 1
ATOM 2887 C C . MET B 1 1 ? -2.002 -40.375 5.512 1 91.5 1 MET B C 1
ATOM 2889 O O . MET B 1 1 ? -0.938 -39.75 5.488 1 91.5 1 MET B O 1
ATOM 2893 N N . LYS B 1 2 ? -2.508 -41 4.465 1 96.5 2 LYS B N 1
ATOM 2894 C CA . LYS B 1 2 ? -1.852 -40.938 3.16 1 96.5 2 LYS B CA 1
ATOM 2895 C C . LYS B 1 2 ? -2.453 -39.844 2.299 1 96.5 2 LYS B C 1
ATOM 2897 O O . LYS B 1 2 ? -3.672 -39.625 2.291 1 96.5 2 LYS B O 1
ATOM 2902 N N . HIS B 1 3 ? -1.549 -39.125 1.741 1 98.5 3 HIS B N 1
ATOM 2903 C CA . HIS B 1 3 ? -1.908 -38.094 0.787 1 98.5 3 HIS B CA 1
ATOM 2904 C C . HIS B 1 3 ? -1.256 -38.312 -0.569 1 98.5 3 HIS B C 1
ATOM 2906 O O . HIS B 1 3 ? -0.125 -38.812 -0.64 1 98.5 3 HIS B O 1
ATOM 2912 N N . HIS B 1 4 ? -1.949 -38.062 -1.624 1 98.69 4 HIS B N 1
ATOM 2913 C CA . HIS B 1 4 ? -1.442 -38.312 -2.967 1 98.69 4 HIS B CA 1
ATOM 2914 C C . HIS B 1 4 ? -1.196 -37 -3.723 1 98.69 4 HIS B C 1
ATOM 2916 O O . HIS B 1 4 ? -1.933 -36.031 -3.547 1 98.69 4 HIS B O 1
ATOM 2922 N N . LEU B 1 5 ? -0.158 -37 -4.504 1 98.31 5 LEU B N 1
ATOM 2923 C CA . LEU B 1 5 ? 0.188 -35.938 -5.41 1 98.31 5 LEU B CA 1
ATOM 2924 C C . LEU B 1 5 ? 0.387 -36.438 -6.832 1 98.31 5 LEU B C 1
ATOM 2926 O O . LEU B 1 5 ? 0.825 -37.562 -7.027 1 98.31 5 LEU B O 1
ATOM 2930 N N . MET B 1 6 ? 0.067 -35.625 -7.758 1 98.19 6 MET B N 1
ATOM 2931 C CA . MET B 1 6 ? 0.311 -35.938 -9.164 1 98.19 6 MET B CA 1
ATOM 2932 C C . MET B 1 6 ? 1.286 -34.938 -9.781 1 98.19 6 MET B C 1
ATOM 2934 O O . MET B 1 6 ? 1.235 -33.75 -9.477 1 98.19 6 MET B O 1
ATOM 2938 N N . VAL B 1 7 ? 2.162 -35.438 -10.602 1 96.62 7 VAL B N 1
ATOM 2939 C CA . VAL B 1 7 ? 3.199 -34.625 -11.266 1 96.62 7 VAL B CA 1
ATOM 2940 C C . VAL B 1 7 ? 3.309 -35.062 -12.727 1 96.62 7 VAL B C 1
ATOM 2942 O O . VAL B 1 7 ? 3.324 -36.25 -13.047 1 96.62 7 VAL B O 1
ATOM 2945 N N . GLY B 1 8 ? 3.408 -34.094 -13.633 1 93.88 8 GLY B N 1
ATOM 2946 C CA . GLY B 1 8 ? 3.551 -34.375 -15.055 1 93.88 8 GLY B CA 1
ATOM 2947 C C . GLY B 1 8 ? 4.984 -34.281 -15.539 1 93.88 8 GLY B C 1
ATOM 2948 O O . GLY B 1 8 ? 5.895 -34 -14.758 1 93.88 8 GLY B O 1
ATOM 2949 N N . THR B 1 9 ? 5.16 -34.594 -16.828 1 92.19 9 THR B N 1
ATOM 2950 C CA . THR B 1 9 ? 6.43 -34.406 -17.516 1 92.19 9 THR B CA 1
ATOM 2951 C C . THR B 1 9 ? 6.312 -33.281 -18.547 1 92.19 9 THR B C 1
ATOM 2953 O O . THR B 1 9 ? 5.289 -33.156 -19.219 1 92.19 9 THR B O 1
ATOM 2956 N N . TRP B 1 10 ? 7.406 -32.531 -18.734 1 90.38 10 TRP B N 1
ATOM 2957 C CA . TRP B 1 10 ? 7.289 -31.438 -19.688 1 90.38 10 TRP B CA 1
ATOM 2958 C C . TRP B 1 10 ? 7.973 -31.781 -21 1 90.38 10 TRP B C 1
ATOM 2960 O O . TRP B 1 10 ? 7.855 -31.031 -21.984 1 90.38 10 TRP B O 1
ATOM 2970 N N . THR B 1 11 ? 8.633 -32.844 -21.062 1 91.56 11 THR B N 1
ATOM 2971 C CA . THR B 1 11 ? 9.133 -33.375 -22.344 1 91.56 11 THR B CA 1
ATOM 2972 C C . THR B 1 11 ? 8.555 -34.75 -22.625 1 91.56 11 THR B C 1
ATOM 2974 O O . THR B 1 11 ? 8.039 -35.438 -21.719 1 91.56 11 THR B O 1
ATOM 2977 N N . ARG B 1 12 ? 8.594 -35.125 -23.828 1 92.75 12 ARG B N 1
ATOM 2978 C CA . ARG B 1 12 ? 8.094 -36.438 -24.234 1 92.75 12 ARG B CA 1
ATOM 2979 C C . ARG B 1 12 ? 8.883 -37.562 -23.562 1 92.75 12 ARG B C 1
ATOM 2981 O O . ARG B 1 12 ? 10.086 -37.438 -23.344 1 92.75 12 ARG B O 1
ATOM 2988 N N . PRO B 1 13 ? 8.211 -38.719 -23.359 1 93.5 13 PRO B N 1
ATOM 2989 C CA . PRO B 1 13 ? 6.785 -39.031 -23.516 1 93.5 13 PRO B CA 1
ATOM 2990 C C . PRO B 1 13 ? 5.922 -38.406 -22.422 1 93.5 13 PRO B C 1
ATOM 2992 O O . PRO B 1 13 ? 6.398 -38.188 -21.312 1 93.5 13 PRO B O 1
ATOM 2995 N N . GLY B 1 14 ? 4.664 -38.156 -22.797 1 94.25 14 GLY B N 1
ATOM 2996 C CA . GLY B 1 14 ? 3.73 -37.656 -21.797 1 94.25 14 GLY B CA 1
ATOM 2997 C C . GLY B 1 14 ? 3.408 -38.688 -20.719 1 94.25 14 GLY B C 1
ATOM 2998 O O . GLY B 1 14 ? 3.033 -39.812 -21.016 1 94.25 14 GLY B O 1
ATOM 2999 N N . ARG B 1 15 ? 3.543 -38.281 -19.453 1 96.19 15 ARG B N 1
ATOM 3000 C CA . ARG B 1 15 ? 3.215 -39.125 -18.312 1 96.19 15 ARG B CA 1
ATOM 3001 C C . ARG B 1 15 ? 2.703 -38.281 -17.141 1 96.19 15 ARG B C 1
ATOM 3003 O O . ARG B 1 15 ? 3.045 -37.094 -17.016 1 96.19 15 ARG B O 1
ATOM 3010 N N . ILE B 1 16 ? 1.865 -38.906 -16.375 1 97.56 16 ILE B N 1
ATOM 3011 C CA . ILE B 1 16 ? 1.501 -38.406 -15.055 1 97.56 16 ILE B CA 1
ATOM 3012 C C . ILE B 1 16 ? 1.912 -39.406 -13.977 1 97.56 16 ILE B C 1
ATOM 3014 O O . ILE B 1 16 ? 1.52 -40.562 -14.031 1 97.56 16 ILE B O 1
ATOM 3018 N N . TYR B 1 17 ? 2.689 -38.969 -13.047 1 97.31 17 TYR B N 1
ATOM 3019 C CA . TYR B 1 17 ? 3.121 -39.781 -11.914 1 97.31 17 TYR B CA 1
ATOM 3020 C C . TYR B 1 17 ? 2.301 -39.469 -10.672 1 97.31 17 TYR B C 1
ATOM 3022 O O . TYR B 1 17 ? 2.002 -38.281 -10.398 1 97.31 17 TYR B O 1
ATOM 3030 N N . THR B 1 18 ? 1.913 -40.5 -9.945 1 98.38 18 THR B N 1
ATOM 3031 C CA . THR B 1 18 ? 1.283 -40.344 -8.641 1 98.38 18 THR B CA 1
ATOM 3032 C C . THR B 1 18 ? 2.213 -40.812 -7.523 1 98.38 18 THR B C 1
ATOM 3034 O O . THR B 1 18 ? 2.723 -41.906 -7.566 1 98.38 18 THR B O 1
ATOM 3037 N N . VAL B 1 19 ? 2.447 -39.938 -6.598 1 98.31 19 VAL B N 1
ATOM 3038 C CA . VAL B 1 19 ? 3.211 -40.281 -5.406 1 98.31 19 VAL B CA 1
ATOM 3039 C C . VAL B 1 19 ? 2.307 -40.25 -4.176 1 98.31 19 VAL B C 1
ATOM 3041 O O . VAL B 1 19 ? 1.297 -39.531 -4.172 1 98.31 19 VAL B O 1
ATOM 3044 N N . ALA B 1 20 ? 2.656 -41.031 -3.148 1 98.75 20 ALA B N 1
ATOM 3045 C CA . ALA B 1 20 ? 1.905 -41.094 -1.898 1 98.75 20 ALA B CA 1
ATOM 3046 C C . ALA B 1 20 ? 2.775 -40.688 -0.715 1 98.75 20 ALA B C 1
ATOM 3048 O O . ALA B 1 20 ? 3.832 -41.25 -0.478 1 98.75 20 ALA B O 1
ATOM 3049 N N . PHE B 1 21 ? 2.324 -39.688 0.033 1 98.75 21 PHE B N 1
ATOM 3050 C CA . PHE B 1 21 ? 2.99 -39.188 1.233 1 98.75 21 PHE B CA 1
ATOM 3051 C C . PHE B 1 21 ? 2.271 -39.688 2.486 1 98.75 21 PHE B C 1
ATOM 3053 O O . PHE B 1 21 ? 1.076 -39.438 2.658 1 98.75 21 PHE B O 1
ATOM 3060 N N . ASP B 1 22 ? 2.967 -40.375 3.316 1 98.69 22 ASP B N 1
ATOM 3061 C CA . ASP B 1 22 ? 2.486 -40.719 4.645 1 98.69 22 ASP B CA 1
ATOM 3062 C C . ASP B 1 22 ? 2.932 -39.719 5.691 1 98.69 22 ASP B C 1
ATOM 3064 O O . ASP B 1 22 ? 4.109 -39.656 6.055 1 98.69 22 ASP B O 1
ATOM 3068 N N . ASP B 1 23 ? 1.946 -38.969 6.18 1 97.81 23 ASP B N 1
ATOM 3069 C CA . ASP B 1 23 ? 2.312 -37.844 7.031 1 97.81 23 ASP B CA 1
ATOM 3070 C C . ASP B 1 23 ? 2.574 -38.281 8.469 1 97.81 23 ASP B C 1
ATOM 3072 O O . ASP B 1 23 ? 2.914 -37.469 9.328 1 97.81 23 ASP B O 1
ATOM 3076 N N . GLU B 1 24 ? 2.396 -39.531 8.828 1 97.75 24 GLU B N 1
ATOM 3077 C CA . GLU B 1 24 ? 2.781 -40.094 10.117 1 97.75 24 GLU B CA 1
ATOM 3078 C C . GLU B 1 24 ? 4.156 -40.75 10.039 1 97.75 24 GLU B C 1
ATOM 3080 O O . GLU B 1 24 ? 5.035 -40.469 10.859 1 97.75 24 GLU B O 1
ATOM 3085 N N . ALA B 1 25 ? 4.301 -41.562 8.969 1 98.19 25 ALA B N 1
ATOM 3086 C CA . ALA B 1 25 ? 5.57 -42.281 8.805 1 98.19 25 ALA B CA 1
ATOM 3087 C C . ALA B 1 25 ? 6.621 -41.375 8.172 1 98.19 25 ALA B C 1
ATOM 3089 O O . ALA B 1 25 ? 7.812 -41.688 8.188 1 98.19 25 ALA B O 1
ATOM 3090 N N . LEU B 1 26 ? 6.145 -40.25 7.578 1 98.5 26 LEU B N 1
ATOM 3091 C CA . LEU B 1 26 ? 6.992 -39.281 6.883 1 98.5 26 LEU B CA 1
ATOM 3092 C C . LEU B 1 26 ? 7.781 -39.969 5.766 1 98.5 26 LEU B C 1
ATOM 3094 O O . LEU B 1 26 ? 9 -39.812 5.684 1 98.5 26 LEU B O 1
ATOM 3098 N N . THR B 1 27 ? 7.102 -40.719 4.93 1 98.56 27 THR B N 1
ATOM 3099 C CA . THR B 1 27 ? 7.652 -41.375 3.754 1 98.56 27 THR B CA 1
ATOM 3100 C C . THR B 1 27 ? 6.91 -40.938 2.492 1 98.56 27 THR B C 1
ATOM 3102 O O . THR B 1 27 ? 5.77 -40.5 2.562 1 98.56 27 THR B O 1
ATOM 3105 N N . LEU B 1 28 ? 7.574 -41.031 1.399 1 98.69 28 LEU B N 1
ATOM 3106 C CA . LEU B 1 28 ? 7.051 -40.688 0.08 1 98.69 28 LEU B CA 1
ATOM 3107 C C . LEU B 1 28 ? 7.414 -41.75 -0.94 1 98.69 28 LEU B C 1
ATOM 3109 O O . LEU B 1 28 ? 8.586 -42.125 -1.089 1 98.69 28 LEU B O 1
ATOM 3113 N N . GLU B 1 29 ? 6.383 -42.281 -1.615 1 98.38 29 GLU B N 1
ATOM 3114 C CA . GLU B 1 29 ? 6.621 -43.375 -2.543 1 98.38 29 GLU B CA 1
ATOM 3115 C C . GLU B 1 29 ? 5.926 -43.125 -3.879 1 98.38 29 GLU B C 1
ATOM 3117 O O . GLU B 1 29 ? 4.832 -42.562 -3.92 1 98.38 29 GLU B O 1
ATOM 3122 N N . LEU B 1 30 ? 6.566 -43.562 -4.945 1 98.06 30 LEU B N 1
ATOM 3123 C CA . LEU B 1 30 ? 5.914 -43.594 -6.246 1 98.06 30 LEU B CA 1
ATOM 3124 C C . LEU B 1 30 ? 4.887 -44.719 -6.305 1 98.06 30 LEU B C 1
ATOM 3126 O O . LEU B 1 30 ? 5.23 -45.875 -6.109 1 98.06 30 LEU B O 1
ATOM 3130 N N . VAL B 1 31 ? 3.59 -44.406 -6.625 1 98.25 31 VAL B N 1
ATOM 3131 C CA . VAL B 1 31 ? 2.586 -45.438 -6.52 1 98.25 31 VAL B CA 1
ATOM 3132 C C . VAL B 1 31 ? 1.985 -45.719 -7.895 1 98.25 31 VAL B C 1
ATOM 3134 O O . VAL B 1 31 ? 1.346 -46.781 -8.102 1 98.25 31 VAL B O 1
ATOM 3137 N N . LYS B 1 32 ? 2.168 -44.812 -8.859 1 98.25 32 LYS B N 1
ATOM 3138 C CA . LYS B 1 32 ? 1.608 -45.062 -10.18 1 98.25 32 LYS B CA 1
ATOM 3139 C C . LYS B 1 32 ? 2.314 -44.219 -11.242 1 98.25 32 LYS B C 1
ATOM 3141 O O . LYS B 1 32 ? 2.617 -43.062 -11.016 1 98.25 32 LYS B O 1
ATOM 3146 N N . LYS B 1 33 ? 2.703 -44.812 -12.297 1 97.06 33 LYS B N 1
ATOM 3147 C CA . LYS B 1 33 ? 3.08 -44.156 -13.555 1 97.06 33 LYS B CA 1
ATOM 3148 C C . LYS B 1 33 ? 1.977 -44.312 -14.602 1 97.06 33 LYS B C 1
ATOM 3150 O O . LYS B 1 33 ? 1.631 -45.438 -15 1 97.06 33 LYS B O 1
ATOM 3155 N N . THR B 1 34 ? 1.391 -43.219 -15.078 1 97.62 34 THR B N 1
ATOM 3156 C CA . THR B 1 34 ? 0.295 -43.25 -16.047 1 97.62 34 THR B CA 1
ATOM 3157 C C . THR B 1 34 ? 0.747 -42.688 -17.391 1 97.62 34 THR B C 1
ATOM 3159 O O . THR B 1 34 ? 1.133 -41.531 -17.484 1 97.62 34 THR B O 1
ATOM 3162 N N . ASP B 1 35 ? 0.64 -43.5 -18.406 1 96.88 35 ASP B N 1
ATOM 3163 C CA . ASP B 1 35 ? 0.936 -43.031 -19.75 1 96.88 35 ASP B CA 1
ATOM 3164 C C . ASP B 1 35 ? -0.206 -42.156 -20.297 1 96.88 35 ASP B C 1
ATOM 3166 O O . ASP B 1 35 ? -1.376 -42.531 -20.188 1 96.88 35 ASP B O 1
ATOM 3170 N N . ILE B 1 36 ? 0.115 -41.062 -20.766 1 97 36 ILE B N 1
ATOM 3171 C CA . ILE B 1 36 ? -0.828 -40.188 -21.469 1 97 36 ILE B CA 1
ATOM 3172 C C . ILE B 1 36 ? -0.373 -40 -22.906 1 97 36 ILE B C 1
ATOM 3174 O O . ILE B 1 36 ? 0.616 -40.625 -23.344 1 97 36 ILE B O 1
ATOM 3178 N N . PRO B 1 37 ? -1.177 -39.281 -23.781 1 96.88 37 PRO B N 1
ATOM 3179 C CA . PRO B 1 37 ? -0.704 -39.156 -25.156 1 96.88 37 PRO B CA 1
ATOM 3180 C C . PRO B 1 37 ? 0.761 -38.719 -25.25 1 96.88 37 PRO B C 1
ATOM 3182 O O . PRO B 1 37 ? 1.14 -37.688 -24.688 1 96.88 37 PRO B O 1
ATOM 3185 N N . GLU B 1 38 ? 1.574 -39.469 -25.953 1 95.38 38 GLU B N 1
ATOM 3186 C CA . GLU B 1 38 ? 3.029 -39.375 -25.984 1 95.38 38 GLU B CA 1
ATOM 3187 C C . GLU B 1 38 ? 3.482 -37.969 -26.359 1 95.38 38 GLU B C 1
ATOM 3189 O O . GLU B 1 38 ? 4.484 -37.469 -25.844 1 95.38 38 GLU B O 1
ATOM 3194 N N . ALA B 1 39 ? 2.793 -37.375 -27.203 1 95.12 39 ALA B N 1
ATOM 3195 C CA . ALA B 1 39 ? 3.205 -36.094 -27.766 1 95.12 39 ALA B CA 1
ATOM 3196 C C . ALA B 1 39 ? 2.615 -34.938 -26.969 1 95.12 39 ALA B C 1
ATOM 3198 O O . ALA B 1 39 ? 2.721 -33.781 -27.375 1 95.12 39 ALA B O 1
ATOM 3199 N N . GLU B 1 40 ? 2 -35.188 -25.797 1 95.94 40 GLU B N 1
ATOM 3200 C CA . GLU B 1 40 ? 1.32 -34.125 -25.047 1 95.94 40 GLU B CA 1
ATOM 3201 C C . GLU B 1 40 ? 1.81 -34.094 -23.594 1 95.94 40 GLU B C 1
ATOM 3203 O O . GLU B 1 40 ? 1.006 -34.125 -22.656 1 95.94 40 GLU B O 1
ATOM 3208 N N . PRO B 1 41 ? 3.148 -33.969 -23.453 1 95.5 41 PRO B N 1
ATOM 3209 C CA . PRO B 1 41 ? 3.65 -33.781 -22.094 1 95.5 41 PRO B CA 1
ATOM 3210 C C . PRO B 1 41 ? 3.154 -32.469 -21.469 1 95.5 41 PRO B C 1
ATOM 3212 O O . PRO B 1 41 ? 2.92 -31.5 -22.172 1 95.5 41 PRO B O 1
ATOM 3215 N N . ILE B 1 42 ? 3.033 -32.469 -20.188 1 95.56 42 ILE B N 1
ATOM 3216 C CA . ILE B 1 42 ? 2.334 -31.406 -19.5 1 95.56 42 ILE B CA 1
ATOM 3217 C C . ILE B 1 42 ? 3.346 -30.516 -18.781 1 95.56 42 ILE B C 1
ATOM 3219 O O . ILE B 1 42 ? 4.125 -30.984 -17.953 1 95.56 42 ILE B O 1
ATOM 3223 N N . SER B 1 43 ? 3.312 -29.234 -19.062 1 90.75 43 SER B N 1
ATOM 3224 C CA . SER B 1 43 ? 4.172 -28.25 -18.406 1 90.75 43 SER B CA 1
ATOM 3225 C C . SER B 1 43 ? 3.598 -27.828 -17.047 1 90.75 43 SER B C 1
ATOM 3227 O O . SER B 1 43 ? 4.348 -27.547 -16.109 1 90.75 43 SER B O 1
ATOM 3229 N N . TRP B 1 44 ? 2.318 -27.734 -17.016 1 96.5 44 TRP B N 1
ATOM 3230 C CA . TRP B 1 44 ? 1.615 -27.312 -15.812 1 96.5 44 TRP B CA 1
ATOM 3231 C C . TRP B 1 44 ? 0.238 -27.953 -15.734 1 96.5 44 TRP B C 1
ATOM 3233 O O . TRP B 1 44 ? -0.465 -28.062 -16.734 1 96.5 44 TRP B O 1
ATOM 3243 N N . MET B 1 45 ? -0.097 -28.422 -14.594 1 97.06 45 MET B N 1
ATOM 3244 C CA . MET B 1 45 ? -1.409 -29.031 -14.438 1 97.06 45 MET B CA 1
ATOM 3245 C C . MET B 1 45 ? -2.121 -28.5 -13.195 1 97.06 45 MET B C 1
ATOM 3247 O O . MET B 1 45 ? -1.478 -28 -12.281 1 97.06 45 MET B O 1
ATOM 3251 N N . THR B 1 46 ? -3.396 -28.516 -13.195 1 98.25 46 THR B N 1
ATOM 3252 C CA . THR B 1 46 ? -4.25 -28.109 -12.094 1 98.25 46 THR B CA 1
ATOM 3253 C C . THR B 1 46 ? -5.48 -29 -11.992 1 98.25 46 THR B C 1
ATOM 3255 O O . THR B 1 46 ? -5.844 -29.672 -12.953 1 98.25 46 THR B O 1
ATOM 3258 N N . PHE B 1 47 ? -6.082 -29.062 -10.805 1 98.62 47 PHE B N 1
ATOM 3259 C CA . PHE B 1 47 ? -7.316 -29.812 -10.602 1 98.62 47 PHE B CA 1
ATOM 3260 C C . PHE B 1 47 ? -8.531 -28.938 -10.875 1 98.62 47 PHE B C 1
ATOM 3262 O O . PHE B 1 47 ? -8.469 -27.719 -10.727 1 98.62 47 PHE B O 1
ATOM 3269 N N . SER B 1 48 ? -9.609 -29.672 -11.258 1 98.62 48 SER B N 1
ATOM 3270 C CA . SER B 1 48 ? -10.93 -29.062 -11.156 1 98.62 48 SER B CA 1
ATOM 3271 C C . SER B 1 48 ? -11.297 -28.766 -9.703 1 98.62 48 SER B C 1
ATOM 3273 O O . SER B 1 48 ? -10.625 -29.234 -8.781 1 98.62 48 SER B O 1
ATOM 3275 N N . HIS B 1 49 ? -12.383 -28.016 -9.516 1 97.56 49 HIS B N 1
ATOM 3276 C CA . HIS B 1 49 ? -12.828 -27.578 -8.195 1 97.56 49 HIS B CA 1
ATOM 3277 C C . HIS B 1 49 ? -13.133 -28.766 -7.297 1 97.56 49 HIS B C 1
ATOM 3279 O O . HIS B 1 49 ? -13.023 -28.672 -6.07 1 97.56 49 HIS B O 1
ATOM 3285 N N . ASP B 1 50 ? -13.492 -29.875 -7.891 1 97.69 50 ASP B N 1
ATOM 3286 C CA . ASP B 1 50 ? -13.867 -31.062 -7.113 1 97.69 50 ASP B CA 1
ATOM 3287 C C . ASP B 1 50 ? -12.805 -32.156 -7.207 1 97.69 50 ASP B C 1
ATOM 3289 O O . ASP B 1 50 ? -13.023 -33.281 -6.773 1 97.69 50 ASP B O 1
ATOM 3293 N N . LYS B 1 51 ? -11.688 -31.891 -7.848 1 98 51 LYS B N 1
ATOM 3294 C CA . LYS B 1 51 ? -10.5 -32.75 -7.977 1 98 51 LYS B CA 1
ATOM 3295 C C . LYS B 1 51 ? -10.828 -34.031 -8.711 1 98 51 LYS B C 1
ATOM 3297 O O . LYS B 1 51 ? -10.188 -35.062 -8.484 1 98 51 LYS B O 1
ATOM 3302 N N . LYS B 1 52 ? -11.789 -33.938 -9.578 1 98.62 52 LYS B N 1
ATOM 3303 C CA . LYS B 1 52 ? -12.164 -35.125 -10.367 1 98.62 52 LYS B CA 1
ATOM 3304 C C . LYS B 1 52 ? -11.562 -35.062 -11.766 1 98.62 52 LYS B C 1
ATOM 3306 O O . LYS B 1 52 ? -11.641 -36.031 -12.523 1 98.62 52 LYS B O 1
ATOM 3311 N N . THR B 1 53 ? -11.031 -34 -12.047 1 98.88 53 THR B N 1
ATOM 3312 C CA . THR B 1 53 ? -10.414 -33.812 -13.359 1 98.88 53 THR B CA 1
ATOM 3313 C C . THR B 1 53 ? -9.094 -33.062 -13.234 1 98.88 53 THR B C 1
ATOM 3315 O O . THR B 1 53 ? -8.992 -32.094 -12.461 1 98.88 53 THR B O 1
ATOM 3318 N N . ILE B 1 54 ? -8.07 -33.5 -13.961 1 98.81 54 ILE B N 1
ATOM 3319 C CA . ILE B 1 54 ? -6.824 -32.75 -14.133 1 98.81 54 ILE B CA 1
ATOM 3320 C C . ILE B 1 54 ? -6.836 -32.031 -15.484 1 98.81 54 ILE B C 1
ATOM 3322 O O . ILE B 1 54 ? -7.215 -32.625 -16.5 1 98.81 54 ILE B O 1
ATOM 3326 N N . TYR B 1 55 ? -6.543 -30.781 -15.461 1 98.88 55 TYR B N 1
ATOM 3327 C CA . TYR B 1 55 ? -6.293 -30.016 -16.688 1 98.88 55 TYR B CA 1
ATOM 3328 C C . TYR B 1 55 ? -4.801 -29.797 -16.891 1 98.88 55 TYR B C 1
ATOM 3330 O O . TYR B 1 55 ? -4.07 -29.516 -15.93 1 98.88 55 TYR B O 1
ATOM 3338 N N . GLY B 1 56 ? -4.348 -29.922 -18.156 1 98.44 56 GLY B N 1
ATOM 3339 C CA . GLY B 1 56 ? -2.922 -29.812 -18.422 1 98.44 56 GLY B CA 1
ATOM 3340 C C . GLY B 1 56 ? -2.604 -28.891 -19.578 1 98.44 56 GLY B C 1
ATOM 3341 O O . GLY B 1 56 ? -3.346 -28.844 -20.562 1 98.44 56 GLY B O 1
ATOM 3342 N N . ALA B 1 57 ? -1.591 -28.125 -19.469 1 98 57 ALA B N 1
ATOM 3343 C CA . ALA B 1 57 ? -0.952 -27.406 -20.578 1 98 57 ALA B CA 1
ATOM 3344 C C . ALA B 1 57 ? 0.098 -28.281 -21.25 1 98 57 ALA B C 1
ATOM 3346 O O . ALA B 1 57 ? 1.179 -28.516 -20.703 1 98 57 ALA B O 1
ATOM 3347 N N . ALA B 1 58 ? -0.186 -28.719 -22.484 1 96.5 58 ALA B N 1
ATOM 3348 C CA . ALA B 1 58 ? 0.585 -29.812 -23.094 1 96.5 58 ALA B CA 1
ATOM 3349 C C . ALA B 1 58 ? 1.034 -29.453 -24.5 1 96.5 58 ALA B C 1
ATOM 3351 O O . ALA B 1 58 ? 0.395 -29.844 -25.484 1 96.5 58 ALA B O 1
ATOM 3352 N N . MET B 1 59 ? 2.182 -28.797 -24.594 1 95.38 59 MET B N 1
ATOM 3353 C CA . MET B 1 59 ? 2.785 -28.438 -25.875 1 95.38 59 MET B CA 1
ATOM 3354 C C . MET B 1 59 ? 1.831 -27.578 -26.703 1 95.38 59 MET B C 1
ATOM 3356 O O . MET B 1 59 ? 1.577 -26.422 -26.375 1 95.38 59 MET B O 1
ATOM 3360 N N . LYS B 1 60 ? 1.153 -28.219 -27.672 1 96.69 60 LYS B N 1
ATOM 3361 C CA . LYS B 1 60 ? 0.264 -27.469 -28.562 1 96.69 60 LYS B CA 1
ATOM 3362 C C . LYS B 1 60 ? -1.196 -27.656 -28.156 1 96.69 60 LYS B C 1
ATOM 3364 O O . LYS B 1 60 ? -2.104 -27.25 -28.891 1 96.69 60 LYS B O 1
ATOM 3369 N N . LYS B 1 61 ? -1.35 -28.297 -27 1 97.44 61 LYS B N 1
ATOM 3370 C CA . LYS B 1 61 ? -2.703 -28.703 -26.609 1 97.44 61 LYS B CA 1
ATOM 3371 C C . LYS B 1 61 ? -2.998 -28.328 -25.156 1 97.44 61 LYS B C 1
ATOM 3373 O O . LYS B 1 61 ? -2.078 -28.188 -24.359 1 97.44 61 LYS B O 1
ATOM 3378 N N . TRP B 1 62 ? -4.305 -28.141 -24.953 1 98.5 62 TRP B N 1
ATOM 3379 C CA . TRP B 1 62 ? -4.902 -28.219 -23.625 1 98.5 62 TRP B CA 1
ATOM 3380 C C . TRP B 1 62 ? -5.609 -29.562 -23.422 1 98.5 62 TRP B C 1
ATOM 3382 O O . TRP B 1 62 ? -6.406 -29.984 -24.266 1 98.5 62 TRP B O 1
ATOM 3392 N N . ASN B 1 63 ? -5.293 -30.25 -22.312 1 98.44 63 ASN B N 1
ATOM 3393 C CA . ASN B 1 63 ? -5.934 -31.547 -22.172 1 98.44 63 ASN B CA 1
ATOM 3394 C C . ASN B 1 63 ? -6.57 -31.719 -20.797 1 98.44 63 ASN B C 1
ATOM 3396 O O . ASN B 1 63 ? -6.34 -30.906 -19.906 1 98.44 63 ASN B O 1
ATOM 3400 N N . SER B 1 64 ? -7.496 -32.625 -20.719 1 98.81 64 SER B N 1
ATOM 3401 C CA . SER B 1 64 ? -8.141 -33 -19.469 1 98.81 64 SER B CA 1
ATOM 3402 C C . SER B 1 64 ? -8.07 -34.5 -19.234 1 98.81 64 SER B C 1
ATOM 3404 O O . SER B 1 64 ? -8.016 -35.281 -20.188 1 98.81 64 SER B O 1
ATOM 3406 N N . PHE B 1 65 ? -8.039 -34.938 -18 1 98.88 65 PHE B N 1
ATOM 3407 C CA . PHE B 1 65 ? -7.961 -36.312 -17.547 1 98.88 65 PHE B CA 1
ATOM 3408 C C . PHE B 1 65 ? -8.953 -36.562 -16.422 1 98.88 65 PHE B C 1
ATOM 3410 O O . PHE B 1 65 ? -8.992 -35.812 -15.438 1 98.88 65 PHE B O 1
ATOM 3417 N N . ALA B 1 66 ? -9.695 -37.594 -16.531 1 98.81 66 ALA B N 1
ATOM 3418 C CA . ALA B 1 66 ? -10.531 -38.031 -15.414 1 98.81 66 ALA B CA 1
ATOM 3419 C C . ALA B 1 66 ? -9.695 -38.688 -14.312 1 98.81 66 ALA B C 1
ATOM 3421 O O . ALA B 1 66 ? -8.812 -39.5 -14.594 1 98.81 66 ALA B O 1
ATOM 3422 N N . VAL B 1 67 ? -9.992 -38.281 -13.117 1 98.75 67 VAL B N 1
ATOM 3423 C CA . VAL B 1 67 ? -9.336 -38.875 -11.961 1 98.75 67 VAL B CA 1
ATOM 3424 C C . VAL B 1 67 ? -10.328 -39.75 -11.203 1 98.75 67 VAL B C 1
ATOM 3426 O O . VAL B 1 67 ? -11.008 -39.281 -10.289 1 98.75 67 VAL B O 1
ATOM 3429 N N . ASN B 1 68 ? -10.281 -41 -11.43 1 98.31 68 ASN B N 1
ATOM 3430 C CA . ASN B 1 68 ? -11.195 -41.938 -10.781 1 98.31 68 ASN B CA 1
ATOM 3431 C C . ASN B 1 68 ? -10.688 -42.375 -9.406 1 98.31 68 ASN B C 1
ATOM 3433 O O . ASN B 1 68 ? -11.477 -42.688 -8.516 1 98.31 68 ASN B O 1
ATOM 3437 N N . SER B 1 69 ? -9.43 -42.406 -9.281 1 97.88 69 SER B N 1
ATOM 3438 C CA . SER B 1 69 ? -8.664 -42.625 -8.055 1 97.88 69 SER B CA 1
ATOM 3439 C C . SER B 1 69 ? -7.23 -42.125 -8.203 1 97.88 69 SER B C 1
ATOM 3441 O O . SER B 1 69 ? -6.812 -41.719 -9.297 1 97.88 69 SER B O 1
ATOM 3443 N N . PRO B 1 70 ? -6.484 -42.094 -7.176 1 97.12 70 PRO B N 1
ATOM 3444 C CA . PRO B 1 70 ? -5.102 -41.625 -7.285 1 97.12 70 PRO B CA 1
ATOM 3445 C C . PRO B 1 70 ? -4.281 -42.438 -8.289 1 97.12 70 PRO B C 1
ATOM 3447 O O . PRO B 1 70 ? -3.271 -41.938 -8.805 1 97.12 70 PRO B O 1
ATOM 3450 N N . THR B 1 71 ? -4.715 -43.594 -8.57 1 97.56 71 THR B N 1
ATOM 3451 C CA . THR B 1 71 ? -3.92 -44.438 -9.453 1 97.56 71 THR B CA 1
ATOM 3452 C C . THR B 1 71 ? -4.676 -44.719 -10.75 1 97.56 71 THR B C 1
ATOM 3454 O O . THR B 1 71 ? -4.258 -45.562 -11.547 1 97.56 71 THR B O 1
ATOM 3457 N N . GLU B 1 72 ? -5.781 -44.125 -10.93 1 98.5 72 GLU B N 1
ATOM 3458 C CA . GLU B 1 72 ? -6.539 -44.281 -12.172 1 98.5 72 GLU B CA 1
ATOM 3459 C C . GLU B 1 72 ? -6.887 -42.938 -12.781 1 98.5 72 GLU B C 1
ATOM 3461 O O . GLU B 1 72 ? -7.945 -42.375 -12.5 1 98.5 72 GLU B O 1
ATOM 3466 N N . ILE B 1 73 ? -6.031 -42.531 -13.633 1 98.56 73 ILE B N 1
ATOM 3467 C CA . ILE B 1 73 ? -6.152 -41.281 -14.375 1 98.56 73 ILE B CA 1
ATOM 3468 C C . ILE B 1 73 ? -6.301 -41.562 -15.867 1 98.56 73 ILE B C 1
ATOM 3470 O O . ILE B 1 73 ? -5.473 -42.281 -16.453 1 98.56 73 ILE B O 1
ATOM 3474 N N . VAL B 1 74 ? -7.363 -41.031 -16.484 1 98.62 74 VAL B N 1
ATOM 3475 C CA . VAL B 1 74 ? -7.695 -41.406 -17.859 1 98.62 74 VAL B CA 1
ATOM 3476 C C . VAL B 1 74 ? -7.82 -40.156 -18.719 1 98.62 74 VAL B C 1
ATOM 3478 O O . VAL B 1 74 ? -8.586 -39.25 -18.391 1 98.62 74 VAL B O 1
ATOM 3481 N N . HIS B 1 75 ? -7.074 -40.188 -19.812 1 98.62 75 HIS B N 1
ATOM 3482 C CA . HIS B 1 75 ? -7.18 -39.062 -20.75 1 98.62 75 HIS B CA 1
ATOM 3483 C C . HIS B 1 75 ? -8.602 -38.938 -21.281 1 98.62 75 HIS B C 1
ATOM 3485 O O . HIS B 1 75 ? -9.227 -39.906 -21.672 1 98.62 75 HIS B O 1
ATOM 3491 N N . GLN B 1 76 ? -9.117 -37.688 -21.359 1 98.56 76 GLN B N 1
ATOM 3492 C CA . GLN B 1 76 ? -10.469 -37.469 -21.859 1 98.56 76 GLN B CA 1
ATOM 3493 C C . GLN B 1 76 ? -10.438 -36.812 -23.234 1 98.56 76 GLN B C 1
ATOM 3495 O O . GLN B 1 76 ? -10.992 -37.344 -24.188 1 98.56 76 GLN B O 1
ATOM 3500 N N . VAL B 1 77 ? -9.82 -35.656 -23.344 1 98.62 77 VAL B N 1
ATOM 3501 C CA . VAL B 1 77 ? -9.828 -34.906 -24.594 1 98.62 77 VAL B CA 1
ATOM 3502 C C . VAL B 1 77 ? -8.625 -33.969 -24.641 1 98.62 77 VAL B C 1
ATOM 3504 O O . VAL B 1 77 ? -8.023 -33.656 -23.609 1 98.62 77 VAL B O 1
ATOM 3507 N N . SER B 1 78 ? -8.242 -33.531 -25.828 1 98.31 78 SER B N 1
ATOM 3508 C CA . SER B 1 78 ? -7.246 -32.5 -26.078 1 98.31 78 SER B CA 1
ATOM 3509 C C . SER B 1 78 ? -7.777 -31.469 -27.062 1 98.31 78 SER B C 1
ATOM 3511 O O . SER B 1 78 ? -8.453 -31.797 -28.031 1 98.31 78 SER B O 1
ATOM 3513 N N . HIS B 1 79 ? -7.59 -30.203 -26.75 1 98.44 79 HIS B N 1
ATOM 3514 C CA . HIS B 1 79 ? -7.922 -29.078 -27.625 1 98.44 79 HIS B CA 1
ATOM 3515 C C . HIS B 1 79 ? -6.668 -28.297 -28.016 1 98.44 79 HIS B C 1
ATOM 3517 O O . HIS B 1 79 ? -5.773 -28.109 -27.188 1 98.44 79 HIS B O 1
ATOM 3523 N N . PRO B 1 80 ? -6.574 -27.844 -29.219 1 98 80 PRO B N 1
ATOM 3524 C CA . PRO B 1 80 ? -5.387 -27.094 -29.641 1 98 80 PRO B CA 1
ATOM 3525 C C . PRO B 1 80 ? -5.324 -25.688 -29.047 1 98 80 PRO B C 1
ATOM 3527 O O . PRO B 1 80 ? -6.363 -25.078 -28.766 1 98 80 PRO B O 1
ATOM 3530 N N . VAL B 1 81 ? -4.066 -25.25 -28.844 1 97.94 81 VAL B N 1
ATOM 3531 C CA . VAL B 1 81 ? -3.883 -23.828 -28.609 1 97.94 81 VAL B CA 1
ATOM 3532 C C . VAL B 1 81 ? -4.5 -23.016 -29.75 1 97.94 81 VAL B C 1
ATOM 3534 O O . VAL B 1 81 ? -4.492 -23.469 -30.891 1 97.94 81 VAL B O 1
ATOM 3537 N N . ALA B 1 82 ? -5.086 -21.828 -29.438 1 97.94 82 ALA B N 1
ATOM 3538 C CA . ALA B 1 82 ? -5.797 -21.062 -30.453 1 97.94 82 ALA B CA 1
ATOM 3539 C C . ALA B 1 82 ? -5.531 -19.562 -30.281 1 97.94 82 ALA B C 1
ATOM 3541 O O . ALA B 1 82 ? -4.762 -19.156 -29.422 1 97.94 82 ALA B O 1
ATOM 3542 N N . GLY B 1 83 ? -6.188 -18.766 -31.094 1 97.38 83 GLY B N 1
ATOM 3543 C CA . GLY B 1 83 ? -5.98 -17.328 -31.156 1 97.38 83 GLY B CA 1
ATOM 3544 C C . GLY B 1 83 ? -5.207 -16.891 -32.406 1 97.38 83 GLY B C 1
ATOM 3545 O O . GLY B 1 83 ? -5.797 -16.625 -33.438 1 97.38 83 GLY B O 1
ATOM 3546 N N . HIS B 1 84 ? -3.93 -16.906 -32.312 1 96.75 84 HIS B N 1
ATOM 3547 C CA . HIS B 1 84 ? -3.129 -16.625 -33.5 1 96.75 84 HIS B CA 1
ATOM 3548 C C . HIS B 1 84 ? -3.137 -17.812 -34.469 1 96.75 84 HIS B C 1
ATOM 3550 O O . HIS B 1 84 ? -3.023 -18.969 -34.031 1 96.75 84 HIS B O 1
ATOM 3556 N N . PRO B 1 85 ? -3.158 -17.562 -35.75 1 96.25 85 PRO B N 1
ATOM 3557 C CA . PRO B 1 85 ? -3.258 -18.641 -36.719 1 96.25 85 PRO B CA 1
ATOM 3558 C C . PRO B 1 85 ? -2.051 -19.578 -36.688 1 96.25 85 PRO B C 1
ATOM 3560 O O . PRO B 1 85 ? -2.166 -20.766 -37.031 1 96.25 85 PRO B O 1
ATOM 3563 N N . MET B 1 86 ? -0.958 -19.109 -36.188 1 96.94 86 MET B N 1
ATOM 3564 C CA . MET B 1 86 ? 0.269 -19.906 -36.219 1 96.94 86 MET B CA 1
ATOM 3565 C C . MET B 1 86 ? 0.516 -20.578 -34.875 1 96.94 86 MET B C 1
ATOM 3567 O O . MET B 1 86 ? 1.462 -21.344 -34.719 1 96.94 86 MET B O 1
ATOM 3571 N N . ALA B 1 87 ? -0.324 -20.375 -33.906 1 96.69 87 ALA B N 1
ATOM 3572 C CA . ALA B 1 87 ? -0.074 -20.844 -32.562 1 96.69 87 ALA B CA 1
ATOM 3573 C C . ALA B 1 87 ? -0.079 -22.375 -32.5 1 96.69 87 ALA B C 1
ATOM 3575 O O . ALA B 1 87 ? 0.742 -22.984 -31.797 1 96.69 87 ALA B O 1
ATOM 3576 N N . ALA B 1 88 ? -0.906 -23.016 -33.25 1 95.81 88 ALA B N 1
ATOM 3577 C CA . ALA B 1 88 ? -1.052 -24.469 -33.188 1 95.81 88 ALA B CA 1
ATOM 3578 C C . ALA B 1 88 ? -0.132 -25.156 -34.188 1 95.81 88 ALA B C 1
ATOM 3580 O O . ALA B 1 88 ? -0.045 -26.375 -34.219 1 95.81 88 ALA B O 1
ATOM 3581 N N . ASN B 1 89 ? 0.601 -24.344 -35 1 95.94 89 ASN B N 1
ATOM 3582 C CA . ASN B 1 89 ? 1.49 -24.906 -36 1 95.94 89 ASN B CA 1
ATOM 3583 C C . ASN B 1 89 ? 2.658 -25.656 -35.375 1 95.94 89 ASN B C 1
ATOM 3585 O O . ASN B 1 89 ? 3.336 -25.141 -34.5 1 95.94 89 ASN B O 1
ATOM 3589 N N . GLU B 1 90 ? 2.893 -26.844 -35.844 1 92.56 90 GLU B N 1
ATOM 3590 C CA . GLU B 1 90 ? 3.92 -27.719 -35.281 1 92.56 90 GLU B CA 1
ATOM 3591 C C . GLU B 1 90 ? 5.316 -27.156 -35.5 1 92.56 90 GLU B C 1
ATOM 3593 O O . GLU B 1 90 ? 6.262 -27.5 -34.812 1 92.56 90 GLU B O 1
ATOM 3598 N N . ASP B 1 91 ? 5.426 -26.234 -36.469 1 95 91 ASP B N 1
ATOM 3599 C CA . ASP B 1 91 ? 6.734 -25.703 -36.875 1 95 91 ASP B CA 1
ATOM 3600 C C . ASP B 1 91 ? 7.098 -24.484 -36.031 1 95 91 ASP B C 1
ATOM 3602 O O . ASP B 1 91 ? 8.227 -24 -36.094 1 95 91 ASP B O 1
ATOM 3606 N N . THR B 1 92 ? 6.148 -23.984 -35.25 1 96.25 92 THR B N 1
ATOM 3607 C CA . THR B 1 92 ? 6.426 -22.844 -34.375 1 96.25 92 THR B CA 1
ATOM 3608 C C . THR B 1 92 ? 6.758 -23.297 -32.969 1 96.25 92 THR B C 1
ATOM 3610 O O . THR B 1 92 ? 6.531 -24.453 -32.625 1 96.25 92 THR B O 1
ATOM 3613 N N . ASN B 1 93 ? 7.363 -22.406 -32.156 1 96.06 93 ASN B N 1
ATOM 3614 C CA . ASN B 1 93 ? 7.781 -22.781 -30.812 1 96.06 93 ASN B CA 1
ATOM 3615 C C . ASN B 1 93 ? 6.73 -22.406 -29.766 1 96.06 93 ASN B C 1
ATOM 3617 O O . ASN B 1 93 ? 7.008 -22.422 -28.562 1 96.06 93 ASN B O 1
ATOM 3621 N N . THR B 1 94 ? 5.504 -21.938 -30.25 1 96.38 94 THR B N 1
ATOM 3622 C CA . THR B 1 94 ? 4.426 -21.672 -29.312 1 96.38 94 THR B CA 1
ATOM 3623 C C . THR B 1 94 ? 4.16 -22.906 -28.438 1 96.38 94 THR B C 1
ATOM 3625 O O . THR B 1 94 ? 4.148 -24.031 -28.953 1 96.38 94 THR B O 1
ATOM 3628 N N . ARG B 1 95 ? 3.979 -22.672 -27.203 1 96.06 95 ARG B N 1
ATOM 3629 C CA . ARG B 1 95 ? 3.762 -23.781 -26.281 1 96.06 95 ARG B CA 1
ATOM 3630 C C . ARG B 1 95 ? 2.723 -23.422 -25.234 1 96.06 95 ARG B C 1
ATOM 3632 O O . ARG B 1 95 ? 2.764 -22.344 -24.656 1 96.06 95 ARG B O 1
ATOM 3639 N N . ALA B 1 96 ? 1.739 -24.391 -25.047 1 97.06 96 ALA B N 1
ATOM 3640 C CA . ALA B 1 96 ? 0.896 -24.281 -23.859 1 97.06 96 ALA B CA 1
ATOM 3641 C C . ALA B 1 96 ? 1.729 -24.359 -22.578 1 97.06 96 ALA B C 1
ATOM 3643 O O . ALA B 1 96 ? 2.436 -25.344 -22.344 1 97.06 96 ALA B O 1
ATOM 3644 N N . ILE B 1 97 ? 1.607 -23.328 -21.75 1 95.94 97 ILE B N 1
ATOM 3645 C CA . ILE B 1 97 ? 2.564 -23.266 -20.656 1 95.94 97 ILE B CA 1
ATOM 3646 C C . ILE B 1 97 ? 1.821 -23.266 -19.312 1 95.94 97 ILE B C 1
ATOM 3648 O O . ILE B 1 97 ? 2.334 -23.781 -18.312 1 95.94 97 ILE B O 1
ATOM 3652 N N . PHE B 1 98 ? 0.672 -22.641 -19.266 1 97.5 98 PHE B N 1
ATOM 3653 C CA . PHE B 1 98 ? -0.012 -22.469 -17.984 1 97.5 98 PHE B CA 1
ATOM 3654 C C . PHE B 1 98 ? -1.516 -22.656 -18.141 1 97.5 98 PHE B C 1
ATOM 3656 O O . PHE B 1 98 ? -2.098 -22.234 -19.141 1 97.5 98 PHE B O 1
ATOM 3663 N N . VAL B 1 99 ? -2.121 -23.25 -17.141 1 98.38 99 VAL B N 1
ATOM 3664 C CA . VAL B 1 99 ? -3.57 -23.422 -17.125 1 98.38 99 VAL B CA 1
ATOM 3665 C C . VAL B 1 99 ? -4.09 -23.156 -15.703 1 98.38 99 VAL B C 1
ATOM 3667 O O . VAL B 1 99 ? -3.453 -23.547 -14.719 1 98.38 99 VAL B O 1
ATOM 3670 N N . LEU B 1 100 ? -5.18 -22.422 -15.586 1 98.69 100 LEU B N 1
ATOM 3671 C CA . LEU B 1 100 ? -5.891 -22.109 -14.352 1 98.69 100 LEU B CA 1
ATOM 3672 C C . LEU B 1 100 ? -7.34 -22.578 -14.43 1 98.69 100 LEU B C 1
ATOM 3674 O O . LEU B 1 100 ? -8.039 -22.297 -15.406 1 98.69 100 LEU B O 1
ATOM 3678 N N . ALA B 1 101 ? -7.758 -23.359 -13.461 1 98.81 101 ALA B N 1
ATOM 3679 C CA . ALA B 1 101 ? -9.148 -23.797 -13.391 1 98.81 101 ALA B CA 1
ATOM 3680 C C . ALA B 1 101 ? -9.945 -22.953 -12.406 1 98.81 101 ALA B C 1
ATOM 3682 O O . ALA B 1 101 ? -9.555 -22.797 -11.25 1 98.81 101 ALA B O 1
ATOM 3683 N N . ALA B 1 102 ? -11.07 -22.406 -12.898 1 98.69 102 ALA B N 1
ATOM 3684 C CA . ALA B 1 102 ? -11.969 -21.688 -11.984 1 98.69 102 ALA B CA 1
ATOM 3685 C C . ALA B 1 102 ? -12.523 -22.641 -10.922 1 98.69 102 ALA B C 1
ATOM 3687 O O . ALA B 1 102 ? -12.75 -23.812 -11.188 1 98.69 102 ALA B O 1
ATOM 3688 N N . ARG B 1 103 ? -12.742 -22.078 -9.75 1 97.88 103 ARG B N 1
ATOM 3689 C CA . ARG B 1 103 ? -13.281 -22.844 -8.633 1 97.88 103 ARG B CA 1
ATOM 3690 C C . ARG B 1 103 ? -14.766 -22.531 -8.43 1 97.88 103 ARG B C 1
ATOM 3692 O O . ARG B 1 103 ? -15.445 -23.234 -7.668 1 97.88 103 ARG B O 1
ATOM 3699 N N . LYS B 1 104 ? -15.25 -21.562 -9.102 1 97.94 104 LYS B N 1
ATOM 3700 C CA . LYS B 1 104 ? -16.656 -21.172 -9.086 1 97.94 104 LYS B CA 1
ATOM 3701 C C . LYS B 1 104 ? -17.281 -21.297 -10.469 1 97.94 104 LYS B C 1
ATOM 3703 O O . LYS B 1 104 ? -16.578 -21.266 -11.484 1 97.94 104 LYS B O 1
ATOM 3708 N N . PRO B 1 105 ? -18.625 -21.484 -10.469 1 97.31 105 PRO B N 1
ATOM 3709 C CA . PRO B 1 105 ? -19.266 -21.562 -11.781 1 97.31 105 PRO B CA 1
ATOM 3710 C C . PRO B 1 105 ? -18.922 -20.391 -12.68 1 97.31 105 PRO B C 1
ATOM 3712 O O . PRO B 1 105 ? -18.75 -19.266 -12.203 1 97.31 105 PRO B O 1
ATOM 3715 N N . PRO B 1 106 ? -18.859 -20.656 -13.992 1 97.88 106 PRO B N 1
ATOM 3716 C CA . PRO B 1 106 ? -19.203 -21.891 -14.711 1 97.88 106 PRO B CA 1
ATOM 3717 C C . PRO B 1 106 ? -18.016 -22.844 -14.82 1 97.88 106 PRO B C 1
ATOM 3719 O O . PRO B 1 106 ? -17.969 -23.688 -15.727 1 97.88 106 PRO B O 1
ATOM 3722 N N . TYR B 1 107 ? -17.016 -22.672 -14.039 1 98.56 107 TYR B N 1
ATOM 3723 C CA . TYR B 1 107 ? -15.883 -23.562 -13.797 1 98.56 107 TYR B CA 1
ATOM 3724 C C . TYR B 1 107 ? -15.023 -23.703 -15.047 1 98.56 107 TYR B C 1
ATOM 3726 O O . TYR B 1 107 ? -14.484 -24.766 -15.328 1 98.56 107 TYR B O 1
ATOM 3734 N N . ASN B 1 108 ? -15.008 -22.562 -15.828 1 98.88 108 ASN B N 1
ATOM 3735 C CA . ASN B 1 108 ? -14.18 -22.562 -17.031 1 98.88 108 ASN B CA 1
ATOM 3736 C C . ASN B 1 108 ? -12.703 -22.766 -16.688 1 98.88 108 ASN B C 1
ATOM 3738 O O . ASN B 1 108 ? -12.312 -22.656 -15.523 1 98.88 108 ASN B O 1
ATOM 3742 N N . VAL B 1 109 ? -11.961 -23.125 -17.703 1 98.94 109 VAL B N 1
ATOM 3743 C CA . VAL B 1 109 ? -10.516 -23.312 -17.609 1 98.94 109 VAL B CA 1
ATOM 3744 C C . VAL B 1 109 ? -9.812 -22.281 -18.5 1 98.94 109 VAL B C 1
ATOM 3746 O O . VAL B 1 109 ? -10.203 -22.062 -19.641 1 98.94 109 VAL B O 1
ATOM 3749 N N . TYR B 1 110 ? -8.805 -21.656 -17.938 1 98.94 110 TYR B N 1
ATOM 3750 C CA . TYR B 1 110 ? -8.086 -20.562 -18.594 1 98.94 110 TYR B CA 1
ATOM 3751 C C . TYR B 1 110 ? -6.648 -20.969 -18.891 1 98.94 110 TYR B C 1
ATOM 3753 O O . TYR B 1 110 ? -5.895 -21.328 -17.984 1 98.94 110 TYR B O 1
ATOM 3761 N N . GLY B 1 111 ? -6.25 -20.938 -20.172 1 98.62 111 GLY B N 1
ATOM 3762 C CA . GLY B 1 111 ? -4.922 -21.359 -20.594 1 98.62 111 GLY B CA 1
ATOM 3763 C C . GLY B 1 111 ? -4.152 -20.266 -21.328 1 98.62 111 GLY B C 1
ATOM 3764 O O . GLY B 1 111 ? -4.746 -19.438 -22.016 1 98.62 111 GLY B O 1
ATOM 3765 N N . ASN B 1 112 ? -2.887 -20.281 -21.125 1 98.5 112 ASN B N 1
ATOM 3766 C CA . ASN B 1 112 ? -2.016 -19.328 -21.812 1 98.5 112 ASN B CA 1
ATOM 3767 C C . ASN B 1 112 ? -0.826 -20.031 -22.469 1 98.5 112 ASN B C 1
ATOM 3769 O O . ASN B 1 112 ? -0.182 -20.875 -21.844 1 98.5 112 ASN B O 1
ATOM 3773 N N . PRO B 1 113 ? -0.577 -19.719 -23.734 1 97.69 113 PRO B N 1
ATOM 3774 C CA . PRO B 1 113 ? 0.672 -20.156 -24.359 1 97.69 113 PRO B CA 1
ATOM 3775 C C . PRO B 1 113 ? 1.841 -19.219 -24.062 1 97.69 113 PRO B C 1
ATOM 3777 O O . PRO B 1 113 ? 1.657 -18.172 -23.422 1 97.69 113 PRO B O 1
ATOM 3780 N N . PHE B 1 114 ? 2.986 -19.625 -24.453 1 96.69 114 PHE B N 1
ATOM 3781 C CA . PHE B 1 114 ? 4.23 -18.875 -24.266 1 96.69 114 PHE B CA 1
ATOM 3782 C C . PHE B 1 114 ? 5.059 -18.906 -25.547 1 96.69 114 PHE B C 1
ATOM 3784 O O . PHE B 1 114 ? 4.758 -19.656 -26.484 1 96.69 114 PHE B O 1
ATOM 3791 N N . TYR B 1 115 ? 6.102 -18.062 -25.719 1 95.62 115 TYR B N 1
ATOM 3792 C CA . TYR B 1 115 ? 7.035 -17.891 -26.828 1 95.62 115 TYR B CA 1
ATOM 3793 C C . TYR B 1 115 ? 6.367 -17.172 -28 1 95.62 115 TYR B C 1
ATOM 3795 O O . TYR B 1 115 ? 5.695 -16.156 -27.797 1 95.62 115 TYR B O 1
ATOM 3803 N N . LYS B 1 116 ? 6.578 -17.641 -29.25 1 96.31 116 LYS B N 1
ATOM 3804 C CA . LYS B 1 116 ? 6.043 -16.922 -30.391 1 96.31 116 LYS B CA 1
ATOM 3805 C C . LYS B 1 116 ? 4.551 -17.188 -30.562 1 96.31 116 LYS B C 1
ATOM 3807 O O . LYS B 1 116 ? 4.074 -18.281 -30.266 1 96.31 116 LYS B O 1
ATOM 3812 N N . TYR B 1 117 ? 3.852 -16.172 -31.031 1 97.19 117 TYR B N 1
ATOM 3813 C CA . TYR B 1 117 ? 2.438 -16.25 -31.375 1 97.19 117 TYR B CA 1
ATOM 3814 C C . TYR B 1 117 ? 1.588 -16.531 -30.141 1 97.19 117 TYR B C 1
ATOM 3816 O O . TYR B 1 117 ? 0.582 -17.25 -30.234 1 97.19 117 TYR B O 1
ATOM 3824 N N . ALA B 1 118 ? 2.064 -16.047 -28.984 1 96.81 118 ALA B N 1
ATOM 3825 C CA . ALA B 1 118 ? 1.418 -16.312 -27.703 1 96.81 118 ALA B CA 1
ATOM 3826 C C . ALA B 1 118 ? 0.582 -15.117 -27.25 1 96.81 118 ALA B C 1
ATOM 3828 O O . ALA B 1 118 ? 0.353 -14.938 -26.047 1 96.81 118 ALA B O 1
ATOM 3829 N N . GLY B 1 119 ? 0.028 -14.32 -28.125 1 97.5 119 GLY B N 1
ATOM 3830 C CA . GLY B 1 119 ? -0.651 -13.078 -27.797 1 97.5 119 GLY B CA 1
ATOM 3831 C C . GLY B 1 119 ? -2.104 -13.273 -27.406 1 97.5 119 GLY B C 1
ATOM 3832 O O . GLY B 1 119 ? -2.854 -12.305 -27.266 1 97.5 119 GLY B O 1
ATOM 3833 N N . PHE B 1 120 ? -2.531 -14.57 -27.219 1 98.06 120 PHE B N 1
ATOM 3834 C CA . PHE B 1 120 ? -3.922 -14.844 -26.875 1 98.06 120 PHE B CA 1
ATOM 3835 C C . PHE B 1 120 ? -4.008 -15.844 -25.719 1 98.06 120 PHE B C 1
ATOM 3837 O O . PHE B 1 120 ? -3.232 -16.797 -25.672 1 98.06 120 PHE B O 1
ATOM 3844 N N . GLY B 1 121 ? -4.91 -15.578 -24.781 1 98.5 121 GLY B N 1
ATOM 3845 C CA . GLY B 1 121 ? -5.355 -16.609 -23.859 1 98.5 121 GLY B CA 1
ATOM 3846 C C . GLY B 1 121 ? -6.59 -17.344 -24.344 1 98.5 121 GLY B C 1
ATOM 3847 O O . GLY B 1 121 ? -7.34 -16.844 -25.172 1 98.5 121 GLY B O 1
ATOM 3848 N N . ASN B 1 122 ? -6.793 -18.578 -23.906 1 98.81 122 ASN B N 1
ATOM 3849 C CA . ASN B 1 122 ? -7.945 -19.391 -24.281 1 98.81 122 ASN B CA 1
ATOM 3850 C C . ASN B 1 122 ? -8.836 -19.672 -23.062 1 98.81 122 ASN B C 1
ATOM 3852 O O . ASN B 1 122 ? -8.336 -19.938 -21.969 1 98.81 122 ASN B O 1
ATOM 3856 N N . VAL B 1 123 ? -10.117 -19.562 -23.328 1 98.94 123 VAL B N 1
ATOM 3857 C CA . VAL B 1 123 ? -11.086 -19.953 -22.312 1 98.94 123 VAL B CA 1
ATOM 3858 C C . VAL B 1 123 ? -11.875 -21.172 -22.781 1 98.94 123 VAL B C 1
ATOM 3860 O O . VAL B 1 123 ? -12.477 -21.156 -23.859 1 98.94 123 VAL B O 1
ATOM 3863 N N . PHE B 1 124 ? -11.906 -22.219 -21.938 1 98.88 124 PHE B N 1
ATOM 3864 C CA . PHE B 1 124 ? -12.648 -23.422 -22.266 1 98.88 124 PHE B CA 1
ATOM 3865 C C . PHE B 1 124 ? -13.82 -23.625 -21.312 1 98.88 124 PHE B C 1
ATOM 3867 O O . PHE B 1 124 ? -13.648 -23.531 -20.094 1 98.88 124 PHE B O 1
ATOM 3874 N N . SER B 1 125 ? -14.93 -23.891 -21.844 1 98.81 125 SER B N 1
ATOM 3875 C CA . SER B 1 125 ? -16.016 -24.438 -21.031 1 98.81 125 SER B CA 1
ATOM 3876 C C . SER B 1 125 ? -15.727 -25.891 -20.656 1 98.81 125 SER B C 1
ATOM 3878 O O . SER B 1 125 ? -14.82 -26.516 -21.203 1 98.81 125 SER B O 1
ATOM 3880 N N . VAL B 1 126 ? -16.484 -26.375 -19.688 1 98.62 126 VAL B N 1
ATOM 3881 C CA . VAL B 1 126 ? -16.312 -27.75 -19.234 1 98.62 126 VAL B CA 1
ATOM 3882 C C . VAL B 1 126 ? -17.641 -28.484 -19.266 1 98.62 126 VAL B C 1
ATOM 3884 O O . VAL B 1 126 ? -18.703 -27.875 -19.078 1 98.62 126 VAL B O 1
ATOM 3887 N N . GLU B 1 127 ? -17.578 -29.75 -19.516 1 98.38 127 GLU B N 1
ATOM 3888 C CA . GLU B 1 127 ? -18.75 -30.594 -19.422 1 98.38 127 GLU B CA 1
ATOM 3889 C C . GLU B 1 127 ? -19.094 -30.922 -17.969 1 98.38 127 GLU B C 1
ATOM 3891 O O . GLU B 1 127 ? -18.328 -30.578 -17.062 1 98.38 127 GLU B O 1
ATOM 3896 N N . SER B 1 128 ? -20.219 -31.594 -17.766 1 97.44 128 SER B N 1
ATOM 3897 C CA . SER B 1 128 ? -20.672 -31.922 -16.422 1 97.44 128 SER B CA 1
ATOM 3898 C C . SER B 1 128 ? -19.703 -32.844 -15.711 1 97.44 128 SER B C 1
ATOM 3900 O O . SER B 1 128 ? -19.625 -32.875 -14.484 1 97.44 128 SER B O 1
ATOM 3902 N N . ASP B 1 129 ? -18.922 -33.625 -16.469 1 97.12 129 ASP B N 1
ATOM 3903 C CA . ASP B 1 129 ? -17.984 -34.531 -15.852 1 97.12 129 ASP B CA 1
ATOM 3904 C C . ASP B 1 129 ? -16.609 -33.906 -15.711 1 97.12 129 ASP B C 1
ATOM 3906 O O . ASP B 1 129 ? -15.633 -34.594 -15.367 1 97.12 129 ASP B O 1
ATOM 3910 N N . GLY B 1 130 ? -16.453 -32.656 -16.062 1 97.81 130 GLY B N 1
ATOM 3911 C CA . GLY B 1 130 ? -15.234 -31.906 -15.852 1 97.81 130 GLY B CA 1
ATOM 3912 C C . GLY B 1 130 ? -14.359 -31.828 -17.094 1 97.81 130 GLY B C 1
ATOM 3913 O O . GLY B 1 130 ? -13.414 -31.031 -17.141 1 97.81 130 GLY B O 1
ATOM 3914 N N . ARG B 1 131 ? -14.57 -32.688 -18.125 1 98.38 131 ARG B N 1
ATOM 3915 C CA . ARG B 1 131 ? -13.719 -32.656 -19.312 1 98.38 131 ARG B CA 1
ATOM 3916 C C . ARG B 1 131 ? -13.82 -31.344 -20.047 1 98.38 131 ARG B C 1
ATOM 3918 O O . ARG B 1 131 ? -14.883 -30.719 -20.078 1 98.38 131 ARG B O 1
ATOM 3925 N N . LEU B 1 132 ? -12.75 -30.938 -20.625 1 98.81 132 LEU B N 1
ATOM 3926 C CA . LEU B 1 132 ? -12.789 -29.75 -21.484 1 98.81 132 LEU B CA 1
ATOM 3927 C C . LEU B 1 132 ? -13.797 -29.922 -22.609 1 98.81 132 LEU B C 1
ATOM 3929 O O . LEU B 1 132 ? -13.844 -30.984 -23.25 1 98.81 132 LEU B O 1
ATOM 3933 N N . ALA B 1 133 ? -14.602 -28.906 -22.844 1 98.75 133 ALA B N 1
ATOM 3934 C CA . ALA B 1 133 ? -15.656 -29.016 -23.859 1 98.75 133 ALA B CA 1
ATOM 3935 C C . ALA B 1 133 ? -15.305 -28.219 -25.109 1 98.75 133 ALA B C 1
ATOM 3937 O O . ALA B 1 133 ? -14.977 -28.797 -26.141 1 98.75 133 ALA B O 1
ATOM 3938 N N . LYS B 1 134 ? -15.375 -26.859 -24.953 1 98.31 134 LYS B N 1
ATOM 3939 C CA . LYS B 1 134 ? -15.18 -26 -26.109 1 98.31 134 LYS B CA 1
ATOM 3940 C C . LYS B 1 134 ? -14.383 -24.75 -25.75 1 98.31 134 LYS B C 1
ATOM 3942 O O . LYS B 1 134 ? -14.555 -24.188 -24.672 1 98.31 134 LYS B O 1
ATOM 3947 N N . ASN B 1 135 ? -13.461 -24.438 -26.703 1 98.75 135 ASN B N 1
ATOM 3948 C CA . ASN B 1 135 ? -12.875 -23.109 -26.609 1 98.75 135 ASN B CA 1
ATOM 3949 C C . ASN B 1 135 ? -13.914 -22.016 -26.875 1 98.75 135 ASN B C 1
ATOM 3951 O O . ASN B 1 135 ? -14.359 -21.844 -28.016 1 98.75 135 ASN B O 1
ATOM 3955 N N . ILE B 1 136 ? -14.266 -21.25 -25.891 1 98.88 136 ILE B N 1
ATOM 3956 C CA . ILE B 1 136 ? -15.383 -20.312 -26.047 1 98.88 136 ILE B CA 1
ATOM 3957 C C . ILE B 1 136 ? -14.844 -18.906 -26.266 1 98.88 136 ILE B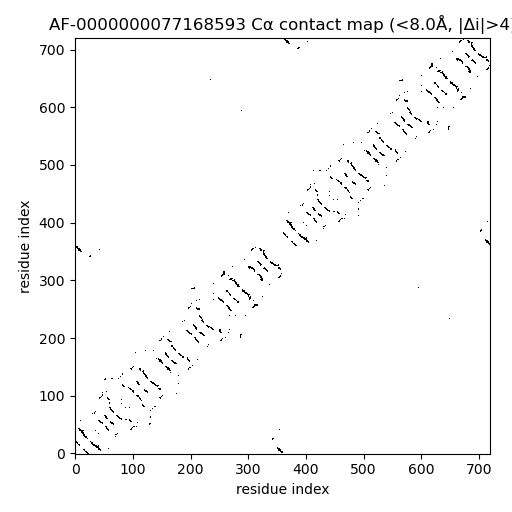 C 1
ATOM 3959 O O . ILE B 1 136 ? -15.609 -17.984 -26.578 1 98.88 136 ILE B O 1
ATOM 3963 N N . GLN B 1 137 ? -13.594 -18.672 -26.062 1 98.88 137 GLN B N 1
ATOM 3964 C CA . GLN B 1 137 ? -13.016 -17.344 -26.25 1 98.88 137 GLN B CA 1
ATOM 3965 C C . GLN B 1 137 ? -11.508 -17.406 -26.469 1 98.88 137 GLN B C 1
ATOM 3967 O O . GLN B 1 137 ? -10.812 -18.156 -25.766 1 98.88 137 GLN B O 1
ATOM 3972 N N . ASN B 1 138 ? -11.016 -16.797 -27.438 1 98.81 138 ASN B N 1
ATOM 3973 C CA . ASN B 1 138 ? -9.633 -16.359 -27.547 1 98.81 138 ASN B CA 1
ATOM 3974 C C . ASN B 1 138 ? -9.492 -14.867 -27.234 1 98.81 138 ASN B C 1
ATOM 3976 O O . ASN B 1 138 ? -9.805 -14.023 -28.078 1 98.81 138 ASN B O 1
ATOM 3980 N N . TYR B 1 139 ? -9.109 -14.547 -26.016 1 98.62 139 TYR B N 1
ATOM 3981 C CA . TYR B 1 139 ? -9.008 -13.133 -25.672 1 98.62 139 TYR B CA 1
ATOM 3982 C C . TYR B 1 139 ? -7.586 -12.617 -25.906 1 98.62 139 TYR B C 1
ATOM 3984 O O . TYR B 1 139 ? -6.617 -13.359 -25.719 1 98.62 139 TYR B O 1
ATOM 3992 N N . GLU B 1 140 ? -7.422 -11.383 -26.219 1 98 140 GLU B N 1
ATOM 3993 C CA . GLU B 1 140 ? -6.172 -10.844 -26.734 1 98 140 GLU B CA 1
ATOM 3994 C C . GLU B 1 140 ? -5.363 -10.164 -25.641 1 98 140 GLU B C 1
ATOM 3996 O O . GLU B 1 140 ? -5.926 -9.492 -24.766 1 98 140 GLU B O 1
ATOM 4001 N N . TYR B 1 141 ? -4.051 -10.359 -25.703 1 98.12 141 TYR B N 1
ATOM 4002 C CA . TYR B 1 141 ? -3.047 -9.547 -25.016 1 98.12 141 TYR B CA 1
ATOM 4003 C C . TYR B 1 141 ? -2.312 -8.648 -26.016 1 98.12 141 TYR B C 1
ATOM 4005 O O . TYR B 1 141 ? -2.941 -7.973 -26.828 1 98.12 141 TYR B O 1
ATOM 4013 N N . GLU B 1 142 ? -0.956 -8.562 -25.875 1 96.69 142 GLU B N 1
ATOM 4014 C CA . GLU B 1 142 ? -0.098 -7.945 -26.875 1 96.69 142 GLU B CA 1
ATOM 4015 C C . GLU B 1 142 ? 0.718 -8.992 -27.625 1 96.69 142 GLU B C 1
ATOM 4017 O O . GLU B 1 142 ? 0.864 -10.125 -27.172 1 96.69 142 GLU B O 1
ATOM 4022 N N . PRO B 1 143 ? 1.234 -8.641 -28.797 1 94.62 143 PRO B N 1
ATOM 4023 C CA . PRO B 1 143 ? 1.934 -9.625 -29.625 1 94.62 143 PRO B CA 1
ATOM 4024 C C . PRO B 1 143 ? 3.127 -10.258 -28.922 1 94.62 143 PRO B C 1
ATOM 4026 O O . PRO B 1 143 ? 3.434 -11.43 -29.141 1 94.62 143 PRO B O 1
ATOM 4029 N N . ASN B 1 144 ? 3.775 -9.562 -28.062 1 94.88 144 ASN B N 1
ATOM 4030 C CA . ASN B 1 144 ? 4.957 -10.094 -27.406 1 94.88 144 ASN B CA 1
ATOM 4031 C C . ASN B 1 144 ? 4.629 -10.602 -26 1 94.88 144 ASN B C 1
ATOM 4033 O O . ASN B 1 144 ? 5.508 -10.664 -25.141 1 94.88 144 ASN B O 1
ATOM 4037 N N . THR B 1 145 ? 3.469 -10.977 -25.766 1 97.44 145 THR B N 1
ATOM 4038 C CA . THR B 1 145 ? 3.018 -11.461 -24.469 1 97.44 145 THR B CA 1
ATOM 4039 C C . THR B 1 145 ? 3.539 -12.875 -24.219 1 97.44 145 THR B C 1
ATOM 4041 O O . THR B 1 145 ? 3.6 -13.695 -25.125 1 97.44 145 THR B O 1
ATOM 4044 N N . GLY B 1 146 ? 3.885 -13.117 -22.953 1 97.94 146 GLY B N 1
ATOM 4045 C CA . GLY B 1 146 ? 4.184 -14.43 -22.391 1 97.94 146 GLY B CA 1
ATOM 4046 C C . GLY B 1 146 ? 3.717 -14.594 -20.969 1 97.94 146 GLY B C 1
ATOM 4047 O O . GLY B 1 146 ? 4.477 -14.352 -20.031 1 97.94 146 GLY B O 1
ATOM 4048 N N . ILE B 1 147 ? 2.486 -15.102 -20.812 1 98.19 147 ILE B N 1
ATOM 4049 C CA . ILE B 1 147 ? 1.887 -15.289 -19.5 1 98.19 147 ILE B CA 1
ATOM 4050 C C . ILE B 1 147 ? 2.361 -16.609 -18.891 1 98.19 147 ILE B C 1
ATOM 4052 O O . ILE B 1 147 ? 2.324 -17.656 -19.562 1 98.19 147 ILE B O 1
ATOM 4056 N N . HIS B 1 148 ? 2.754 -16.562 -17.609 1 96.44 148 HIS B N 1
ATOM 4057 C CA . HIS B 1 148 ? 3.248 -17.781 -16.984 1 96.44 148 HIS B CA 1
ATOM 4058 C C . HIS B 1 148 ? 2.547 -18.047 -15.656 1 96.44 148 HIS B C 1
ATOM 4060 O O . HIS B 1 148 ? 2.73 -19.094 -15.039 1 96.44 148 HIS B O 1
ATOM 4066 N N . GLY B 1 149 ? 1.77 -17.156 -15.133 1 97.5 149 GLY B N 1
ATOM 4067 C CA . GLY B 1 149 ? 0.988 -17.312 -13.922 1 97.5 149 GLY B CA 1
ATOM 4068 C C . GLY B 1 149 ? -0.201 -16.375 -13.852 1 97.5 149 GLY B C 1
ATOM 4069 O O . GLY B 1 149 ? -0.1 -15.211 -14.234 1 97.5 149 GLY B O 1
ATOM 4070 N N . MET B 1 150 ? -1.293 -16.969 -13.375 1 98.75 150 MET B N 1
ATOM 4071 C CA . MET B 1 150 ? -2.514 -16.188 -13.172 1 98.75 150 MET B CA 1
ATOM 4072 C C . MET B 1 150 ? -3.16 -16.531 -11.836 1 98.75 150 MET B C 1
ATOM 4074 O O . MET B 1 150 ? -2.965 -17.625 -11.312 1 98.75 150 MET B O 1
ATOM 4078 N N . VAL B 1 151 ? -3.957 -15.602 -11.375 1 98.88 151 VAL B N 1
ATOM 4079 C CA . VAL B 1 151 ? -4.707 -15.867 -10.148 1 98.88 151 VAL B CA 1
ATOM 4080 C C . VAL B 1 151 ? -6.012 -15.07 -10.156 1 98.88 151 VAL B C 1
ATOM 4082 O O . VAL B 1 151 ? -6.035 -13.914 -10.586 1 98.88 151 VAL B O 1
ATOM 4085 N N . PHE B 1 152 ? -7.109 -15.727 -9.789 1 98.88 152 PHE B N 1
ATOM 4086 C CA . PHE B 1 152 ? -8.367 -15.023 -9.57 1 98.88 152 PHE B CA 1
ATOM 4087 C C . PHE B 1 152 ? -8.391 -14.375 -8.188 1 98.88 152 PHE B C 1
ATOM 4089 O O . PHE B 1 152 ? -7.781 -14.891 -7.246 1 98.88 152 PHE B O 1
ATOM 4096 N N . ASP B 1 153 ? -9.086 -13.266 -8.102 1 98.75 153 ASP B N 1
ATOM 4097 C CA . ASP B 1 153 ? -9.445 -12.797 -6.766 1 98.75 153 ASP B CA 1
ATOM 4098 C C . ASP B 1 153 ? -10.383 -13.781 -6.074 1 98.75 153 ASP B C 1
ATOM 4100 O O . ASP B 1 153 ? -10.938 -14.68 -6.715 1 98.75 153 ASP B O 1
ATOM 4104 N N . PRO B 1 154 ? -10.617 -13.633 -4.797 1 98.12 154 PRO B N 1
ATOM 4105 C CA . PRO B 1 154 ? -11.359 -14.641 -4.039 1 98.12 154 PRO B CA 1
ATOM 4106 C C . PRO B 1 154 ? -12.773 -14.859 -4.578 1 98.12 154 PRO B C 1
ATOM 4108 O O . PRO B 1 154 ? -13.32 -15.961 -4.457 1 98.12 154 PRO B O 1
ATOM 4111 N N . THR B 1 155 ? -13.383 -13.883 -5.223 1 98.38 155 THR B N 1
ATOM 4112 C CA . THR B 1 155 ? -14.734 -14.008 -5.75 1 98.38 155 THR B CA 1
ATOM 4113 C C . THR B 1 155 ? -14.703 -14.516 -7.191 1 98.38 155 THR B C 1
ATOM 4115 O O . THR B 1 155 ? -15.758 -14.766 -7.785 1 98.38 155 THR B O 1
ATOM 4118 N N . GLU B 1 156 ? -13.492 -14.602 -7.742 1 98.62 156 GLU B N 1
ATOM 4119 C CA . GLU B 1 156 ? -13.242 -14.961 -9.133 1 98.62 156 GLU B CA 1
ATOM 4120 C C . GLU B 1 156 ? -13.938 -13.992 -10.086 1 98.62 156 GLU B C 1
ATOM 4122 O O . GLU B 1 156 ? -14.516 -14.414 -11.094 1 98.62 156 GLU B O 1
ATOM 4127 N N . THR B 1 157 ? -13.945 -12.766 -9.688 1 98.81 157 THR B N 1
ATOM 4128 C CA . THR B 1 157 ? -14.492 -11.695 -10.516 1 98.81 157 THR B CA 1
ATOM 4129 C C . THR B 1 157 ? -13.406 -11.062 -11.383 1 98.81 157 THR B C 1
ATOM 4131 O O . THR B 1 157 ? -13.672 -10.664 -12.523 1 98.81 157 THR B O 1
ATOM 4134 N N . TYR B 1 158 ? -12.25 -10.969 -10.859 1 98.94 158 TYR B N 1
ATOM 4135 C CA . TYR B 1 158 ? -11.117 -10.398 -11.57 1 98.94 158 TYR B CA 1
ATOM 4136 C C . TYR B 1 158 ? -9.969 -11.398 -11.664 1 98.94 158 TYR B C 1
ATOM 4138 O O . TYR B 1 158 ? -9.703 -12.141 -10.711 1 98.94 158 TYR B O 1
ATOM 4146 N N . LEU B 1 159 ? -9.297 -11.438 -12.82 1 98.94 159 LEU B N 1
ATOM 4147 C CA . LEU B 1 159 ? -8.156 -12.297 -13.109 1 98.94 159 LEU B CA 1
ATOM 4148 C C . LEU B 1 159 ? -6.887 -11.477 -13.305 1 98.94 159 LEU B C 1
ATOM 4150 O O . LEU B 1 159 ? -6.871 -10.539 -14.109 1 98.94 159 LEU B O 1
ATOM 4154 N N . TYR B 1 160 ? -5.875 -11.766 -12.516 1 98.94 160 TYR B N 1
ATOM 4155 C CA . TYR B 1 160 ? -4.578 -11.117 -12.641 1 98.94 160 TYR B CA 1
ATOM 4156 C C . TYR B 1 160 ? -3.561 -12.047 -13.281 1 98.94 160 TYR B C 1
ATOM 4158 O O . TYR B 1 160 ? -3.459 -13.219 -12.906 1 98.94 160 TYR B O 1
ATOM 4166 N N . SER B 1 161 ? -2.785 -11.547 -14.281 1 98.94 161 SER B N 1
ATOM 4167 C CA . SER B 1 161 ? -1.858 -12.383 -15.039 1 98.94 161 SER B CA 1
ATOM 4168 C C . SER B 1 161 ? -0.469 -11.758 -15.086 1 98.94 161 SER B C 1
ATOM 4170 O O . SER B 1 161 ? -0.325 -10.578 -15.414 1 98.94 161 SER B O 1
ATOM 4172 N N . ALA B 1 162 ? 0.504 -12.516 -14.758 1 98.88 162 ALA B N 1
ATOM 4173 C CA . ALA B 1 162 ? 1.898 -12.094 -14.875 1 98.88 162 ALA B CA 1
ATOM 4174 C C . ALA B 1 162 ? 2.436 -12.344 -16.281 1 98.88 162 ALA B C 1
ATOM 4176 O O . ALA B 1 162 ? 2.508 -13.492 -16.719 1 98.88 162 ALA B O 1
ATOM 4177 N N . ASP B 1 163 ? 2.828 -11.328 -16.969 1 98.81 163 ASP B N 1
ATOM 4178 C CA . ASP B 1 163 ? 3.385 -11.414 -18.312 1 98.81 163 ASP B CA 1
ATOM 4179 C C . ASP B 1 163 ? 4.902 -11.258 -18.281 1 98.81 163 ASP B C 1
ATOM 4181 O O . ASP B 1 163 ? 5.418 -10.141 -18.25 1 98.81 163 ASP B O 1
ATOM 4185 N N . LEU B 1 164 ? 5.535 -12.352 -18.422 1 98.56 164 LEU B N 1
ATOM 4186 C CA . LEU B 1 164 ? 6.992 -12.391 -18.344 1 98.56 164 LEU B CA 1
ATOM 4187 C C . LEU B 1 164 ? 7.625 -11.625 -19.5 1 98.56 164 LEU B C 1
ATOM 4189 O O . LEU B 1 164 ? 8.477 -10.758 -19.281 1 98.56 164 LEU B O 1
ATOM 4193 N N . GLN B 1 165 ? 7.195 -11.844 -20.609 1 98.19 165 GLN B N 1
ATOM 4194 C CA . GLN B 1 165 ? 7.859 -11.312 -21.797 1 98.19 165 GLN B CA 1
ATOM 4195 C C . GLN B 1 165 ? 7.562 -9.828 -21.969 1 98.19 165 GLN B C 1
ATOM 4197 O O . GLN B 1 165 ? 8.469 -9.031 -22.234 1 98.19 165 GLN B O 1
ATOM 4202 N N . ALA B 1 166 ? 6.281 -9.461 -21.781 1 98.31 166 ALA B N 1
ATOM 4203 C CA . ALA B 1 166 ? 5.906 -8.062 -21.984 1 98.31 166 ALA B CA 1
ATOM 4204 C C . ALA B 1 166 ? 6.238 -7.227 -20.734 1 98.31 166 ALA B C 1
ATOM 4206 O O . ALA B 1 166 ? 6.137 -6 -20.766 1 98.31 166 ALA B O 1
ATOM 4207 N N . ASN B 1 167 ? 6.629 -7.852 -19.672 1 98.69 167 ASN B N 1
ATOM 4208 C CA . ASN B 1 167 ? 6.992 -7.191 -18.422 1 98.69 167 ASN B CA 1
ATOM 4209 C C . ASN B 1 167 ? 5.824 -6.387 -17.859 1 98.69 167 ASN B C 1
ATOM 4211 O O . ASN B 1 167 ? 5.969 -5.203 -17.562 1 98.69 167 ASN B O 1
ATOM 4215 N N . LYS B 1 168 ? 4.664 -7.117 -17.734 1 98.69 168 LYS B N 1
ATOM 4216 C CA . LYS B 1 168 ? 3.426 -6.457 -17.312 1 98.69 168 LYS B CA 1
ATOM 4217 C C . LYS B 1 168 ? 2.604 -7.363 -16.406 1 98.69 168 LYS B C 1
ATOM 4219 O O . LYS B 1 168 ? 2.861 -8.562 -16.312 1 98.69 168 LYS B O 1
ATOM 4224 N N . ILE B 1 169 ? 1.635 -6.777 -15.766 1 98.88 169 ILE B N 1
ATOM 4225 C CA . ILE B 1 169 ? 0.566 -7.473 -15.055 1 98.88 169 ILE B CA 1
ATOM 4226 C C . ILE B 1 169 ? -0.786 -7.082 -15.648 1 98.88 169 ILE B C 1
ATOM 4228 O O . ILE B 1 169 ? -1.146 -5.906 -15.672 1 98.88 169 ILE B O 1
ATOM 4232 N N . TRP B 1 170 ? -1.56 -8.055 -16.078 1 98.88 170 TRP B N 1
ATOM 4233 C CA . TRP B 1 170 ? -2.859 -7.816 -16.703 1 98.88 170 TRP B CA 1
ATOM 4234 C C . TRP B 1 170 ? -3.986 -8.023 -15.695 1 98.88 170 TRP B C 1
ATOM 4236 O O . TRP B 1 170 ? -3.883 -8.875 -14.805 1 98.88 170 TRP B O 1
ATOM 4246 N N . THR B 1 171 ? -5.02 -7.207 -15.859 1 98.94 171 THR B N 1
ATOM 4247 C CA . THR B 1 171 ? -6.266 -7.391 -15.125 1 98.94 171 THR B CA 1
ATOM 4248 C C . THR B 1 171 ? -7.438 -7.578 -16.094 1 98.94 171 THR B C 1
ATOM 4250 O O . THR B 1 171 ? -7.66 -6.746 -16.969 1 98.94 171 THR B O 1
ATOM 4253 N N . HIS B 1 172 ? -8.156 -8.672 -15.93 1 98.94 172 HIS B N 1
ATOM 4254 C CA . HIS B 1 172 ? -9.359 -8.938 -16.703 1 98.94 172 HIS B CA 1
ATOM 4255 C C . HIS B 1 172 ? -10.578 -9.117 -15.805 1 98.94 172 HIS B C 1
ATOM 4257 O O . HIS B 1 172 ? -10.438 -9.508 -14.641 1 98.94 172 HIS B O 1
ATOM 4263 N N . LEU B 1 173 ? -11.711 -8.812 -16.312 1 98.88 173 LEU B N 1
ATOM 4264 C CA . LEU B 1 173 ? -13 -9.047 -15.68 1 98.88 173 LEU B CA 1
ATOM 4265 C C . LEU B 1 173 ? -13.672 -10.289 -16.25 1 98.88 173 LEU B C 1
ATOM 4267 O O . LEU B 1 173 ? -13.734 -10.469 -17.469 1 98.88 173 LEU B O 1
ATOM 4271 N N . LYS B 1 174 ? -14.117 -11.164 -15.367 1 98.88 174 LYS B N 1
ATOM 4272 C CA . LYS B 1 174 ? -14.805 -12.391 -15.758 1 98.88 174 LYS B CA 1
ATOM 4273 C C . LYS B 1 174 ? -16.312 -12.18 -15.805 1 98.88 174 LYS B C 1
ATOM 4275 O O . LYS B 1 174 ? -16.906 -11.719 -14.82 1 98.88 174 LYS B O 1
ATOM 4280 N N . ASP B 1 175 ? -16.922 -12.477 -16.906 1 98.69 175 ASP B N 1
ATOM 4281 C CA . ASP B 1 175 ? -18.375 -12.523 -16.969 1 98.69 175 ASP B CA 1
ATOM 4282 C C . ASP B 1 175 ? -18.938 -13.656 -16.094 1 98.69 175 ASP B C 1
ATOM 4284 O O . ASP B 1 175 ? -18.594 -14.82 -16.297 1 98.69 175 ASP B O 1
ATOM 4288 N N . PRO B 1 176 ? -19.781 -13.391 -15.188 1 97.31 176 PRO B N 1
ATOM 4289 C CA . PRO B 1 176 ? -20.219 -14.414 -14.242 1 97.31 176 PRO B CA 1
ATOM 4290 C C . PRO B 1 176 ? -21.078 -15.5 -14.891 1 97.31 176 PRO B C 1
ATOM 4292 O O . PRO B 1 176 ? -21.188 -16.609 -14.352 1 97.31 176 PRO B O 1
ATOM 4295 N N . LYS B 1 177 ? -21.688 -15.266 -16.016 1 97.75 177 LYS B N 1
ATOM 4296 C CA . LYS B 1 177 ? -22.562 -16.234 -16.672 1 97.75 177 LYS B CA 1
ATOM 4297 C C . LYS B 1 177 ? -21.781 -17.094 -17.656 1 97.75 177 LYS B C 1
ATOM 4299 O O . LYS B 1 177 ? -21.891 -18.328 -17.625 1 97.75 177 LYS B O 1
ATOM 4304 N N . THR B 1 178 ? -20.938 -16.422 -18.422 1 98.44 178 THR B N 1
ATOM 4305 C CA . THR B 1 178 ? -20.281 -17.141 -19.516 1 98.44 178 THR B CA 1
ATOM 4306 C C . THR B 1 178 ? -18.859 -17.547 -19.109 1 98.44 178 THR B C 1
ATOM 4308 O O . THR B 1 178 ? -18.297 -18.484 -19.688 1 98.44 178 THR B O 1
ATOM 4311 N N . GLY B 1 179 ? -18.25 -16.812 -18.203 1 98.69 179 GLY B N 1
ATOM 4312 C CA . GLY B 1 179 ? -16.859 -17.031 -17.812 1 98.69 179 GLY B CA 1
ATOM 4313 C C . GLY B 1 179 ? -15.867 -16.359 -18.766 1 98.69 179 GLY B C 1
ATOM 4314 O O . GLY B 1 179 ? -14.656 -16.469 -18.562 1 98.69 179 GLY B O 1
ATOM 4315 N N . GLU B 1 180 ? -16.328 -15.633 -19.75 1 98.88 180 GLU B N 1
ATOM 4316 C CA . GLU B 1 180 ? -15.469 -14.93 -20.688 1 98.88 180 GLU B CA 1
ATOM 4317 C C . GLU B 1 180 ? -14.789 -13.734 -20.031 1 98.88 180 GLU B C 1
ATOM 4319 O O . GLU B 1 180 ? -15.289 -13.203 -19.031 1 98.88 180 GLU B O 1
ATOM 4324 N N . LEU B 1 181 ? -13.672 -13.352 -20.625 1 98.88 181 LEU B N 1
ATOM 4325 C CA . LEU B 1 181 ? -12.867 -12.297 -20 1 98.88 181 LEU B CA 1
ATOM 4326 C C . LEU B 1 181 ? -12.914 -11.023 -20.844 1 98.88 181 LEU B C 1
ATOM 4328 O O . LEU B 1 181 ? -12.898 -11.078 -22.062 1 98.88 181 LEU B O 1
ATOM 4332 N N . SER B 1 182 ? -12.953 -9.922 -20.188 1 98.88 182 SER B N 1
ATOM 4333 C CA . SER B 1 182 ? -12.781 -8.609 -20.797 1 98.88 182 SER B CA 1
ATOM 4334 C C . SER B 1 182 ? -11.648 -7.832 -20.141 1 98.88 182 SER B C 1
ATOM 4336 O O . SER B 1 182 ? -11.484 -7.891 -18.906 1 98.88 182 SER B O 1
ATOM 4338 N N . LEU B 1 183 ? -10.898 -7.113 -20.906 1 98.75 183 LEU B N 1
ATOM 4339 C CA . LEU B 1 183 ? -9.742 -6.383 -20.406 1 98.75 183 LEU B CA 1
ATOM 4340 C C . LEU B 1 183 ? -10.18 -5.219 -19.516 1 98.75 183 LEU B C 1
ATOM 4342 O O . LEU B 1 183 ? -11.062 -4.445 -19.891 1 98.75 183 LEU B O 1
ATOM 4346 N N . VAL B 1 184 ? -9.57 -5.066 -18.375 1 98.69 184 VAL B N 1
ATOM 4347 C CA . VAL B 1 184 ? -9.781 -3.949 -17.453 1 98.69 184 VAL B CA 1
ATOM 4348 C C . VAL B 1 184 ? -8.562 -3.033 -17.469 1 98.69 184 VAL B C 1
ATOM 4350 O O . VAL B 1 184 ? -8.695 -1.809 -17.547 1 98.69 184 VAL B O 1
ATOM 4353 N N . ASP B 1 185 ? -7.406 -3.658 -17.375 1 98.44 185 ASP B N 1
ATOM 4354 C CA . ASP B 1 185 ? -6.195 -2.857 -17.234 1 98.44 185 ASP B CA 1
ATOM 4355 C C . ASP B 1 185 ? -4.953 -3.674 -17.594 1 98.44 185 ASP B C 1
ATOM 4357 O O . ASP B 1 185 ? -5.023 -4.898 -17.703 1 98.44 185 ASP B O 1
ATOM 4361 N N . CYS B 1 186 ? -3.863 -3.014 -17.844 1 98.19 186 CYS B N 1
ATOM 4362 C CA . CYS B 1 186 ? -2.533 -3.568 -18.078 1 98.19 186 CYS B CA 1
ATOM 4363 C C . CYS B 1 186 ? -1.462 -2.68 -17.453 1 98.19 186 CYS B C 1
ATOM 4365 O O . CYS B 1 186 ? -1.244 -1.554 -17.891 1 98.19 186 CYS B O 1
ATOM 4367 N N . LEU B 1 187 ? -0.771 -3.133 -16.484 1 98.38 187 LEU B N 1
ATOM 4368 C CA . LEU B 1 187 ? 0.17 -2.354 -15.68 1 98.38 187 LEU B CA 1
ATOM 4369 C C . LEU B 1 187 ? 1.607 -2.762 -15.992 1 98.38 187 LEU B C 1
ATOM 4371 O O . LEU B 1 187 ? 1.935 -3.951 -15.984 1 98.38 187 LEU B O 1
ATOM 4375 N N . GLU B 1 188 ? 2.518 -1.806 -16.25 1 98.38 188 GLU B N 1
ATOM 4376 C CA . GLU B 1 188 ? 3.939 -2.1 -16.406 1 98.38 188 GLU B CA 1
ATOM 4377 C C . GLU B 1 188 ? 4.551 -2.574 -15.086 1 98.38 188 GLU B C 1
ATOM 4379 O O . GLU B 1 188 ? 4.195 -2.078 -14.016 1 98.38 188 GLU B O 1
ATOM 4384 N N . ALA B 1 189 ? 5.441 -3.533 -15.172 1 98.56 189 ALA B N 1
ATOM 4385 C CA . ALA B 1 189 ? 6.215 -3.879 -13.977 1 98.56 189 ALA B CA 1
ATOM 4386 C C . ALA B 1 189 ? 7.055 -2.693 -13.508 1 98.56 189 ALA B C 1
ATOM 4388 O O . ALA B 1 189 ? 7.336 -1.777 -14.281 1 98.56 189 ALA B O 1
ATOM 4389 N N . PRO B 1 190 ? 7.418 -2.619 -12.25 1 97.88 190 PRO B N 1
ATOM 4390 C CA . PRO B 1 190 ? 8.094 -1.453 -11.688 1 97.88 190 PRO B CA 1
ATOM 4391 C C . PRO B 1 190 ? 9.453 -1.185 -12.336 1 97.88 190 PRO B C 1
ATOM 4393 O O . PRO B 1 190 ? 9.891 -0.033 -12.398 1 97.88 190 PRO B O 1
ATOM 4396 N N . ASP B 1 191 ? 10.148 -2.191 -12.789 1 98.12 191 ASP B N 1
ATOM 4397 C CA . ASP B 1 191 ? 11.477 -2.072 -13.375 1 98.12 191 ASP B CA 1
ATOM 4398 C C . ASP B 1 191 ? 11.555 -2.797 -14.719 1 98.12 191 ASP B C 1
ATOM 4400 O O . ASP B 1 191 ? 11.008 -3.889 -14.875 1 98.12 191 ASP B O 1
ATOM 4404 N N . PRO B 1 192 ? 12.289 -2.258 -15.641 1 97.94 192 PRO B N 1
ATOM 4405 C CA . PRO B 1 192 ? 12.414 -2.926 -16.938 1 97.94 192 PRO B CA 1
ATOM 4406 C C . PRO B 1 192 ? 13.039 -4.316 -16.828 1 97.94 192 PRO B C 1
ATOM 4408 O O . PRO B 1 192 ? 12.828 -5.16 -17.703 1 97.94 192 PRO B O 1
ATOM 4411 N N . GLY B 1 193 ? 13.758 -4.633 -15.781 1 98 193 GLY B N 1
ATOM 4412 C CA . GLY B 1 193 ? 14.406 -5.918 -15.602 1 98 193 GLY B CA 1
ATOM 4413 C C . GLY B 1 193 ? 13.602 -6.887 -14.75 1 98 193 GLY B C 1
ATOM 4414 O O . GLY B 1 193 ? 14.086 -7.961 -14.391 1 98 193 GLY B O 1
ATOM 4415 N N . ASP B 1 194 ? 12.43 -6.594 -14.383 1 98.5 194 ASP B N 1
ATOM 4416 C CA . ASP B 1 194 ? 11.633 -7.41 -13.477 1 98.5 194 ASP B CA 1
ATOM 4417 C C . ASP B 1 194 ? 11.117 -8.664 -14.18 1 98.5 194 ASP B C 1
ATOM 4419 O O . ASP B 1 194 ? 11.523 -9.781 -13.836 1 98.5 194 ASP B O 1
ATOM 4423 N N . HIS B 1 195 ? 10.258 -8.539 -15.188 1 98.69 195 HIS B N 1
ATOM 4424 C CA . HIS B 1 195 ? 9.672 -9.648 -15.938 1 98.69 195 HIS B CA 1
ATOM 4425 C C . HIS B 1 195 ? 8.891 -10.578 -15.016 1 98.69 195 HIS B C 1
ATOM 4427 O O . HIS B 1 195 ? 9.328 -11.703 -14.75 1 98.69 195 HIS B O 1
ATOM 4433 N N . PRO B 1 196 ? 7.668 -10.141 -14.664 1 98.88 196 PRO B N 1
ATOM 4434 C CA . PRO B 1 196 ? 6.863 -10.953 -13.75 1 98.88 196 PRO B CA 1
ATOM 4435 C C . PRO B 1 196 ? 6.504 -12.32 -14.328 1 98.88 196 PRO B C 1
ATOM 4437 O O . PRO B 1 196 ? 5.93 -12.398 -15.414 1 98.88 196 PRO B O 1
ATOM 4440 N N . ARG B 1 197 ? 6.801 -13.344 -13.578 1 98.75 197 ARG B N 1
ATOM 4441 C CA . ARG B 1 197 ? 6.5 -14.711 -14.008 1 98.75 197 ARG B CA 1
ATOM 4442 C C . ARG B 1 197 ? 5.242 -15.234 -13.328 1 98.75 197 ARG B C 1
ATOM 4444 O O . ARG B 1 197 ? 4.488 -16.016 -13.922 1 98.75 197 ARG B O 1
ATOM 4451 N N . TRP B 1 198 ? 5.094 -14.891 -12.07 1 98.75 198 TRP B N 1
ATOM 4452 C CA . TRP B 1 198 ? 4.043 -15.492 -11.258 1 98.75 198 TRP B CA 1
ATOM 4453 C C . TRP B 1 198 ? 3.338 -14.445 -10.406 1 98.75 198 TRP B C 1
ATOM 4455 O O . TRP B 1 198 ? 3.945 -13.445 -10.016 1 98.75 198 TRP B O 1
ATOM 4465 N N . VAL B 1 199 ? 2.035 -14.703 -10.172 1 98.88 199 VAL B N 1
ATOM 4466 C CA . VAL B 1 199 ? 1.274 -13.867 -9.25 1 98.88 199 VAL B CA 1
ATOM 4467 C C . VAL B 1 199 ? 0.482 -14.75 -8.289 1 98.88 199 VAL B C 1
ATOM 4469 O O . VAL B 1 199 ? 0.038 -15.836 -8.656 1 98.88 199 VAL B O 1
ATOM 4472 N N . GLU B 1 200 ? 0.396 -14.305 -7.121 1 98.88 200 GLU B N 1
ATOM 4473 C CA . GLU B 1 200 ? -0.421 -14.891 -6.062 1 98.88 200 GLU B CA 1
ATOM 4474 C C . GLU B 1 200 ? -1.188 -13.82 -5.301 1 98.88 200 GLU B C 1
ATOM 4476 O O . GLU B 1 200 ? -0.717 -12.688 -5.168 1 98.88 200 GLU B O 1
ATOM 4481 N N . MET B 1 201 ? -2.391 -14.133 -4.91 1 98.81 201 MET B N 1
ATOM 4482 C CA . MET B 1 201 ? -3.213 -13.164 -4.188 1 98.81 201 MET B CA 1
ATOM 4483 C C . MET B 1 201 ? -3.533 -13.664 -2.783 1 98.81 201 MET B C 1
ATOM 4485 O O . MET B 1 201 ? -3.811 -14.852 -2.59 1 98.81 201 MET B O 1
ATOM 4489 N N . HIS B 1 202 ? -3.434 -12.797 -1.869 1 98.94 202 HIS B N 1
ATOM 4490 C CA . HIS B 1 202 ? -3.873 -13.117 -0.516 1 98.94 202 HIS B CA 1
ATOM 4491 C C . HIS B 1 202 ? -5.359 -13.453 -0.484 1 98.94 202 HIS B C 1
ATOM 4493 O O . HIS B 1 202 ? -6.152 -12.852 -1.215 1 98.94 202 HIS B O 1
ATOM 4499 N N . PRO B 1 203 ? -5.797 -14.352 0.435 1 98.44 203 PRO B N 1
ATOM 4500 C CA . PRO B 1 203 ? -7.207 -14.75 0.477 1 98.44 203 PRO B CA 1
ATOM 4501 C C . PRO B 1 203 ? -8.141 -13.578 0.785 1 98.44 203 PRO B C 1
ATOM 4503 O O . PRO B 1 203 ? -9.336 -13.648 0.499 1 98.44 203 PRO B O 1
ATOM 4506 N N . SER B 1 204 ? -7.645 -12.5 1.376 1 98.62 204 SER B N 1
ATOM 4507 C CA . SER B 1 204 ? -8.469 -11.328 1.647 1 98.62 204 SER B CA 1
ATOM 4508 C C . SER B 1 204 ? -8.844 -10.609 0.357 1 98.62 204 SER B C 1
ATOM 4510 O O . SER B 1 204 ? -9.773 -9.789 0.344 1 98.62 204 SER B O 1
ATOM 4512 N N . GLY B 1 205 ? -8.117 -10.844 -0.65 1 98.81 205 GLY B N 1
ATOM 4513 C CA . GLY B 1 205 ? -8.328 -10.164 -1.919 1 98.81 205 GLY B CA 1
ATOM 4514 C C . GLY B 1 205 ? -7.703 -8.781 -1.961 1 98.81 205 GLY B C 1
ATOM 4515 O O . GLY B 1 205 ? -7.879 -8.047 -2.936 1 98.81 205 GLY B O 1
ATOM 4516 N N . LYS B 1 206 ? -6.922 -8.414 -0.957 1 98.88 206 LYS B N 1
ATOM 4517 C CA . LYS B 1 206 ? -6.488 -7.027 -0.829 1 98.88 206 LYS B CA 1
ATOM 4518 C C . LYS B 1 206 ? -5.055 -6.855 -1.323 1 98.88 206 LYS B C 1
ATOM 4520 O O . LYS B 1 206 ? -4.637 -5.746 -1.657 1 98.88 206 LYS B O 1
ATOM 4525 N N . TYR B 1 207 ? -4.273 -7.91 -1.333 1 98.94 207 TYR B N 1
ATOM 4526 C CA . TYR B 1 207 ? -2.875 -7.82 -1.734 1 98.94 207 TYR B CA 1
ATOM 4527 C C . TYR B 1 207 ? -2.555 -8.836 -2.822 1 98.94 207 TYR B C 1
ATOM 4529 O O . TYR B 1 207 ? -3.039 -9.969 -2.783 1 98.94 207 TYR B O 1
ATOM 4537 N N . LEU B 1 208 ? -1.806 -8.445 -3.768 1 98.94 208 LEU B N 1
ATOM 4538 C CA . LEU B 1 208 ? -1.259 -9.242 -4.855 1 98.94 208 LEU B CA 1
ATOM 4539 C C . LEU B 1 208 ? 0.264 -9.273 -4.797 1 98.94 208 LEU B C 1
ATOM 4541 O O . LEU B 1 208 ? 0.902 -8.25 -4.551 1 98.94 208 LEU B O 1
ATOM 4545 N N . TYR B 1 209 ? 0.816 -10.453 -4.906 1 99 209 TYR B N 1
ATOM 4546 C CA . TYR B 1 209 ? 2.26 -10.664 -4.93 1 99 209 TYR B CA 1
ATOM 4547 C C . TYR B 1 209 ? 2.729 -11.07 -6.32 1 99 209 TYR B C 1
ATOM 4549 O O . TYR B 1 209 ? 2.242 -12.047 -6.887 1 99 209 TYR B O 1
ATOM 4557 N N . ALA B 1 210 ? 3.621 -10.328 -6.887 1 98.94 210 ALA B N 1
ATOM 4558 C CA . ALA B 1 210 ? 4.176 -10.656 -8.195 1 98.94 210 ALA B CA 1
ATOM 4559 C C . ALA B 1 210 ? 5.633 -11.102 -8.078 1 98.94 210 ALA B C 1
ATOM 4561 O O . ALA B 1 210 ? 6.48 -10.344 -7.594 1 98.94 210 ALA B O 1
ATOM 4562 N N . LEU B 1 211 ? 5.895 -12.297 -8.453 1 98.94 211 LEU B N 1
ATOM 4563 C CA . LEU B 1 211 ? 7.258 -12.812 -8.477 1 98.94 211 LEU B CA 1
ATOM 4564 C C . LEU B 1 211 ? 7.938 -12.492 -9.805 1 98.94 211 LEU B C 1
ATOM 4566 O O . LEU B 1 211 ? 7.434 -12.867 -10.867 1 98.94 211 LEU B O 1
ATOM 4570 N N . MET B 1 212 ? 9.047 -11.797 -9.695 1 98.88 212 MET B N 1
ATOM 4571 C CA . MET B 1 212 ? 9.812 -11.383 -10.867 1 98.88 212 MET B CA 1
ATOM 4572 C C . MET B 1 212 ? 10.883 -12.414 -11.219 1 98.88 212 MET B C 1
ATOM 4574 O O . MET B 1 212 ? 11.781 -12.672 -10.422 1 98.88 212 MET B O 1
ATOM 4578 N N . GLU B 1 213 ? 10.758 -12.953 -12.422 1 98.44 213 GLU B N 1
ATOM 4579 C CA . GLU B 1 213 ? 11.703 -14 -12.812 1 98.44 213 GLU B CA 1
ATOM 4580 C C . GLU B 1 213 ? 13.109 -13.43 -12.977 1 98.44 213 GLU B C 1
ATOM 4582 O O . GLU B 1 213 ? 14.062 -13.898 -12.344 1 98.44 213 GLU B O 1
ATOM 4587 N N . ALA B 1 214 ? 13.227 -12.406 -13.836 1 97.5 214 ALA B N 1
ATOM 4588 C CA . ALA B 1 214 ? 14.547 -11.852 -14.148 1 97.5 214 ALA B CA 1
ATOM 4589 C C . ALA B 1 214 ? 15.07 -10.992 -13 1 97.5 214 ALA B C 1
ATOM 4591 O O . ALA B 1 214 ? 16.266 -11.031 -12.68 1 97.5 214 ALA B O 1
ATOM 4592 N N . GLY B 1 215 ? 14.211 -10.312 -12.336 1 96.94 215 GLY B N 1
ATOM 4593 C CA . GLY B 1 215 ? 14.602 -9.43 -11.25 1 96.94 215 GLY B CA 1
ATOM 4594 C C . GLY B 1 215 ? 14.914 -10.164 -9.961 1 96.94 215 GLY B C 1
ATOM 4595 O O . GLY B 1 215 ? 15.531 -9.602 -9.055 1 96.94 215 GLY B O 1
ATOM 4596 N N . ASN B 1 216 ? 14.453 -11.383 -9.852 1 97.94 216 ASN B N 1
ATOM 4597 C CA . ASN B 1 216 ? 14.641 -12.219 -8.68 1 97.94 216 ASN B CA 1
ATOM 4598 C C . ASN B 1 216 ? 14.188 -11.508 -7.402 1 97.94 216 ASN B C 1
ATOM 4600 O O . ASN B 1 216 ? 14.922 -11.484 -6.414 1 97.94 216 ASN B O 1
ATOM 4604 N N . ARG B 1 217 ? 13.094 -10.961 -7.414 1 98.62 217 ARG B N 1
ATOM 4605 C CA . ARG B 1 217 ? 12.484 -10.297 -6.27 1 98.62 217 ARG B CA 1
ATOM 4606 C C . ARG B 1 217 ? 10.969 -10.477 -6.281 1 98.62 217 ARG B C 1
ATOM 4608 O O . ARG B 1 217 ? 10.391 -10.852 -7.301 1 98.62 217 ARG B O 1
ATOM 4615 N N . LEU B 1 218 ? 10.422 -10.344 -5.152 1 98.94 218 LEU B N 1
ATOM 4616 C CA . LEU B 1 218 ? 8.977 -10.328 -4.977 1 98.94 218 LEU B CA 1
ATOM 4617 C C . LEU B 1 218 ? 8.461 -8.906 -4.812 1 98.94 218 LEU B C 1
ATOM 4619 O O . LEU B 1 218 ? 8.922 -8.172 -3.939 1 98.94 218 LEU B O 1
ATOM 4623 N N . ALA B 1 219 ? 7.543 -8.461 -5.691 1 98.94 219 ALA B N 1
ATOM 4624 C CA . ALA B 1 219 ? 6.926 -7.141 -5.598 1 98.94 219 ALA B CA 1
ATOM 4625 C C . ALA B 1 219 ? 5.539 -7.227 -4.969 1 98.94 219 ALA B C 1
ATOM 4627 O O . ALA B 1 219 ? 4.746 -8.109 -5.316 1 98.94 219 ALA B O 1
ATOM 4628 N N . VAL B 1 220 ? 5.238 -6.297 -4.09 1 98.94 220 VAL B N 1
ATOM 4629 C CA . VAL B 1 220 ? 3.984 -6.301 -3.348 1 98.94 220 VAL B CA 1
ATOM 4630 C C . VAL B 1 220 ? 3.053 -5.223 -3.898 1 98.94 220 VAL B C 1
ATOM 4632 O O . VAL B 1 220 ? 3.447 -4.059 -4.023 1 98.94 220 VAL B O 1
ATOM 4635 N N . TYR B 1 221 ? 1.877 -5.59 -4.277 1 98.94 221 TYR B N 1
ATOM 4636 C CA . TYR B 1 221 ? 0.838 -4.672 -4.738 1 98.94 221 TYR B CA 1
ATOM 4637 C C . TYR B 1 221 ? -0.357 -4.688 -3.793 1 98.94 221 TYR B C 1
ATOM 4639 O O . TYR B 1 221 ? -0.688 -5.727 -3.215 1 98.94 221 TYR B O 1
ATOM 4647 N N . VAL B 1 222 ? -1.01 -3.576 -3.617 1 98.94 222 VAL B N 1
ATOM 4648 C CA . VAL B 1 222 ? -2.33 -3.502 -3.004 1 98.94 222 VAL B CA 1
ATOM 4649 C C . VAL B 1 222 ? -3.393 -3.314 -4.086 1 98.94 222 VAL B C 1
ATOM 4651 O O . VAL B 1 222 ? -3.133 -2.695 -5.117 1 98.94 222 VAL B O 1
ATOM 4654 N N . ILE B 1 223 ? -4.555 -3.865 -3.83 1 98.88 223 ILE B N 1
ATOM 4655 C CA . ILE B 1 223 ? -5.645 -3.748 -4.793 1 98.88 223 ILE B CA 1
ATOM 4656 C C . ILE B 1 223 ? -6.516 -2.543 -4.441 1 98.88 223 ILE B C 1
ATOM 4658 O O . ILE B 1 223 ? -7.008 -2.434 -3.314 1 98.88 223 ILE B O 1
ATOM 4662 N N . ASP B 1 224 ? -6.609 -1.638 -5.43 1 98.5 224 ASP B N 1
ATOM 4663 C CA . ASP B 1 224 ? -7.578 -0.56 -5.258 1 98.5 224 ASP B CA 1
ATOM 4664 C C . ASP B 1 224 ? -9 -1.108 -5.172 1 98.5 224 ASP B C 1
ATOM 4666 O O . ASP B 1 224 ? -9.5 -1.711 -6.129 1 98.5 224 ASP B O 1
ATOM 4670 N N . GLU B 1 225 ? -9.664 -0.892 -4.125 1 96.75 225 GLU B N 1
ATOM 4671 C CA . GLU B 1 225 ? -10.961 -1.519 -3.895 1 96.75 225 GLU B CA 1
ATOM 4672 C C . GLU B 1 225 ? -12.023 -0.963 -4.844 1 96.75 225 GLU B C 1
ATOM 4674 O O . GLU B 1 225 ? -13.055 -1.594 -5.062 1 96.75 225 GLU B O 1
ATOM 4679 N N . ARG B 1 226 ? -11.82 0.218 -5.395 1 96.88 226 ARG B N 1
ATOM 4680 C CA . ARG B 1 226 ? -12.797 0.836 -6.281 1 96.88 226 ARG B CA 1
ATOM 4681 C C . ARG B 1 226 ? -12.625 0.344 -7.715 1 96.88 226 ARG B C 1
ATOM 4683 O O . ARG B 1 226 ? -13.609 0.081 -8.414 1 96.88 226 ARG B O 1
ATOM 4690 N N . THR B 1 227 ? -11.422 0.17 -8.156 1 98 227 THR B N 1
ATOM 4691 C CA . THR B 1 227 ? -11.156 -0.132 -9.562 1 98 227 THR B CA 1
ATOM 4692 C C . THR B 1 227 ? -10.734 -1.589 -9.734 1 98 227 THR B C 1
ATOM 4694 O O . THR B 1 227 ? -10.75 -2.117 -10.844 1 98 227 THR B O 1
ATOM 4697 N N . HIS B 1 228 ? -10.273 -2.281 -8.586 1 98.56 228 HIS B N 1
ATOM 4698 C CA . HIS B 1 228 ? -9.773 -3.65 -8.531 1 98.56 228 HIS B CA 1
ATOM 4699 C C . HIS B 1 228 ? -8.461 -3.793 -9.289 1 98.56 228 HIS B C 1
ATOM 4701 O O . HIS B 1 228 ? -8.086 -4.898 -9.695 1 98.56 228 HIS B O 1
ATOM 4707 N N . LYS B 1 229 ? -7.828 -2.639 -9.57 1 98.75 229 LYS B N 1
ATOM 4708 C CA . LYS B 1 229 ? -6.512 -2.631 -10.203 1 98.75 229 LYS B CA 1
ATOM 4709 C C . LYS B 1 229 ? -5.402 -2.688 -9.156 1 98.75 229 LYS B C 1
ATOM 4711 O O . LYS B 1 229 ? -5.508 -2.066 -8.102 1 98.75 229 LYS B O 1
ATOM 4716 N N . PRO B 1 230 ? -4.352 -3.488 -9.461 1 98.88 230 PRO B N 1
ATOM 4717 C CA . PRO B 1 230 ? -3.215 -3.494 -8.531 1 98.88 230 PRO B CA 1
ATOM 4718 C C . PRO B 1 230 ? -2.441 -2.178 -8.539 1 98.88 230 PRO B C 1
ATOM 4720 O O . PRO B 1 230 ? -2.264 -1.567 -9.602 1 98.88 230 PRO B O 1
ATOM 4723 N N . VAL B 1 231 ? -2.035 -1.759 -7.371 1 98.94 231 VAL B N 1
ATOM 4724 C CA . VAL B 1 231 ? -1.18 -0.589 -7.203 1 98.94 231 VAL B CA 1
ATOM 4725 C C . VAL B 1 231 ? 0.113 -0.992 -6.496 1 98.94 231 VAL B C 1
ATOM 4727 O O . VAL B 1 231 ? 0.079 -1.562 -5.402 1 98.94 231 VAL B O 1
ATOM 4730 N N . PHE B 1 232 ? 1.272 -0.657 -7.145 1 98.88 232 PHE B N 1
ATOM 4731 C CA . PHE B 1 232 ? 2.574 -1.03 -6.605 1 98.88 232 PHE B CA 1
ATOM 4732 C C . PHE B 1 232 ? 2.855 -0.284 -5.309 1 98.88 232 PHE B C 1
ATOM 4734 O O . PHE B 1 232 ? 2.742 0.942 -5.254 1 98.88 232 PHE B O 1
ATOM 4741 N N . THR B 1 233 ? 3.283 -0.971 -4.242 1 98.81 233 THR B N 1
ATOM 4742 C CA . THR B 1 233 ? 3.48 -0.376 -2.924 1 98.81 233 THR B CA 1
ATOM 4743 C C . THR B 1 233 ? 4.902 0.157 -2.777 1 98.81 233 THR B C 1
ATOM 4745 O O . THR B 1 233 ? 5.234 0.792 -1.774 1 98.81 233 THR B O 1
ATOM 4748 N N . HIS B 1 234 ? 5.777 -0.161 -3.746 1 98.69 234 HIS B N 1
ATOM 4749 C CA . HIS B 1 234 ? 7.195 0.175 -3.678 1 98.69 234 HIS B CA 1
ATOM 4750 C C . HIS B 1 234 ? 7.918 -0.696 -2.656 1 98.69 234 HIS B C 1
ATOM 4752 O O . HIS B 1 234 ? 8.977 -0.314 -2.146 1 98.69 234 HIS B O 1
ATOM 4758 N N . ILE B 1 235 ? 7.316 -1.778 -2.248 1 98.62 235 ILE B N 1
ATOM 4759 C CA . ILE B 1 235 ? 7.934 -2.766 -1.368 1 98.62 235 ILE B CA 1
ATOM 4760 C C . ILE B 1 235 ? 8.305 -4.012 -2.17 1 98.62 235 ILE B C 1
ATOM 4762 O O . ILE B 1 235 ? 7.477 -4.551 -2.908 1 98.62 235 ILE B O 1
ATOM 4766 N N . THR B 1 236 ? 9.531 -4.367 -2.123 1 98.62 236 THR B N 1
ATOM 4767 C CA . THR B 1 236 ? 10.016 -5.59 -2.746 1 98.62 236 THR B CA 1
ATOM 4768 C C . THR B 1 236 ? 10.883 -6.383 -1.771 1 98.62 236 THR B C 1
ATOM 4770 O O . THR B 1 236 ? 11.391 -5.832 -0.79 1 98.62 236 THR B O 1
ATOM 4773 N N . TYR B 1 237 ? 11 -7.613 -1.948 1 98.75 237 TYR B N 1
ATOM 4774 C CA . TYR B 1 237 ? 11.859 -8.5 -1.17 1 98.75 237 TYR B CA 1
ATOM 4775 C C . TYR B 1 237 ? 12.758 -9.328 -2.082 1 98.75 237 TYR B C 1
ATOM 4777 O O . TYR B 1 237 ? 12.32 -9.805 -3.131 1 98.75 237 TYR B O 1
ATOM 4785 N N . PRO B 1 238 ? 14 -9.484 -1.67 1 98.56 238 PRO B N 1
ATOM 4786 C CA . PRO B 1 238 ? 14.883 -10.352 -2.449 1 98.56 238 PRO B CA 1
ATOM 4787 C C . PRO B 1 238 ? 14.508 -11.828 -2.338 1 98.56 238 PRO B C 1
ATOM 4789 O O . PRO B 1 238 ? 14.102 -12.289 -1.268 1 98.56 238 PRO B O 1
ATOM 4792 N N . LEU B 1 239 ? 14.68 -12.516 -3.428 1 98.5 239 LEU B N 1
ATOM 4793 C CA . LEU B 1 239 ? 14.43 -13.953 -3.404 1 98.5 239 LEU B CA 1
ATOM 4794 C C . LEU B 1 239 ? 15.727 -14.734 -3.273 1 98.5 239 LEU B C 1
ATOM 4796 O O . LEU B 1 239 ? 15.711 -15.961 -3.139 1 98.5 239 LEU B O 1
ATOM 4800 N N . LEU B 1 240 ? 16.859 -13.992 -3.367 1 98.06 240 LEU B N 1
ATOM 4801 C CA . LEU B 1 240 ? 18.188 -14.555 -3.277 1 98.06 240 LEU B CA 1
ATOM 4802 C C . LEU B 1 240 ? 18.984 -13.922 -2.135 1 98.06 240 LEU B C 1
ATOM 4804 O O . LEU B 1 240 ? 18.75 -12.758 -1.798 1 98.06 240 LEU B O 1
ATOM 4808 N N . PRO B 1 241 ? 19.906 -14.789 -1.516 1 96.88 241 PRO B N 1
ATOM 4809 C CA . PRO B 1 241 ? 20.844 -14.125 -0.601 1 96.88 241 PRO B CA 1
ATOM 4810 C C . PRO B 1 241 ? 21.75 -13.133 -1.312 1 96.88 241 PRO B C 1
ATOM 4812 O O . PRO B 1 241 ? 22 -13.258 -2.516 1 96.88 241 PRO B O 1
ATOM 4815 N N . PRO B 1 242 ? 22.172 -12.172 -0.522 1 94.38 242 PRO B N 1
ATOM 4816 C CA . PRO B 1 242 ? 23.078 -11.203 -1.138 1 94.38 242 PRO B CA 1
ATOM 4817 C C . PRO B 1 242 ? 24.438 -11.805 -1.484 1 94.38 242 PRO B C 1
ATOM 4819 O O . PRO B 1 242 ? 24.859 -12.781 -0.859 1 94.38 242 PRO B O 1
ATOM 4822 N N . GLY B 1 243 ? 25.047 -11.242 -2.488 1 92.81 243 GLY B N 1
ATOM 4823 C CA . GLY B 1 243 ? 26.438 -11.523 -2.746 1 92.81 243 GLY B CA 1
ATOM 4824 C C . GLY B 1 243 ? 26.656 -12.648 -3.744 1 92.81 243 GLY B C 1
ATOM 4825 O O . GLY B 1 243 ? 27.781 -13.062 -3.994 1 92.81 243 GLY B O 1
ATOM 4826 N N . LEU B 1 244 ? 25.547 -13.141 -4.336 1 92.56 244 LEU B N 1
ATOM 4827 C CA . LEU B 1 244 ? 25.719 -14.203 -5.32 1 92.56 244 LEU B CA 1
ATOM 4828 C C . LEU B 1 244 ? 26.234 -13.648 -6.641 1 92.56 244 LEU B C 1
ATOM 4830 O O . LEU B 1 244 ? 25.844 -12.562 -7.062 1 92.56 244 LEU B O 1
ATOM 4834 N N . PRO B 1 245 ? 27.047 -14.375 -7.32 1 89.69 245 PRO B N 1
ATOM 4835 C CA . PRO B 1 245 ? 27.609 -13.883 -8.578 1 89.69 245 PRO B CA 1
ATOM 4836 C C . PRO B 1 245 ? 26.594 -13.859 -9.719 1 89.69 245 PRO B C 1
ATOM 4838 O O . PRO B 1 245 ? 25.75 -14.758 -9.812 1 89.69 245 PRO B O 1
ATOM 4841 N N . PRO B 1 246 ? 26.703 -12.875 -10.648 1 83.56 246 PRO B N 1
ATOM 4842 C CA . PRO B 1 246 ? 25.781 -12.758 -11.773 1 83.56 246 PRO B CA 1
ATOM 4843 C C . PRO B 1 246 ? 25.812 -13.969 -12.703 1 83.56 246 PRO B C 1
ATOM 4845 O O . PRO B 1 246 ? 24.828 -14.266 -13.383 1 83.56 246 PRO B O 1
ATOM 4848 N N . ARG B 1 247 ? 26.906 -14.633 -12.742 1 81.06 247 ARG B N 1
ATOM 4849 C CA . ARG B 1 247 ? 27.062 -15.789 -13.617 1 81.06 247 ARG B CA 1
ATOM 4850 C C . ARG B 1 247 ? 26.047 -16.875 -13.281 1 81.06 247 ARG B C 1
ATOM 4852 O O . ARG B 1 247 ? 25.734 -17.734 -14.117 1 81.06 247 ARG B O 1
ATOM 4859 N N . ASN B 1 248 ? 25.453 -16.969 -12.102 1 84.12 248 ASN B N 1
ATOM 4860 C CA . ASN B 1 248 ? 24.594 -18.062 -11.648 1 84.12 248 ASN B CA 1
ATOM 4861 C C . ASN B 1 248 ? 23.219 -18 -12.32 1 84.12 248 ASN B C 1
ATOM 4863 O O . ASN B 1 248 ? 22.5 -19 -12.359 1 84.12 248 ASN B O 1
ATOM 4867 N N . LYS B 1 249 ? 22.844 -16.938 -12.898 1 90.06 249 LYS B N 1
ATOM 4868 C CA . LYS B 1 249 ? 21.672 -16.734 -13.727 1 90.06 249 LYS B CA 1
ATOM 4869 C C . LYS B 1 249 ? 20.406 -17.25 -13.031 1 90.06 249 LYS B C 1
ATOM 4871 O O . LYS B 1 249 ? 19.672 -18.047 -13.602 1 90.06 249 LYS B O 1
ATOM 4876 N N . TYR B 1 250 ? 20.234 -16.844 -11.859 1 96.44 250 TYR B N 1
ATOM 4877 C CA . TYR B 1 250 ? 19.047 -17.203 -11.109 1 96.44 250 TYR B CA 1
ATOM 4878 C C . TYR B 1 250 ? 17.797 -16.625 -11.758 1 96.44 250 TYR B C 1
ATOM 4880 O O . TYR B 1 250 ? 17.844 -15.562 -12.383 1 96.44 250 TYR B O 1
ATOM 4888 N N . ARG B 1 251 ? 16.734 -17.328 -11.625 1 97.38 251 ARG B N 1
ATOM 4889 C CA . ARG B 1 251 ? 15.422 -16.922 -12.102 1 97.38 251 ARG B CA 1
ATOM 4890 C C . ARG B 1 251 ? 14.344 -17.25 -11.078 1 97.38 251 ARG B C 1
ATOM 4892 O O . ARG B 1 251 ? 14.25 -18.391 -10.617 1 97.38 251 ARG B O 1
ATOM 4899 N N . GLY B 1 252 ? 13.523 -16.25 -10.758 1 98 252 GLY B N 1
ATOM 4900 C CA . GLY B 1 252 ? 12.367 -16.547 -9.93 1 98 252 GLY B CA 1
ATOM 4901 C C . GLY B 1 252 ? 11.438 -17.578 -10.547 1 98 252 GLY B C 1
ATOM 4902 O O . GLY B 1 252 ? 11.273 -17.625 -11.773 1 98 252 GLY B O 1
ATOM 4903 N N . ASP B 1 253 ? 10.766 -18.391 -9.703 1 97.69 253 ASP B N 1
ATOM 4904 C CA . ASP B 1 253 ? 9.969 -19.484 -10.234 1 97.69 253 ASP B CA 1
ATOM 4905 C C . ASP B 1 253 ? 8.492 -19.312 -9.883 1 97.69 253 ASP B C 1
ATOM 4907 O O . ASP B 1 253 ? 7.719 -18.766 -10.672 1 97.69 253 ASP B O 1
ATOM 4911 N N . VAL B 1 254 ? 8.062 -19.672 -8.625 1 98.38 254 VAL B N 1
ATOM 4912 C CA . VAL B 1 254 ? 6.652 -19.547 -8.297 1 98.38 254 VAL B CA 1
ATOM 4913 C C . VAL B 1 254 ? 6.504 -19 -6.875 1 98.38 254 VAL B C 1
ATOM 4915 O O . VAL B 1 254 ? 7.473 -18.969 -6.113 1 98.38 254 VAL B O 1
ATOM 4918 N N . THR B 1 255 ? 5.336 -18.531 -6.574 1 98.81 255 THR B N 1
ATOM 4919 C CA . THR B 1 255 ? 4.969 -18.094 -5.227 1 98.81 255 THR B CA 1
ATOM 4920 C C . THR B 1 255 ? 3.533 -18.5 -4.902 1 98.81 255 THR B C 1
ATOM 4922 O O . THR B 1 255 ? 2.656 -18.438 -5.766 1 98.81 255 THR B O 1
ATOM 4925 N N . PHE B 1 256 ? 3.344 -19.016 -3.66 1 98.75 256 PHE B N 1
ATOM 4926 C CA . PHE B 1 256 ? 2.035 -19.453 -3.199 1 98.75 256 PHE B CA 1
ATOM 4927 C C . PHE B 1 256 ? 1.842 -19.141 -1.721 1 98.75 256 PHE B C 1
ATOM 4929 O O . PHE B 1 256 ? 2.779 -19.25 -0.929 1 98.75 256 PHE B O 1
ATOM 4936 N N . THR B 1 257 ? 0.617 -18.781 -1.387 1 98.81 257 THR B N 1
ATOM 4937 C CA . THR B 1 257 ? 0.267 -18.703 0.027 1 98.81 257 THR B CA 1
ATOM 4938 C C . THR B 1 257 ? 0 -20.094 0.593 1 98.81 257 THR B C 1
ATOM 4940 O O . THR B 1 257 ? -0.285 -21.031 -0.157 1 98.81 257 THR B O 1
ATOM 4943 N N . THR B 1 258 ? 0.149 -20.203 1.898 1 98.56 258 THR B N 1
ATOM 4944 C CA . THR B 1 258 ? -0.4 -21.375 2.578 1 98.56 258 THR B CA 1
ATOM 4945 C C . THR B 1 258 ? -1.926 -21.344 2.566 1 98.56 258 THR B C 1
ATOM 4947 O O . THR B 1 258 ? -2.525 -20.344 2.152 1 98.56 258 THR B O 1
ATOM 4950 N N . ARG B 1 259 ? -2.49 -22.438 3.031 1 97.56 259 ARG B N 1
ATOM 4951 C CA . ARG B 1 259 ? -3.943 -22.562 3.016 1 97.56 259 ARG B CA 1
ATOM 4952 C C . ARG B 1 259 ? -4.602 -21.422 3.787 1 97.56 259 ARG B C 1
ATOM 4954 O O . ARG B 1 259 ? -5.574 -20.828 3.316 1 97.56 259 ARG B O 1
ATOM 4961 N N . SER B 1 260 ? -4.078 -21.078 4.941 1 97.81 260 SER B N 1
ATOM 4962 C CA . SER B 1 260 ? -4.664 -20.062 5.809 1 97.81 260 SER B CA 1
ATOM 4963 C C . SER B 1 260 ? -4.406 -18.656 5.273 1 97.81 260 SER B C 1
ATOM 4965 O O . SER B 1 260 ? -5.062 -17.703 5.688 1 97.81 260 SER B O 1
ATOM 4967 N N . GLY B 1 261 ? -3.447 -18.531 4.453 1 98.38 261 GLY B N 1
ATOM 4968 C CA . GLY B 1 261 ? -3.02 -17.203 4.023 1 98.38 261 GLY B CA 1
ATOM 4969 C C . GLY B 1 261 ? -2.098 -16.531 5.02 1 98.38 261 GLY B C 1
ATOM 4970 O O . GLY B 1 261 ? -1.802 -15.336 4.883 1 98.38 261 GLY B O 1
ATOM 4971 N N . GLU B 1 262 ? -1.605 -17.25 6.02 1 98.62 262 GLU B N 1
ATOM 4972 C CA . GLU B 1 262 ? -0.751 -16.656 7.047 1 98.62 262 GLU B CA 1
ATOM 4973 C C . GLU B 1 262 ? 0.696 -16.562 6.574 1 98.62 262 GLU B C 1
ATOM 4975 O O . GLU B 1 262 ? 1.484 -15.789 7.125 1 98.62 262 GLU B O 1
ATOM 4980 N N . TYR B 1 263 ? 1.048 -17.422 5.578 1 98.88 263 TYR B N 1
ATOM 4981 C CA . TYR B 1 263 ? 2.41 -17.406 5.059 1 98.88 263 TYR B CA 1
ATOM 4982 C C . TYR B 1 263 ? 2.412 -17.453 3.537 1 98.88 263 TYR B C 1
ATOM 4984 O O . TYR B 1 263 ? 1.42 -17.844 2.918 1 98.88 263 TYR B O 1
ATOM 4992 N N . LEU B 1 264 ? 3.482 -17 2.949 1 98.94 264 LEU B N 1
ATOM 4993 C CA . LEU B 1 264 ? 3.754 -17 1.516 1 98.94 264 LEU B CA 1
ATOM 4994 C C . LEU B 1 264 ? 5.133 -17.578 1.223 1 98.94 264 LEU B C 1
ATOM 4996 O O . LEU B 1 264 ? 6.109 -17.25 1.896 1 98.94 264 LEU B O 1
ATOM 5000 N N . PHE B 1 265 ? 5.184 -18.469 0.293 1 98.94 265 PHE B N 1
ATOM 5001 C CA . PHE B 1 265 ? 6.449 -19.062 -0.128 1 98.94 265 PHE B CA 1
ATOM 5002 C C . PHE B 1 265 ? 6.793 -18.641 -1.553 1 98.94 265 PHE B C 1
ATOM 5004 O O . PHE B 1 265 ? 5.902 -18.438 -2.379 1 98.94 265 PHE B O 1
ATOM 5011 N N . ALA B 1 266 ? 8.039 -18.531 -1.806 1 98.88 266 ALA B N 1
ATOM 5012 C CA . ALA B 1 266 ? 8.547 -18.25 -3.143 1 98.88 266 ALA B CA 1
ATOM 5013 C C . ALA B 1 266 ? 9.836 -19.016 -3.412 1 98.88 266 ALA B C 1
ATOM 5015 O O . ALA B 1 266 ? 10.617 -19.281 -2.492 1 98.88 266 ALA B O 1
ATOM 5016 N N . THR B 1 267 ? 10.047 -19.359 -4.68 1 98.62 267 THR B N 1
ATOM 5017 C CA . THR B 1 267 ? 11.227 -20.141 -5.02 1 98.62 267 THR B CA 1
ATOM 5018 C C . THR B 1 267 ? 11.961 -19.547 -6.207 1 98.62 267 THR B C 1
ATOM 5020 O O . THR B 1 267 ? 11.383 -18.766 -6.977 1 98.62 267 THR B O 1
ATOM 5023 N N . THR B 1 268 ? 13.195 -19.844 -6.281 1 97.88 268 THR B N 1
ATOM 5024 C CA . THR B 1 268 ? 14.031 -19.531 -7.434 1 97.88 268 THR B CA 1
ATOM 5025 C C . THR B 1 268 ? 14.703 -20.797 -7.969 1 97.88 268 THR B C 1
ATOM 5027 O O . THR B 1 268 ? 14.727 -21.828 -7.293 1 97.88 268 THR B O 1
ATOM 5030 N N . ARG B 1 269 ? 15.219 -20.688 -9.188 1 96.94 269 ARG B N 1
ATOM 5031 C CA . ARG B 1 269 ? 15.984 -21.75 -9.828 1 96.94 269 ARG B CA 1
ATOM 5032 C C . ARG B 1 269 ? 17.141 -21.188 -10.641 1 96.94 269 ARG B C 1
ATOM 5034 O O . ARG B 1 269 ? 17.281 -19.969 -10.766 1 96.94 269 ARG B O 1
ATOM 5041 N N . SER B 1 270 ? 18.031 -22.094 -11.031 1 94.88 270 SER B N 1
ATOM 5042 C CA . SER B 1 270 ? 19.156 -21.719 -11.891 1 94.88 270 SER B CA 1
ATOM 5043 C C . SER B 1 270 ? 19.422 -22.781 -12.945 1 94.88 270 SER B C 1
ATOM 5045 O O . SER B 1 270 ? 19.125 -23.969 -12.727 1 94.88 270 SER B O 1
ATOM 5047 N N . ASN B 1 271 ? 19.969 -22.344 -14.094 1 88.56 271 ASN B N 1
ATOM 5048 C CA . ASN B 1 271 ? 20.344 -23.297 -15.141 1 88.56 271 ASN B CA 1
ATOM 5049 C C . ASN B 1 271 ? 21.734 -23.875 -14.898 1 88.56 271 ASN B C 1
ATOM 5051 O O . ASN B 1 271 ? 22.156 -24.781 -15.609 1 88.56 271 ASN B O 1
ATOM 5055 N N . HIS B 1 272 ? 22.359 -23.344 -13.914 1 91.5 272 HIS B N 1
ATOM 5056 C CA . HIS B 1 272 ? 23.656 -23.891 -13.531 1 91.5 272 HIS B CA 1
ATOM 5057 C C . HIS B 1 272 ? 23.516 -24.969 -12.461 1 91.5 272 HIS B C 1
ATOM 5059 O O . HIS B 1 272 ? 23.031 -24.688 -11.367 1 91.5 272 HIS B O 1
ATOM 5065 N N . PHE B 1 273 ? 24.078 -26.078 -12.742 1 91.62 273 PHE B N 1
ATOM 5066 C CA . PHE B 1 273 ? 23.828 -27.234 -11.891 1 91.62 273 PHE B CA 1
ATOM 5067 C C . PHE B 1 273 ? 24.781 -27.266 -10.711 1 91.62 273 PHE B C 1
ATOM 5069 O O . PHE B 1 273 ? 24.594 -28.031 -9.766 1 91.62 273 PHE B O 1
ATOM 5076 N N . ASP B 1 274 ? 25.781 -26.391 -10.688 1 93.75 274 ASP B N 1
ATOM 5077 C CA . ASP B 1 274 ? 26.75 -26.359 -9.609 1 93.75 274 ASP B CA 1
ATOM 5078 C C . ASP B 1 274 ? 26.297 -25.438 -8.477 1 93.75 274 ASP B C 1
ATOM 5080 O O . ASP B 1 274 ? 27.016 -25.234 -7.5 1 93.75 274 ASP B O 1
ATOM 5084 N N . VAL B 1 275 ? 25.078 -24.859 -8.625 1 95.44 275 VAL B N 1
ATOM 5085 C CA . VAL B 1 275 ? 24.516 -24.016 -7.578 1 95.44 275 VAL B CA 1
ATOM 5086 C C . VAL B 1 275 ? 23.156 -24.578 -7.145 1 95.44 275 VAL B C 1
ATOM 5088 O O . VAL B 1 275 ? 22.656 -25.547 -7.723 1 95.44 275 VAL B O 1
ATOM 5091 N N . THR B 1 276 ? 22.547 -24.016 -6.172 1 95.88 276 THR B N 1
ATOM 5092 C CA . THR B 1 276 ? 21.219 -24.406 -5.715 1 95.88 276 THR B CA 1
ATOM 5093 C C . THR B 1 276 ? 20.203 -23.312 -6.031 1 95.88 276 THR B C 1
ATOM 5095 O O . THR B 1 276 ? 20.578 -22.172 -6.293 1 95.88 276 THR B O 1
ATOM 5098 N N . GLY B 1 277 ? 18.969 -23.734 -6.172 1 96.56 277 GLY B N 1
ATOM 5099 C CA . GLY B 1 277 ? 17.906 -22.75 -6.047 1 96.56 277 GLY B CA 1
ATOM 5100 C C . GLY B 1 277 ? 17.672 -22.312 -4.613 1 96.56 277 GLY B C 1
ATOM 5101 O O . GLY B 1 277 ? 18.438 -22.656 -3.715 1 96.56 277 GLY B O 1
ATOM 5102 N N . TYR B 1 278 ? 16.641 -21.531 -4.43 1 98 278 TYR B N 1
ATOM 5103 C CA . TYR B 1 278 ? 16.328 -21.031 -3.092 1 98 278 TYR B CA 1
ATOM 5104 C C . TYR B 1 278 ? 14.836 -21.047 -2.842 1 98 278 TYR B C 1
ATOM 5106 O O . TYR B 1 278 ? 14.039 -20.938 -3.781 1 98 278 TYR B O 1
ATOM 5114 N N . ILE B 1 279 ? 14.469 -21.203 -1.588 1 98.56 279 ILE B N 1
ATOM 5115 C CA . ILE B 1 279 ? 13.094 -21.078 -1.109 1 98.56 279 ILE B CA 1
ATOM 5116 C C . ILE B 1 279 ? 13.039 -20.078 0.038 1 98.56 279 ILE B C 1
ATOM 5118 O O . ILE B 1 279 ? 13.906 -20.078 0.913 1 98.56 279 ILE B O 1
ATOM 5122 N N . THR B 1 280 ? 12.125 -19.172 -0.039 1 98.62 280 THR B N 1
ATOM 5123 C CA . THR B 1 280 ? 11.914 -18.188 1.017 1 98.62 280 THR B CA 1
ATOM 5124 C C . THR B 1 280 ? 10.461 -18.203 1.482 1 98.62 280 THR B C 1
ATOM 5126 O O . THR B 1 280 ? 9.586 -18.734 0.793 1 98.62 280 THR B O 1
ATOM 5129 N N . ALA B 1 281 ? 10.25 -17.75 2.723 1 98.81 281 ALA B N 1
ATOM 5130 C CA . ALA B 1 281 ? 8.914 -17.641 3.301 1 98.81 281 ALA B CA 1
ATOM 5131 C C . ALA B 1 281 ? 8.688 -16.25 3.9 1 98.81 281 ALA B C 1
ATOM 5133 O O . ALA B 1 281 ? 9.633 -15.594 4.336 1 98.81 281 ALA B O 1
ATOM 5134 N N . PHE B 1 282 ? 7.512 -15.836 3.861 1 98.88 282 PHE B N 1
ATOM 5135 C CA . PHE B 1 282 ? 7.082 -14.562 4.422 1 98.88 282 PHE B CA 1
ATOM 5136 C C . PHE B 1 282 ? 5.906 -14.758 5.371 1 98.88 282 PHE B C 1
ATOM 5138 O O . PHE B 1 282 ? 5.004 -15.555 5.098 1 98.88 282 PHE B O 1
ATOM 5145 N N . LYS B 1 283 ? 5.934 -14.086 6.48 1 98.88 283 LYS B N 1
ATOM 5146 C CA . LYS B 1 283 ? 4.758 -13.969 7.336 1 98.88 283 LYS B CA 1
ATOM 5147 C C . LYS B 1 283 ? 3.842 -12.844 6.867 1 98.88 283 LYS B C 1
ATOM 5149 O O . LYS B 1 283 ? 4.297 -11.727 6.629 1 98.88 283 LYS B O 1
ATOM 5154 N N . LEU B 1 284 ? 2.57 -13.125 6.738 1 98.81 284 LEU B N 1
ATOM 5155 C CA . LEU B 1 284 ? 1.606 -12.148 6.23 1 98.81 284 LEU B CA 1
ATOM 5156 C C . LEU B 1 284 ? 0.688 -11.664 7.348 1 98.81 284 LEU B C 1
ATOM 5158 O O . LEU B 1 284 ? 0.366 -12.422 8.266 1 98.81 284 LEU B O 1
ATOM 5162 N N . GLY B 1 285 ? 0.304 -10.406 7.215 1 98.38 285 GLY B N 1
ATOM 5163 C CA . GLY B 1 285 ? -0.757 -9.906 8.078 1 98.38 285 GLY B CA 1
ATOM 5164 C C . GLY B 1 285 ? -2.137 -10.375 7.648 1 98.38 285 GLY B C 1
ATOM 5165 O O . GLY B 1 285 ? -2.293 -10.984 6.594 1 98.38 285 GLY B O 1
ATOM 5166 N N . PRO B 1 286 ? -3.143 -10.031 8.43 1 98.06 286 PRO B N 1
ATOM 5167 C CA . PRO B 1 286 ? -4.492 -10.531 8.164 1 98.06 286 PRO B CA 1
ATOM 5168 C C . PRO B 1 286 ? -5.047 -10.039 6.828 1 98.06 286 PRO B C 1
ATOM 5170 O O . PRO B 1 286 ? -5.887 -10.711 6.219 1 98.06 286 PRO B O 1
ATOM 5173 N N . ASN B 1 287 ? -4.551 -8.891 6.383 1 98.44 287 ASN B N 1
ATOM 5174 C CA . ASN B 1 287 ? -5.031 -8.359 5.113 1 98.44 287 ASN B CA 1
ATOM 5175 C C . ASN B 1 287 ? -4.125 -8.766 3.955 1 98.44 287 ASN B C 1
ATOM 5177 O O . ASN B 1 287 ? -4.492 -8.609 2.789 1 98.44 287 ASN B O 1
ATOM 5181 N N . GLY B 1 288 ? -2.928 -9.227 4.254 1 98.81 288 GLY B N 1
ATOM 5182 C CA . GLY B 1 288 ? -2.051 -9.727 3.209 1 98.81 288 GLY B CA 1
ATOM 5183 C C . GLY B 1 288 ? -0.744 -8.961 3.109 1 98.81 288 GLY B C 1
ATOM 5184 O O . GLY B 1 288 ? 0.141 -9.336 2.336 1 98.81 288 GLY B O 1
ATOM 5185 N N . ASN B 1 289 ? -0.645 -7.824 3.865 1 98.75 289 ASN B N 1
ATOM 5186 C CA . ASN B 1 289 ? 0.654 -7.16 3.912 1 98.75 289 ASN B CA 1
ATOM 5187 C C . ASN B 1 289 ? 1.737 -8.086 4.457 1 98.75 289 ASN B C 1
ATOM 5189 O O . ASN B 1 289 ? 1.481 -8.883 5.359 1 98.75 289 ASN B O 1
ATOM 5193 N N . ILE B 1 290 ? 2.986 -7.945 3.932 1 98.75 290 ILE B N 1
ATOM 5194 C CA . ILE B 1 290 ? 4.094 -8.75 4.438 1 98.75 290 ILE B CA 1
ATOM 5195 C C . ILE B 1 290 ? 4.641 -8.133 5.719 1 98.75 290 ILE B C 1
ATOM 5197 O O . ILE B 1 290 ? 5.09 -6.98 5.715 1 98.75 290 ILE B O 1
ATOM 5201 N N . GLU B 1 291 ? 4.605 -8.891 6.77 1 97.88 291 GLU B N 1
ATOM 5202 C CA . GLU B 1 291 ? 5.121 -8.43 8.055 1 97.88 291 GLU B CA 1
ATOM 5203 C C . GLU B 1 291 ? 6.629 -8.625 8.148 1 97.88 291 GLU B C 1
ATOM 5205 O O . GLU B 1 291 ? 7.344 -7.77 8.672 1 97.88 291 GLU B O 1
ATOM 5210 N N . ARG B 1 292 ? 7.098 -9.734 7.66 1 97.62 292 ARG B N 1
ATOM 5211 C CA . ARG B 1 292 ? 8.531 -10 7.691 1 97.62 292 ARG B CA 1
ATOM 5212 C C . ARG B 1 292 ? 8.898 -11.156 6.773 1 97.62 292 ARG B C 1
ATOM 5214 O O . ARG B 1 292 ? 8.086 -12.062 6.555 1 97.62 292 ARG B O 1
ATOM 5221 N N . GLN B 1 293 ? 10.102 -11.188 6.223 1 98.56 293 GLN B N 1
ATOM 5222 C CA . GLN B 1 293 ? 10.711 -12.32 5.535 1 98.56 293 GLN B CA 1
ATOM 5223 C C . GLN B 1 293 ? 11.414 -13.25 6.52 1 98.56 293 GLN B C 1
ATOM 5225 O O . GLN B 1 293 ? 12.227 -12.805 7.328 1 98.56 293 GLN B O 1
ATOM 5230 N N . LEU B 1 294 ? 11.078 -14.453 6.473 1 98.69 294 LEU B N 1
ATOM 5231 C CA . LEU B 1 294 ? 11.531 -15.375 7.512 1 98.69 294 LEU B CA 1
ATOM 5232 C C . LEU B 1 294 ? 12.945 -15.867 7.227 1 98.69 294 LEU B C 1
ATOM 5234 O O . LEU B 1 294 ? 13.797 -15.859 8.109 1 98.69 294 LEU B O 1
ATOM 5238 N N . PHE B 1 295 ? 13.18 -16.375 5.988 1 98.56 295 PHE B N 1
ATOM 5239 C CA . PHE B 1 295 ? 14.477 -16.953 5.617 1 98.56 295 PHE B CA 1
ATOM 5240 C C . PHE B 1 295 ? 14.617 -17.016 4.102 1 98.56 295 PHE B C 1
ATOM 5242 O O . PHE B 1 295 ? 13.648 -16.828 3.371 1 98.56 295 PHE B O 1
ATOM 5249 N N . ILE B 1 296 ? 15.758 -17.172 3.674 1 98.31 296 ILE B N 1
ATOM 5250 C CA . ILE B 1 296 ? 16.125 -17.625 2.338 1 98.31 296 ILE B CA 1
ATOM 5251 C C . ILE B 1 296 ? 17.016 -18.859 2.443 1 98.31 296 ILE B C 1
ATOM 5253 O O . ILE B 1 296 ? 18.188 -18.766 2.807 1 98.31 296 ILE B O 1
ATOM 5257 N N . HIS B 1 297 ? 16.5 -20.031 2.131 1 98.25 297 HIS B N 1
ATOM 5258 C CA . HIS B 1 297 ? 17.203 -21.297 2.26 1 98.25 297 HIS B CA 1
ATOM 5259 C C . HIS B 1 297 ? 17.547 -21.875 0.892 1 98.25 297 HIS B C 1
ATOM 5261 O O . HIS B 1 297 ? 16.75 -21.781 -0.043 1 98.25 297 HIS B O 1
ATOM 5267 N N . PRO B 1 298 ? 18.656 -22.484 0.822 1 97.19 298 PRO B N 1
ATOM 5268 C CA . PRO B 1 298 ? 18.938 -23.219 -0.418 1 97.19 298 PRO B CA 1
ATOM 5269 C C . PRO B 1 298 ? 18.062 -24.469 -0.576 1 97.19 298 PRO B C 1
ATOM 5271 O O . PRO B 1 298 ? 17.75 -25.141 0.413 1 97.19 298 PRO B O 1
ATOM 5274 N N . THR B 1 299 ? 17.703 -24.734 -1.81 1 97.06 299 THR B N 1
ATOM 5275 C CA . THR B 1 299 ? 17.031 -26 -2.107 1 97.06 299 THR B CA 1
ATOM 5276 C C . THR B 1 299 ? 18.062 -27.078 -2.475 1 97.06 299 THR B C 1
ATOM 5278 O O . THR B 1 299 ? 19.266 -26.797 -2.514 1 97.06 299 THR B O 1
ATOM 5281 N N . SER B 1 300 ? 17.641 -28.266 -2.746 1 95.62 300 SER B N 1
ATOM 5282 C CA . SER B 1 300 ? 18.516 -29.422 -2.871 1 95.62 300 SER B CA 1
ATOM 5283 C C . SER B 1 300 ? 19.359 -29.328 -4.145 1 95.62 300 SER B C 1
ATOM 5285 O O . SER B 1 300 ? 20.484 -29.844 -4.191 1 95.62 300 SER B O 1
ATOM 5287 N N . THR B 1 301 ? 18.812 -28.781 -5.125 1 94.75 301 THR B N 1
ATOM 5288 C CA . THR B 1 301 ? 19.484 -28.578 -6.402 1 94.75 301 THR B CA 1
ATOM 5289 C C . THR B 1 301 ? 19.219 -27.172 -6.934 1 94.75 301 THR B C 1
ATOM 5291 O O . THR B 1 301 ? 18.625 -26.344 -6.246 1 94.75 301 THR B O 1
ATOM 5294 N N . SER B 1 302 ? 19.672 -26.938 -8.172 1 94.38 302 SER B N 1
ATOM 5295 C CA . SER B 1 302 ? 19.391 -25.641 -8.797 1 94.38 302 SER B CA 1
ATOM 5296 C C . SER B 1 302 ? 17.922 -25.531 -9.195 1 94.38 302 SER B C 1
ATOM 5298 O O . SER B 1 302 ? 17.422 -24.438 -9.461 1 94.38 302 SER B O 1
ATOM 5300 N N . GLY B 1 303 ? 17.234 -26.688 -9.25 1 92.19 303 GLY B N 1
ATOM 5301 C CA . GLY B 1 303 ? 15.875 -26.766 -9.758 1 92.19 303 GLY B CA 1
ATOM 5302 C C . GLY B 1 303 ? 15.805 -26.969 -11.258 1 92.19 303 GLY B C 1
ATOM 5303 O O . GLY B 1 303 ? 14.859 -27.578 -11.758 1 92.19 303 GLY B O 1
ATOM 5304 N N . GLY B 1 304 ? 16.797 -26.391 -11.992 1 90.75 304 GLY B N 1
ATOM 5305 C CA . GLY B 1 304 ? 16.766 -26.453 -13.445 1 90.75 304 GLY B CA 1
ATOM 5306 C C . GLY B 1 304 ? 15.727 -25.516 -14.047 1 90.75 304 GLY B C 1
ATOM 5307 O O . GLY B 1 304 ? 15.805 -24.297 -13.883 1 90.75 304 GLY B O 1
ATOM 5308 N N . HIS B 1 305 ? 14.711 -26.156 -14.719 1 87.62 305 HIS B N 1
ATOM 5309 C CA . HIS B 1 305 ? 13.641 -25.359 -15.305 1 87.62 305 HIS B CA 1
ATOM 5310 C C . HIS B 1 305 ? 12.57 -25.016 -14.273 1 87.62 305 HIS B C 1
ATOM 5312 O O . HIS B 1 305 ? 11.82 -24.047 -14.453 1 87.62 305 HIS B O 1
ATOM 5318 N N . SER B 1 306 ? 12.547 -25.875 -13.227 1 88.38 306 SER B N 1
ATOM 5319 C CA . SER B 1 306 ? 11.508 -25.641 -12.234 1 88.38 306 SER B CA 1
ATOM 5320 C C . SER B 1 306 ? 11.977 -26.031 -10.836 1 88.38 306 SER B C 1
ATOM 5322 O O . SER B 1 306 ? 12.656 -27.047 -10.672 1 88.38 306 SER B O 1
ATOM 5324 N N . ASN B 1 307 ? 11.695 -25.312 -9.922 1 94.19 307 ASN B N 1
ATOM 5325 C CA . ASN B 1 307 ? 11.797 -25.531 -8.484 1 94.19 307 ASN B CA 1
ATOM 5326 C C . ASN B 1 307 ? 10.516 -25.109 -7.762 1 94.19 307 ASN B C 1
ATOM 5328 O O . ASN B 1 307 ? 10.57 -24.359 -6.785 1 94.19 307 ASN B O 1
ATOM 5332 N N . ALA B 1 308 ? 9.438 -25.688 -8.234 1 96 308 ALA B N 1
ATOM 5333 C CA . ALA B 1 308 ? 8.117 -25.188 -7.879 1 96 308 ALA B CA 1
ATOM 5334 C C . ALA B 1 308 ? 7.672 -25.719 -6.52 1 96 308 ALA B C 1
ATOM 5336 O O . ALA B 1 308 ? 7.652 -26.938 -6.301 1 96 308 ALA B O 1
ATOM 5337 N N . VAL B 1 309 ? 7.336 -24.828 -5.66 1 97.75 309 VAL B N 1
ATOM 5338 C CA . VAL B 1 309 ? 6.781 -25.188 -4.359 1 97.75 309 VAL B CA 1
ATOM 5339 C C . VAL B 1 309 ? 5.262 -25.281 -4.457 1 97.75 309 VAL B C 1
ATOM 5341 O O . VAL B 1 309 ? 4.629 -24.531 -5.203 1 97.75 309 VAL B O 1
ATOM 5344 N N . SER B 1 310 ? 4.723 -26.203 -3.725 1 98.06 310 SER B N 1
ATOM 5345 C CA . SER B 1 310 ? 3.277 -26.406 -3.699 1 98.06 310 SER B CA 1
ATOM 5346 C C . SER B 1 310 ? 2.783 -26.672 -2.281 1 98.06 310 SER B C 1
ATOM 5348 O O . SER B 1 310 ? 2.818 -27.812 -1.805 1 98.06 310 SER B O 1
ATOM 5350 N N . PRO B 1 311 ? 2.205 -25.688 -1.613 1 98.56 311 PRO B N 1
ATOM 5351 C CA . PRO B 1 311 ? 1.566 -25.922 -0.318 1 98.56 311 PRO B CA 1
ATOM 5352 C C . PRO B 1 311 ? 0.323 -26.797 -0.428 1 98.56 311 PRO B C 1
ATOM 5354 O O . PRO B 1 311 ? -0.439 -26.688 -1.391 1 98.56 311 PRO B O 1
ATOM 5357 N N . CYS B 1 312 ? 0.143 -27.672 0.6 1 98.31 312 CYS B N 1
ATOM 5358 C CA . CYS B 1 312 ? -1.076 -28.484 0.587 1 98.31 312 CYS B CA 1
ATOM 5359 C C . CYS B 1 312 ? -2.301 -27.609 0.864 1 98.31 312 CYS B C 1
ATOM 5361 O O . CYS B 1 312 ? -2.172 -26.484 1.331 1 98.31 312 CYS B O 1
ATOM 5363 N N . ASP B 1 313 ? -3.484 -28.125 0.565 1 97 313 ASP B N 1
ATOM 5364 C CA . ASP B 1 313 ? -4.668 -27.281 0.663 1 97 313 ASP B CA 1
ATOM 5365 C C . ASP B 1 313 ? -5.508 -27.641 1.884 1 97 313 ASP B C 1
ATOM 5367 O O . ASP B 1 313 ? -6.648 -27.203 2.016 1 97 313 ASP B O 1
ATOM 5371 N N . TRP B 1 314 ? -4.996 -28.469 2.863 1 96.5 314 TRP B N 1
ATOM 5372 C CA . TRP B 1 314 ? -5.785 -28.828 4.031 1 96.5 314 TRP B CA 1
ATOM 5373 C C . TRP B 1 314 ? -5.094 -28.391 5.32 1 96.5 314 TRP B C 1
ATOM 5375 O O . TRP B 1 314 ? -5.656 -28.531 6.41 1 96.5 314 TRP B O 1
ATOM 5385 N N . SER B 1 315 ? -3.865 -27.938 5.191 1 97.12 315 SER B N 1
ATOM 5386 C CA . SER B 1 315 ? -3.084 -27.484 6.336 1 97.12 315 SER B CA 1
ATOM 5387 C C . SER B 1 315 ? -2.002 -26.5 5.906 1 97.12 315 SER B C 1
ATOM 5389 O O . SER B 1 315 ? -1.805 -26.266 4.711 1 97.12 315 SER B O 1
ATOM 5391 N N . ASP B 1 316 ? -1.372 -25.891 6.832 1 98.19 316 ASP B N 1
ATOM 5392 C CA . ASP B 1 316 ? -0.229 -25.031 6.527 1 98.19 316 ASP B CA 1
ATOM 5393 C C . ASP B 1 316 ? 1.086 -25.781 6.719 1 98.19 316 ASP B C 1
ATOM 5395 O O . ASP B 1 316 ? 2.164 -25.203 6.551 1 98.19 316 ASP B O 1
ATOM 5399 N N . GLU B 1 317 ? 0.986 -27.016 6.992 1 98.12 317 GLU B N 1
ATOM 5400 C CA . GLU B 1 317 ? 2.127 -27.75 7.539 1 98.12 317 GLU B CA 1
ATOM 5401 C C . GLU B 1 317 ? 2.965 -28.359 6.426 1 98.12 317 GLU B C 1
ATOM 5403 O O . GLU B 1 317 ? 4.168 -28.578 6.594 1 98.12 317 GLU B O 1
ATOM 5408 N N . TRP B 1 318 ? 2.332 -28.688 5.246 1 98.69 318 TRP B N 1
ATOM 5409 C CA . TRP B 1 318 ? 3.025 -29.516 4.27 1 98.69 318 TRP B CA 1
ATOM 5410 C C . TRP B 1 318 ? 3.193 -28.781 2.943 1 98.69 318 TRP B C 1
ATOM 5412 O O . TRP B 1 318 ? 2.234 -28.203 2.42 1 98.69 318 TRP B O 1
ATOM 5422 N N . LEU B 1 319 ? 4.375 -28.859 2.414 1 98.62 319 LEU B N 1
ATOM 5423 C CA . LEU B 1 319 ? 4.703 -28.344 1.096 1 98.62 319 LEU B CA 1
ATOM 5424 C C . LEU B 1 319 ? 5.422 -29.391 0.254 1 98.62 319 LEU B C 1
ATOM 5426 O O . LEU B 1 319 ? 6.281 -30.109 0.762 1 98.62 319 LEU B O 1
ATOM 5430 N N . ALA B 1 320 ? 5.09 -29.438 -0.977 1 98.5 320 ALA B N 1
ATOM 5431 C CA . ALA B 1 320 ? 5.848 -30.234 -1.939 1 98.5 320 ALA B CA 1
ATOM 5432 C C . ALA B 1 320 ? 6.754 -29.359 -2.787 1 98.5 320 ALA B C 1
ATOM 5434 O O . ALA B 1 320 ? 6.414 -28.203 -3.08 1 98.5 320 ALA B O 1
ATOM 5435 N N . LEU B 1 321 ? 7.883 -29.828 -3.115 1 97.56 321 LEU B N 1
ATOM 5436 C CA . LEU B 1 321 ? 8.812 -29.172 -4.02 1 97.56 321 LEU B CA 1
ATOM 5437 C C . LEU B 1 321 ? 9.289 -30.125 -5.105 1 97.56 321 LEU B C 1
ATOM 5439 O O . LEU B 1 321 ? 9.711 -31.25 -4.809 1 97.56 321 LEU B O 1
ATOM 5443 N N . CYS B 1 322 ? 9.172 -29.703 -6.34 1 93.88 322 CYS B N 1
ATOM 5444 C CA . CYS B 1 322 ? 9.617 -30.516 -7.465 1 93.88 322 CYS B CA 1
ATOM 5445 C C . CYS B 1 322 ? 10.883 -29.938 -8.086 1 93.88 322 CYS B C 1
ATOM 5447 O O . CYS B 1 322 ? 11.133 -28.734 -8 1 93.88 322 CYS B O 1
ATOM 5449 N N . ASP B 1 323 ? 11.617 -30.812 -8.633 1 88.56 323 ASP B N 1
ATOM 5450 C CA . ASP B 1 323 ? 12.836 -30.469 -9.359 1 88.56 323 ASP B CA 1
ATOM 5451 C C . ASP B 1 323 ? 12.953 -31.266 -10.656 1 88.56 323 ASP B C 1
ATOM 5453 O O . ASP B 1 323 ? 12.57 -32.438 -10.703 1 88.56 323 ASP B O 1
ATOM 5457 N N . ASP B 1 324 ? 13.547 -30.594 -11.68 1 86.69 324 ASP B N 1
ATOM 5458 C CA . ASP B 1 324 ? 13.703 -31.344 -12.922 1 86.69 324 ASP B CA 1
ATOM 5459 C C . ASP B 1 324 ? 15.18 -31.516 -13.273 1 86.69 324 ASP B C 1
ATOM 5461 O O . ASP B 1 324 ? 15.516 -32.125 -14.297 1 86.69 324 ASP B O 1
ATOM 5465 N N . GLN B 1 325 ? 16.031 -30.922 -12.492 1 87.06 325 GLN B N 1
ATOM 5466 C CA . GLN B 1 325 ? 17.438 -31.203 -12.711 1 87.06 325 GLN B CA 1
ATOM 5467 C C . GLN B 1 325 ? 17.734 -32.688 -12.547 1 87.06 325 GLN B C 1
ATOM 5469 O O . GLN B 1 325 ? 18.344 -33.312 -13.414 1 87.06 325 GLN B O 1
ATOM 5474 N N . LEU B 1 326 ? 17.328 -33.219 -11.383 1 89.88 326 LEU B N 1
ATOM 5475 C CA . LEU B 1 326 ? 17.516 -34.625 -11.078 1 89.88 326 LEU B CA 1
ATOM 5476 C C . LEU B 1 326 ? 16.203 -35.406 -11.227 1 89.88 326 LEU B C 1
ATOM 5478 O O . LEU B 1 326 ? 16.203 -36.594 -11.523 1 89.88 326 LEU B O 1
ATOM 5482 N N . GLY B 1 327 ? 15.094 -34.688 -11.047 1 93.06 327 GLY B N 1
ATOM 5483 C CA . GLY B 1 327 ? 13.789 -35.344 -11.016 1 93.06 327 GLY B CA 1
ATOM 5484 C C . GLY B 1 327 ? 13.453 -35.938 -9.664 1 93.06 327 GLY B C 1
ATOM 5485 O O . GLY B 1 327 ? 13.828 -37.062 -9.367 1 93.06 327 GLY B O 1
ATOM 5486 N N . PHE B 1 328 ? 12.781 -35.219 -8.852 1 95.38 328 PHE B N 1
ATOM 5487 C CA . PHE B 1 328 ? 12.336 -35.719 -7.559 1 95.38 328 PHE B CA 1
ATOM 5488 C C . PHE B 1 328 ? 11.141 -34.906 -7.055 1 95.38 328 PHE B C 1
ATOM 5490 O O . PHE B 1 328 ? 10.812 -33.875 -7.617 1 95.38 328 PHE B O 1
ATOM 5497 N N . VAL B 1 329 ? 10.445 -35.469 -6.113 1 97.12 329 VAL B N 1
ATOM 5498 C CA . VAL B 1 329 ? 9.523 -34.75 -5.246 1 97.12 329 VAL B CA 1
ATOM 5499 C C . VAL B 1 329 ? 10.023 -34.781 -3.807 1 97.12 329 VAL B C 1
ATOM 5501 O O . VAL B 1 329 ? 10.43 -35.844 -3.312 1 97.12 329 VAL B O 1
ATOM 5504 N N . GLU B 1 330 ? 10.078 -33.625 -3.227 1 98.06 330 GLU B N 1
ATOM 5505 C CA . GLU B 1 330 ? 10.367 -33.531 -1.802 1 98.06 330 GLU B CA 1
ATOM 5506 C C . GLU B 1 330 ? 9.172 -33 -1.028 1 98.06 330 GLU B C 1
ATOM 5508 O O . GLU B 1 330 ? 8.43 -32.156 -1.53 1 98.06 330 GLU B O 1
ATOM 5513 N N . ILE B 1 331 ? 9.023 -33.531 0.192 1 98.75 331 ILE B N 1
ATOM 5514 C CA . ILE B 1 331 ? 8.031 -33 1.105 1 98.75 331 ILE B CA 1
ATOM 5515 C C . ILE B 1 331 ? 8.727 -32.25 2.25 1 98.75 331 ILE B C 1
ATOM 5517 O O . ILE B 1 331 ? 9.641 -32.812 2.877 1 98.75 331 ILE B O 1
ATOM 5521 N N . TYR B 1 332 ? 8.266 -31.062 2.451 1 98.75 332 TYR B N 1
ATOM 5522 C CA . TYR B 1 332 ? 8.758 -30.25 3.555 1 98.75 332 TYR B CA 1
ATOM 5523 C C . TYR B 1 332 ? 7.68 -30.047 4.609 1 98.75 332 TYR B C 1
ATOM 5525 O O . TYR B 1 332 ? 6.508 -29.859 4.277 1 98.75 332 TYR B O 1
ATOM 5533 N N . ARG B 1 333 ? 8.117 -30.062 5.887 1 98.62 333 ARG B N 1
ATOM 5534 C CA . ARG B 1 333 ? 7.266 -29.688 7.012 1 98.62 333 ARG B CA 1
ATOM 5535 C C . ARG B 1 333 ? 7.551 -28.25 7.457 1 98.62 333 ARG B C 1
ATOM 5537 O O . ARG B 1 333 ? 8.711 -27.875 7.656 1 98.62 333 ARG B O 1
ATOM 5544 N N . PHE B 1 334 ? 6.535 -27.484 7.508 1 98.62 334 PHE B N 1
ATOM 5545 C CA . PHE B 1 334 ? 6.609 -26.125 8.008 1 98.62 334 PHE B CA 1
ATOM 5546 C C . PHE B 1 334 ? 5.941 -26.016 9.375 1 98.62 334 PHE B C 1
ATOM 5548 O O . PHE B 1 334 ? 4.715 -26.109 9.484 1 98.62 334 PHE B O 1
ATOM 5555 N N . ARG B 1 335 ? 6.723 -25.812 10.414 1 97.12 335 ARG B N 1
ATOM 5556 C CA . ARG B 1 335 ? 6.266 -25.734 11.797 1 97.12 335 ARG B CA 1
ATOM 5557 C C . ARG B 1 335 ? 7.094 -24.734 12.594 1 97.12 335 ARG B C 1
ATOM 5559 O O . ARG B 1 335 ? 8.32 -24.734 12.516 1 97.12 335 ARG B O 1
ATOM 5566 N N . ASP B 1 336 ? 6.402 -23.891 13.289 1 97.06 336 ASP B N 1
ATOM 5567 C CA . ASP B 1 336 ? 7.051 -22.875 14.125 1 97.06 336 ASP B CA 1
ATOM 5568 C C . ASP B 1 336 ? 7.992 -22.016 13.297 1 97.06 336 ASP B C 1
ATOM 5570 O O . ASP B 1 336 ? 9.117 -21.734 13.719 1 97.06 336 ASP B O 1
ATOM 5574 N N . GLU B 1 337 ? 7.621 -21.781 12 1 98 337 GLU B N 1
ATOM 5575 C CA . GLU B 1 337 ? 8.32 -20.922 11.047 1 98 337 GLU B CA 1
ATOM 5576 C C . GLU B 1 337 ? 9.68 -21.5 10.672 1 98 337 GLU B C 1
ATOM 5578 O O . GLU B 1 337 ? 10.609 -20.766 10.336 1 98 337 GLU B O 1
ATOM 5583 N N . ASN B 1 338 ? 9.688 -22.844 10.844 1 97.69 338 ASN B N 1
ATOM 5584 C CA . ASN B 1 338 ? 10.836 -23.609 10.359 1 97.69 338 ASN B CA 1
ATOM 5585 C C . ASN B 1 338 ? 10.445 -24.562 9.242 1 97.69 338 ASN B C 1
ATOM 5587 O O . ASN B 1 338 ? 9.375 -25.188 9.289 1 97.69 338 ASN B O 1
ATOM 5591 N N . LEU B 1 339 ? 11.305 -24.641 8.281 1 98.06 339 LEU B N 1
ATOM 5592 C CA . LEU B 1 339 ? 11.078 -25.5 7.137 1 98.06 339 LEU B CA 1
ATOM 5593 C C . LEU B 1 339 ? 12.086 -26.656 7.113 1 98.06 339 LEU B C 1
ATOM 5595 O O . LEU B 1 339 ? 13.297 -26.422 7.109 1 98.06 339 LEU B O 1
ATOM 5599 N N . SER B 1 340 ? 11.562 -27.922 7.121 1 97.88 340 SER B N 1
ATOM 5600 C CA . SER B 1 340 ? 12.43 -29.094 7.133 1 97.88 340 SER B CA 1
ATOM 5601 C C . SER B 1 340 ? 11.961 -30.141 6.125 1 97.88 340 SER B C 1
ATOM 5603 O O . SER B 1 340 ? 10.781 -30.5 6.094 1 97.88 340 SER B O 1
ATOM 5605 N N . ARG B 1 341 ? 12.906 -30.609 5.359 1 98.25 341 ARG B N 1
ATOM 5606 C CA . ARG B 1 341 ? 12.562 -31.719 4.469 1 98.25 341 ARG B CA 1
ATOM 5607 C C . ARG B 1 341 ? 12.32 -33 5.262 1 98.25 341 ARG B C 1
ATOM 5609 O O . ARG B 1 341 ? 13.141 -33.375 6.094 1 98.25 341 ARG B O 1
ATOM 5616 N N . VAL B 1 342 ? 11.195 -33.75 4.914 1 98.56 342 VAL B N 1
ATOM 5617 C CA . VAL B 1 342 ? 10.867 -34.906 5.742 1 98.56 342 VAL B CA 1
ATOM 5618 C C . VAL B 1 342 ? 10.773 -36.156 4.871 1 98.56 342 VAL B C 1
ATOM 5620 O O . VAL B 1 342 ? 10.773 -37.281 5.383 1 98.56 342 VAL B O 1
ATOM 5623 N N . ALA B 1 343 ? 10.656 -36.031 3.586 1 98.75 343 ALA B N 1
ATOM 5624 C CA . ALA B 1 343 ? 10.547 -37.156 2.676 1 98.75 343 ALA B CA 1
ATOM 5625 C C . ALA B 1 343 ? 10.992 -36.781 1.266 1 98.75 343 ALA B C 1
ATOM 5627 O O . ALA B 1 343 ? 10.984 -35.594 0.906 1 98.75 343 ALA B O 1
ATOM 5628 N N . ARG B 1 344 ? 11.383 -37.75 0.545 1 98.06 344 ARG B N 1
ATOM 5629 C CA . ARG B 1 344 ? 11.82 -37.562 -0.833 1 98.06 344 ARG B CA 1
ATOM 5630 C C . ARG B 1 344 ? 11.633 -38.844 -1.654 1 98.06 344 ARG B C 1
ATOM 5632 O O . ARG B 1 344 ? 11.766 -39.938 -1.131 1 98.06 344 ARG B O 1
ATOM 5639 N N . VAL B 1 345 ? 11.281 -38.688 -2.877 1 97.81 345 VAL B N 1
ATOM 5640 C CA . VAL B 1 345 ? 11.297 -39.75 -3.852 1 97.81 345 VAL B CA 1
ATOM 5641 C C . VAL B 1 345 ? 11.945 -39.281 -5.148 1 97.81 345 VAL B C 1
ATOM 5643 O O . VAL B 1 345 ? 11.633 -38.188 -5.641 1 97.81 345 VAL B O 1
ATOM 5646 N N . ASP B 1 346 ? 12.883 -40.031 -5.621 1 96.38 346 ASP B N 1
ATOM 5647 C CA . ASP B 1 346 ? 13.539 -39.719 -6.891 1 96.38 346 ASP B CA 1
ATOM 5648 C C . ASP B 1 346 ? 12.805 -40.375 -8.055 1 96.38 346 ASP B C 1
ATOM 5650 O O . ASP B 1 346 ? 12.492 -41.594 -8 1 96.38 346 ASP B O 1
ATOM 5654 N N . ILE B 1 347 ? 12.484 -39.625 -9.008 1 94.56 347 ILE B N 1
ATOM 5655 C CA . ILE B 1 347 ? 11.883 -40.062 -10.258 1 94.56 347 ILE B CA 1
ATOM 5656 C C . ILE B 1 347 ? 12.703 -39.562 -11.438 1 94.56 347 ILE B C 1
ATOM 5658 O O . ILE B 1 347 ? 12.32 -38.562 -12.078 1 94.56 347 ILE B O 1
ATOM 5662 N N . PRO B 1 348 ? 13.75 -40.219 -11.773 1 90.44 348 PRO B N 1
ATOM 5663 C CA . PRO B 1 348 ? 14.703 -39.719 -12.766 1 90.44 348 PRO B CA 1
ATOM 5664 C C . PRO B 1 348 ? 14.203 -39.875 -14.203 1 90.44 348 PRO B C 1
ATOM 5666 O O . PRO B 1 348 ? 14.859 -40.5 -15.023 1 90.44 348 PRO B O 1
ATOM 5669 N N . GLU B 1 349 ? 13.133 -39.438 -14.562 1 88.38 349 GLU B N 1
ATOM 5670 C CA . GLU B 1 349 ? 12.586 -39.375 -15.914 1 88.38 349 GLU B CA 1
ATOM 5671 C C . GLU B 1 349 ? 12.891 -38.031 -16.562 1 88.38 349 GLU B C 1
ATOM 5673 O O . GLU B 1 349 ? 12.82 -36.969 -15.898 1 88.38 349 GLU B O 1
ATOM 5678 N N . GLN B 1 350 ? 13.227 -38.156 -17.797 1 83.75 350 GLN B N 1
ATOM 5679 C CA . GLN B 1 350 ? 13.492 -36.906 -18.516 1 83.75 350 GLN B CA 1
ATOM 5680 C C . GLN B 1 350 ? 12.266 -36 -18.516 1 83.75 350 GLN B C 1
ATOM 5682 O O . GLN B 1 350 ? 11.156 -36.469 -18.812 1 83.75 350 GLN B O 1
ATOM 5687 N N . GLY B 1 351 ? 12.477 -34.812 -18.141 1 85.12 351 GLY B N 1
ATOM 5688 C CA . GLY B 1 351 ? 11.398 -33.812 -18.203 1 85.12 351 GLY B CA 1
ATOM 5689 C C . GLY B 1 351 ? 10.484 -33.875 -16.984 1 85.12 351 GLY B C 1
ATOM 5690 O O . GLY B 1 351 ? 9.438 -33.219 -16.969 1 85.12 351 GLY B O 1
ATOM 5691 N N . PHE B 1 352 ? 10.836 -34.656 -16.047 1 85.38 352 PHE B N 1
ATOM 5692 C CA . PHE B 1 352 ? 10.016 -34.781 -14.852 1 85.38 352 PHE B CA 1
ATOM 5693 C C . PHE B 1 352 ? 9.961 -33.438 -14.094 1 85.38 352 PHE B C 1
ATOM 5695 O O . PHE B 1 352 ? 10.977 -32.781 -13.938 1 85.38 352 PHE B O 1
ATOM 5702 N N . GLY B 1 353 ? 8.664 -33.062 -13.656 1 80.88 353 GLY B N 1
ATOM 5703 C CA . GLY B 1 353 ? 8.5 -32.281 -12.438 1 80.88 353 GLY B CA 1
ATOM 5704 C C . GLY B 1 353 ? 8.438 -30.797 -12.688 1 80.88 353 GLY B C 1
ATOM 5705 O O . GLY B 1 353 ? 9.289 -30.047 -12.203 1 80.88 353 GLY B O 1
ATOM 5706 N N . MET B 1 354 ? 7.344 -30.203 -13.305 1 85 354 MET B N 1
ATOM 5707 C CA . MET B 1 354 ? 7.184 -28.766 -13.336 1 85 354 MET B CA 1
ATOM 5708 C C . MET B 1 354 ? 6.391 -28.281 -12.125 1 85 354 MET B C 1
ATOM 5710 O O . MET B 1 354 ? 6.719 -27.25 -11.531 1 85 354 MET B O 1
ATOM 5714 N N . ASN B 1 355 ? 5.336 -29.062 -11.742 1 93 355 ASN B N 1
ATOM 5715 C CA . ASN B 1 355 ? 4.648 -28.797 -10.484 1 93 355 ASN B CA 1
ATOM 5716 C C . ASN B 1 355 ? 3.957 -30.047 -9.938 1 93 355 ASN B C 1
ATOM 5718 O O . ASN B 1 355 ? 3.637 -30.953 -10.695 1 93 355 ASN B O 1
ATOM 5722 N N . ALA B 1 356 ? 3.787 -30.109 -8.695 1 97.06 356 ALA B N 1
ATOM 5723 C CA . ALA B 1 356 ? 3.033 -31.141 -7.996 1 97.06 356 ALA B CA 1
ATOM 5724 C C . ALA B 1 356 ? 1.689 -30.609 -7.508 1 97.06 356 ALA B C 1
ATOM 5726 O O . ALA B 1 356 ? 1.624 -29.531 -6.906 1 97.06 356 ALA B O 1
ATOM 5727 N N . ILE B 1 357 ? 0.596 -31.375 -7.766 1 98.19 357 ILE B N 1
ATOM 5728 C CA . ILE B 1 357 ? -0.72 -30.953 -7.297 1 98.19 357 ILE B CA 1
ATOM 5729 C C . ILE B 1 357 ? -1.245 -31.953 -6.27 1 98.19 357 ILE B C 1
ATOM 5731 O O . ILE B 1 357 ? -1.219 -33.156 -6.504 1 98.19 357 ILE B O 1
ATOM 5735 N N . TRP B 1 358 ? -1.685 -31.469 -5.152 1 98.5 358 TRP B N 1
ATOM 5736 C CA . TRP B 1 358 ? -2.172 -32.312 -4.059 1 98.5 358 TRP B CA 1
ATOM 5737 C C . TRP B 1 358 ? -3.588 -32.781 -4.336 1 98.5 358 TRP B C 1
ATOM 5739 O O . TRP B 1 358 ? -4.496 -32 -4.566 1 98.5 358 TRP B O 1
ATOM 5749 N N . TYR B 1 359 ? -3.828 -34.062 -4.223 1 98.12 359 TYR B N 1
ATOM 5750 C CA . TYR B 1 359 ? -5.125 -34.688 -4.484 1 98.12 359 TYR B CA 1
ATOM 5751 C C . TYR B 1 359 ? -5.961 -34.75 -3.209 1 98.12 359 TYR B C 1
ATOM 5753 O O . TYR B 1 359 ? -7.145 -34.406 -3.215 1 98.12 359 TYR B O 1
ATOM 5761 N N . ASP B 1 360 ? -5.363 -35.312 -2.154 1 94.75 360 ASP B N 1
ATOM 5762 C CA . ASP B 1 360 ? -6.062 -35.469 -0.884 1 94.75 360 ASP B CA 1
ATOM 5763 C C . ASP B 1 360 ? -5.121 -35.25 0.297 1 94.75 360 ASP B C 1
ATOM 5765 O O . ASP B 1 360 ? -3.9 -35.219 0.129 1 94.75 360 ASP B O 1
#

Radius of gyration: 30.94 Å; Cα contacts (8 Å, |Δi|>4): 2326; chains: 2; bounding box: 52×89×71 Å

pLDDT: mean 97.03, std 3.09, range [78.94, 99.0]

Foldseek 3Di:
DKWKKWWWFQAFQTWIWIWIADPVVLEIGTDEIGGDRGQFTFQDWDAFLQRQKIWGFGFQWIWIWGDPDSHDIGTDDIDGDDDFPCQNPPPDRKGWHDKDFDNDPPGWIKTFIADAPGQWIWIFGADPSGTTDDGPDTHGHDRQWGWQEKDAALVNQWIWTQTQRQQWIFIWGADRHPRDTDGQDIGHHPDPQFRFHYWEAFNLLFKIWTHGFRVQKIWIWGADPVSRDTDTPPDIGHLDDPDDDVVQRKTWAYKYAAQQSQKMKTKIAGQDFVAFIWMWMFGADPNGHTPDTLDIGTDPTRLRPAFDKAHDNPDRFWIWTFGQVQTKIWIWGADPNDIDTRYMDTDRDHRITRDMDISD/DKWKKWWWFQAFQTWIWIWIADPVVLEIGTDEIGGDHGQFTFQDWDAFLQRQKIWGFGFQWIWIWGDPDSHDIGTDDIDGDDDFPCQNPPPDRKGWHDKDFDNDPPRWIKTFIADAPGQWIWIFGADPSGTTDDGPDTHGHDRQWGWQEKDAALVSQKIWTQTQRVQWIFIWGADRHPRDTDGQDIGHHPDPQFRFHYWEAQNLLFKIWTHGFRVQKIWIWGADPVSRDTDTPPDIGHLDDPDDDVVQRKTWAYKYAAQQSQKMKTKIAGQDFVAFIWMWMFGADPNGHTPDTLDIGTDPTRLRPAFDKAHANPDRFWIWTFGQVQTKIWIWGADPNDIDTRYMDHDRDHRITRDMDISD